Protein 5ZNR (pdb70)

Solvent-accessible surface area: 22354 Å² total

InterPro domains:
  IPR001025 Bromo adjacent homology (BAH) domain [PF01426] (22-135)
  IPR001025 Bromo adjacent homology (BAH) domain [PS51038] (21-137)
  IPR001025 Bromo adjacent homology (BAH) domain [SM00439] (21-137)
  IPR001965 Zinc finger, PHD-type [SM00249] (141-188)
  IPR011011 Zinc finger, FYVE/PHD-type [SSF57903] (130-193)
  IPR013083 Zinc finger, RING/FYVE/PHD-type [G3DSA:3.30.40.10] (136-203)
  IPR019786 Zinc finger, PHD-type, conserved site [PS01359] (142-187)
  IPR019787 Zinc finger, PHD-finger [PF00628] (142-187)
  IPR019787 Zinc finger, PHD-finger [PS50016] (139-190)
  IPR043151 Bromo adjacent homology (BAH) domain superfamily [G3DSA:2.30.30.490] (3-135)

Structure (mmCIF, N/CA/C/O backbone):
data_5ZNR
#
_entry.id   5ZNR
#
_cell.length_a   43.717
_cell.length_b   110.315
_cell.length_c   58.643
_cell.angle_alpha   90.00
_cell.angle_beta   96.64
_cell.angle_gamma   90.00
#
_symmetry.space_group_name_H-M   'P 1 21 1'
#
loop_
_entity.id
_entity.type
_entity.pdbx_description
1 polymer 'SHORT LIFE family protein'
2 polymer '17-mer peptide from Histone H3.2'
3 non-polymer 'ZINC ION'
4 non-polymer 'SULFATE ION'
#
loop_
_atom_site.group_PDB
_atom_site.id
_atom_site.type_symbol
_atom_site.label_atom_id
_atom_site.label_alt_id
_atom_site.label_comp_id
_atom_site.label_asym_id
_atom_site.label_entity_id
_atom_site.label_seq_id
_atom_site.pdbx_PDB_ins_code
_atom_site.Cartn_x
_atom_site.Cartn_y
_atom_site.Cartn_z
_atom_site.occupancy
_atom_site.B_iso_or_equiv
_atom_site.auth_seq_id
_atom_site.auth_comp_id
_atom_site.auth_asym_id
_atom_site.auth_atom_id
_atom_site.pdbx_PDB_model_num
ATOM 1 N N . PRO A 1 8 ? -26.186 23.724 -35.988 1.00 113.58 7 PRO A N 1
ATOM 2 C CA . PRO A 1 8 ? -26.962 23.988 -34.774 1.00 114.23 7 PRO A CA 1
ATOM 3 C C . PRO A 1 8 ? -26.327 23.338 -33.547 1.00 123.32 7 PRO A C 1
ATOM 4 O O . PRO A 1 8 ? -27.020 22.879 -32.652 1.00 128.20 7 PRO A O 1
ATOM 8 N N . ARG A 1 9 ? -25.003 23.346 -33.505 1.00 127.79 8 ARG A N 1
ATOM 9 C CA . ARG A 1 9 ? -24.227 22.616 -32.515 1.00 129.77 8 ARG A CA 1
ATOM 10 C C . ARG A 1 9 ? -24.539 23.084 -31.124 1.00 129.30 8 ARG A C 1
ATOM 11 O O . ARG A 1 9 ? -24.713 24.270 -30.909 1.00 132.90 8 ARG A O 1
ATOM 19 N N . ARG A 1 10 ? -24.592 22.162 -30.175 1.00 125.73 9 ARG A N 1
ATOM 20 C CA . ARG A 1 10 ? -24.828 22.543 -28.797 1.00 113.04 9 ARG A CA 1
ATOM 21 C C . ARG A 1 10 ? -23.856 21.876 -27.860 1.00 100.87 9 ARG A C 1
ATOM 22 O O . ARG A 1 10 ? -23.598 20.713 -28.004 1.00 95.26 9 ARG A O 1
ATOM 30 N N . THR A 1 11 ? -23.352 22.597 -26.874 1.00 102.56 10 THR A N 1
ATOM 31 C CA . THR A 1 11 ? -22.397 22.042 -25.945 1.00 94.22 10 THR A CA 1
ATOM 32 C C . THR A 1 11 ? -23.027 20.924 -25.183 1.00 76.84 10 THR A C 1
ATOM 33 O O . THR A 1 11 ? -24.171 21.023 -24.823 1.00 79.84 10 THR A O 1
ATOM 37 N N . LEU A 1 12 ? -22.266 19.868 -24.920 1.00 80.39 11 LEU A N 1
ATOM 38 C CA . LEU A 1 12 ? -22.753 18.711 -24.172 1.00 81.72 11 LEU A CA 1
ATOM 39 C C . LEU A 1 12 ? -22.300 18.670 -22.726 1.00 84.53 11 LEU A C 1
ATOM 40 O O . LEU A 1 12 ? -21.279 19.224 -22.367 1.00 83.80 11 LEU A O 1
ATOM 45 N N . ASP A 1 13 ? -23.091 18.002 -21.905 1.00 74.84 12 ASP A N 1
ATOM 46 C CA . ASP A 1 13 ? -22.749 17.725 -20.529 1.00 72.47 12 ASP A CA 1
ATOM 47 C C . ASP A 1 13 ? -21.689 16.666 -20.374 1.00 69.49 12 ASP A C 1
ATOM 48 O O . ASP A 1 13 ? -20.811 16.776 -19.552 1.00 67.85 12 ASP A O 1
ATOM 53 N N . SER A 1 14 ? -21.820 15.606 -21.146 1.00 74.00 13 SER A N 1
ATOM 54 C CA . SER A 1 14 ? -20.948 14.472 -21.051 1.00 70.29 13 SER A CA 1
ATOM 55 C C . SER A 1 14 ? -21.142 13.711 -22.322 1.00 75.66 13 SER A C 1
ATOM 56 O O . SER A 1 14 ? -22.150 13.884 -22.950 1.00 82.34 13 SER A O 1
ATOM 59 N N . TYR A 1 15 ? -20.186 12.869 -22.679 1.00 74.46 14 TYR A N 1
ATOM 60 C CA . TYR A 1 15 ? -20.314 12.015 -23.841 1.00 71.98 14 TYR A CA 1
ATOM 61 C C . TYR A 1 15 ? -19.838 10.641 -23.442 1.00 73.50 14 TYR A C 1
ATOM 62 O O . TYR A 1 15 ? -18.993 10.508 -22.570 1.00 73.09 14 TYR A O 1
ATOM 71 N N . THR A 1 16 ? -20.383 9.612 -24.067 1.00 72.54 15 THR A N 1
ATOM 72 C CA . THR A 1 16 ? -19.975 8.268 -23.724 1.00 73.02 15 THR A CA 1
ATOM 73 C C . THR A 1 16 ? -19.147 7.756 -24.847 1.00 75.71 15 THR A C 1
ATOM 74 O O . THR A 1 16 ? -19.606 7.724 -25.994 1.00 76.28 15 THR A O 1
ATOM 78 N N . VAL A 1 17 ? -17.929 7.317 -24.619 1.00 78.71 16 VAL A N 1
ATOM 79 C CA . VAL A 1 17 ? -17.188 6.824 -25.768 1.00 84.46 16 VAL A CA 1
ATOM 80 C C . VAL A 1 17 ? -17.200 5.305 -25.835 1.00 96.94 16 VAL A C 1
ATOM 81 O O . VAL A 1 17 ? -16.587 4.626 -25.017 1.00 101.60 16 VAL A O 1
ATOM 85 N N . LYS A 1 18 ? -17.921 4.824 -26.840 1.00 94.96 17 LYS A N 1
ATOM 86 C CA . LYS A 1 18 ? -18.243 3.422 -27.004 1.00 99.71 17 LYS A CA 1
ATOM 87 C C . LYS A 1 18 ? -17.039 2.512 -27.148 1.00 98.79 17 LYS A C 1
ATOM 88 O O . LYS A 1 18 ? -16.995 1.459 -26.512 1.00 103.57 17 LYS A O 1
ATOM 94 N N . PRO A 1 19 ? -16.067 2.868 -27.985 1.00 96.84 18 PRO A N 1
ATOM 95 C CA . PRO A 1 19 ? -15.045 1.848 -28.251 1.00 90.57 18 PRO A CA 1
ATOM 96 C C . PRO A 1 19 ? -14.257 1.591 -27.009 1.00 85.78 18 PRO A C 1
ATOM 97 O O . PRO A 1 19 ? -13.976 0.469 -26.659 1.00 88.17 18 PRO A O 1
ATOM 101 N N . ILE A 1 20 ? -13.966 2.660 -26.316 1.00 84.65 19 ILE A N 1
ATOM 102 C CA . ILE A 1 20 ? -13.590 2.644 -24.930 1.00 87.70 19 ILE A CA 1
ATOM 103 C C . ILE A 1 20 ? -14.745 2.199 -24.056 1.00 89.28 19 ILE A C 1
ATOM 104 O O . ILE A 1 20 ? -14.561 1.567 -23.038 1.00 86.87 19 ILE A O 1
ATOM 109 N N . ASN A 1 21 ? -15.943 2.581 -24.449 1.00 90.64 20 ASN A N 1
ATOM 110 C CA . ASN A 1 21 ? -17.105 2.373 -23.618 1.00 92.59 20 ASN A CA 1
ATOM 111 C C . ASN A 1 21 ? -17.002 3.054 -22.280 1.00 88.14 20 ASN A C 1
ATOM 112 O O . ASN A 1 21 ? -17.318 2.472 -21.257 1.00 82.46 20 ASN A O 1
ATOM 117 N N . LYS A 1 22 ? -16.530 4.294 -22.306 1.00 84.06 21 LYS A N 1
ATOM 118 C CA . LYS A 1 22 ? -16.609 5.189 -21.153 1.00 82.49 21 LYS A CA 1
ATOM 119 C C . LYS A 1 22 ? -17.114 6.610 -21.467 1.00 80.63 21 LYS A C 1
ATOM 120 O O . LYS A 1 22 ? -17.056 7.068 -22.594 1.00 81.24 21 LYS A O 1
ATOM 126 N N . THR A 1 23 ? -17.648 7.280 -20.463 1.00 75.06 22 THR A N 1
ATOM 127 C CA . THR A 1 23 ? -18.262 8.583 -20.643 1.00 71.62 22 THR A CA 1
ATOM 128 C C . THR A 1 23 ? -17.349 9.630 -20.057 1.00 77.33 22 THR A C 1
ATOM 129 O O . THR A 1 23 ? -16.695 9.374 -19.056 1.00 83.81 22 THR A O 1
ATOM 133 N N . VAL A 1 24 ? -17.275 10.800 -20.680 1.00 74.89 23 VAL A N 1
ATOM 134 C CA . VAL A 1 24 ? -16.323 11.786 -20.223 1.00 69.57 23 VAL A CA 1
ATOM 135 C C . VAL A 1 24 ? -17.002 13.110 -20.055 1.00 68.09 23 VAL A C 1
ATOM 136 O O . VAL A 1 24 ? -18.019 13.344 -20.625 1.00 72.92 23 VAL A O 1
ATOM 140 N N . LYS A 1 25 ? -16.416 13.976 -19.270 1.00 66.89 24 LYS A N 1
ATOM 141 C CA . LYS A 1 25 ? -17.014 15.251 -18.922 1.00 61.83 24 LYS A CA 1
ATOM 142 C C . LYS A 1 25 ? -15.985 16.353 -19.128 1.00 58.88 24 LYS A C 1
ATOM 143 O O . LYS A 1 25 ? -14.785 16.095 -19.058 1.00 53.66 24 LYS A O 1
ATOM 149 N N . PRO A 1 26 ? -16.445 17.581 -19.409 1.00 62.65 25 PRO A N 1
ATOM 150 C CA . PRO A 1 26 ? -15.506 18.702 -19.514 1.00 62.26 25 PRO A CA 1
ATOM 151 C C . PRO A 1 26 ? -14.697 18.878 -18.232 1.00 61.13 25 PRO A C 1
ATOM 152 O O . PRO A 1 26 ? -15.274 18.985 -17.150 1.00 62.33 25 PRO A O 1
ATOM 156 N N . GLY A 1 27 ? -13.375 18.894 -18.359 1.00 55.42 26 GLY A N 1
ATOM 157 C CA . GLY A 1 27 ? -12.504 18.974 -17.203 1.00 55.76 26 GLY A CA 1
ATOM 158 C C . GLY A 1 27 ? -11.764 17.671 -16.973 1.00 58.96 26 GLY A C 1
ATOM 159 O O . GLY A 1 27 ? -10.732 17.644 -16.304 1.00 65.58 26 GLY A O 1
ATOM 160 N N . ASP A 1 28 ? -12.297 16.586 -17.528 1.00 62.81 27 ASP A N 1
ATOM 161 C CA . ASP A 1 28 ? -11.649 15.282 -17.437 1.00 56.04 27 ASP A CA 1
ATOM 162 C C . ASP A 1 28 ? -10.366 15.261 -18.257 1.00 53.58 27 ASP A C 1
ATOM 163 O O . ASP A 1 28 ? -10.254 15.946 -19.274 1.00 50.97 27 ASP A O 1
ATOM 168 N N . CYS A 1 29 ? -9.397 14.473 -17.805 1.00 52.03 28 CYS A N 1
ATOM 169 C CA . CYS A 1 29 ? -8.148 14.308 -18.533 1.00 50.27 28 CYS A CA 1
ATOM 170 C C . CYS A 1 29 ? -8.198 13.022 -19.346 1.00 52.89 28 CYS A C 1
ATOM 171 O O . CYS A 1 29 ? -8.575 11.969 -18.831 1.00 53.27 28 CYS A O 1
ATOM 174 N N . VAL A 1 30 ? -7.830 13.109 -20.619 1.00 58.57 29 VAL A N 1
ATOM 175 C CA . VAL A 1 30 ? -7.908 11.955 -21.503 1.00 37.67 29 VAL A CA 1
ATOM 176 C C . VAL A 1 30 ? -6.621 11.728 -22.277 1.00 36.41 29 VAL A C 1
ATOM 177 O O . VAL A 1 30 ? -5.814 12.642 -22.462 1.00 35.44 29 VAL A O 1
ATOM 181 N N . LEU A 1 31 ? -6.440 10.491 -22.722 1.00 36.92 30 LEU A N 1
ATOM 182 C CA . LEU A 1 31 ? -5.360 10.149 -23.630 1.00 37.56 30 LEU A CA 1
ATOM 183 C C . LEU A 1 31 ? -5.945 10.021 -25.028 1.00 45.01 30 LEU A C 1
ATOM 184 O O . LEU A 1 31 ? -7.073 9.573 -25.183 1.00 50.78 30 LEU A O 1
ATOM 189 N N . MET A 1 32 ? -5.198 10.442 -26.042 1.00 48.08 31 MET A N 1
ATOM 190 C CA . MET A 1 32 ? -5.657 10.325 -27.420 1.00 47.15 31 MET A CA 1
ATOM 191 C C . MET A 1 32 ? -4.618 9.620 -28.278 1.00 41.69 31 MET A C 1
ATOM 192 O O . MET A 1 32 ? -3.414 9.786 -28.076 1.00 43.08 31 MET A O 1
ATOM 197 N N . ARG A 1 33 ? -5.096 8.830 -29.233 1.00 41.04 32 ARG A N 1
ATOM 198 C CA . ARG A 1 33 ? -4.215 8.105 -30.137 1.00 45.38 32 ARG A CA 1
ATOM 199 C C . ARG A 1 33 ? -3.434 9.058 -31.030 1.00 47.00 32 ARG A C 1
ATOM 200 O O . ARG A 1 33 ? -4.021 9.803 -31.809 1.00 41.03 32 ARG A O 1
ATOM 208 N N . PRO A 1 34 ? -2.100 9.030 -30.920 1.00 37.50 33 PRO A N 1
ATOM 209 C CA . PRO A 1 34 ? -1.217 9.908 -31.690 1.00 52.68 33 PRO A CA 1
ATOM 210 C C . PRO A 1 34 ? -1.167 9.556 -33.170 1.00 51.20 33 PRO A C 1
ATOM 211 O O . PRO A 1 34 ? -1.418 8.409 -33.541 1.00 56.53 33 PRO A O 1
ATOM 215 N N . SER A 1 35 ? -0.845 10.547 -33.996 1.00 58.29 34 SER A N 1
ATOM 216 C CA . SER A 1 35 ? -0.640 10.342 -35.424 1.00 59.64 34 SER A CA 1
ATOM 217 C C . SER A 1 35 ? 0.411 9.266 -35.669 1.00 56.07 34 SER A C 1
ATOM 218 O O . SER A 1 35 ? 0.275 8.435 -36.565 1.00 58.98 34 SER A O 1
ATOM 221 N N . ASP A 1 36 ? 1.458 9.292 -34.853 1.00 57.00 35 ASP A N 1
ATOM 222 C CA . ASP A 1 36 ? 2.539 8.315 -34.918 1.00 58.55 35 ASP A CA 1
ATOM 223 C C . ASP A 1 36 ? 2.283 7.210 -33.894 1.00 57.48 35 ASP A C 1
ATOM 224 O O . ASP A 1 36 ? 2.350 7.452 -32.689 1.00 57.79 35 ASP A O 1
ATOM 229 N N . PRO A 1 37 ? 1.989 5.989 -34.371 1.00 57.41 36 PRO A N 1
ATOM 230 C CA . PRO A 1 37 ? 1.559 4.891 -33.497 1.00 56.36 36 PRO A CA 1
ATOM 231 C C . PRO A 1 37 ? 2.671 4.320 -32.618 1.00 55.12 36 PRO A C 1
ATOM 232 O O . PRO A 1 37 ? 2.385 3.550 -31.701 1.00 48.80 36 PRO A O 1
ATOM 236 N N . SER A 1 38 ? 3.917 4.690 -32.892 1.00 53.32 37 SER A N 1
ATOM 237 C CA . SER A 1 38 ? 5.045 4.202 -32.108 1.00 50.76 37 SER A CA 1
ATOM 238 C C . SER A 1 38 ? 5.356 5.141 -30.950 1.00 52.35 37 SER A C 1
ATOM 239 O O . SER A 1 38 ? 6.374 4.995 -30.274 1.00 59.05 37 SER A O 1
ATOM 242 N N . LYS A 1 39 ? 4.472 6.107 -30.729 1.00 51.24 38 LYS A N 1
ATOM 243 C CA . LYS A 1 39 ? 4.697 7.138 -29.724 1.00 46.64 38 LYS A CA 1
ATOM 244 C C . LYS A 1 39 ? 3.638 7.080 -28.629 1.00 45.36 38 LYS A C 1
ATOM 245 O O . LYS A 1 39 ? 2.531 6.595 -28.862 1.00 51.11 38 LYS A O 1
ATOM 251 N N . PRO A 1 40 ? 3.978 7.563 -27.422 1.00 40.60 39 PRO A N 1
ATOM 252 C CA . PRO A 1 40 ? 3.038 7.534 -26.297 1.00 39.97 39 PRO A CA 1
ATOM 253 C C . PRO A 1 40 ? 1.776 8.345 -26.581 1.00 45.20 39 PRO A C 1
ATOM 254 O O . PRO A 1 40 ? 1.806 9.246 -27.418 1.00 43.81 39 PRO A O 1
ATOM 258 N N . SER A 1 41 ? 0.685 8.021 -25.894 1.00 41.08 40 SER A N 1
ATOM 259 C CA . SER A 1 41 ? -0.603 8.676 -26.120 1.00 41.15 40 SER A CA 1
ATOM 260 C C . SER A 1 41 ? -0.577 10.162 -25.774 1.00 39.79 40 SER A C 1
ATOM 261 O O . SER A 1 41 ? -0.005 10.556 -24.765 1.00 41.83 40 SER A O 1
ATOM 264 N N . TYR A 1 42 ? -1.203 10.987 -26.608 1.00 34.23 41 TYR A N 1
ATOM 265 C CA . TYR A 1 42 ? -1.329 12.406 -26.292 1.00 40.07 41 TYR A CA 1
ATOM 266 C C . TYR A 1 42 ? -2.104 12.569 -24.991 1.00 42.29 41 TYR A C 1
ATOM 267 O O . TYR A 1 42 ? -3.064 11.853 -24.753 1.00 45.90 41 TYR A O 1
ATOM 276 N N . VAL A 1 43 ? -1.685 13.493 -24.138 1.00 40.24 42 VAL A N 1
ATOM 277 C CA . VAL A 1 43 ? -2.448 13.766 -22.926 1.00 39.27 42 VAL A CA 1
ATOM 278 C C . VAL A 1 43 ? -3.132 15.117 -23.074 1.00 39.06 42 VAL A C 1
ATOM 279 O O . VAL A 1 43 ? -2.506 16.081 -23.501 1.00 36.60 42 VAL A O 1
ATOM 283 N N . ALA A 1 44 ? -4.417 15.183 -22.740 1.00 41.99 43 ALA A N 1
ATOM 284 C CA . ALA A 1 44 ? -5.175 16.416 -22.931 1.00 39.43 43 ALA A CA 1
ATOM 285 C C . ALA A 1 44 ? -6.236 16.620 -21.858 1.00 41.74 43 ALA A C 1
ATOM 286 O O . ALA A 1 44 ? -6.618 15.682 -21.160 1.00 45.03 43 ALA A O 1
ATOM 288 N N . LYS A 1 45 ? -6.708 17.856 -21.734 1.00 38.70 44 LYS A N 1
ATOM 289 C CA . LYS A 1 45 ? -7.789 18.168 -20.807 1.00 42.59 44 LYS A CA 1
ATOM 290 C C . LYS A 1 45 ? -9.015 18.625 -21.582 1.00 46.95 44 LYS A C 1
ATOM 291 O O . LYS A 1 45 ? -8.917 19.478 -22.458 1.00 48.52 44 LYS A O 1
ATOM 297 N N . ILE A 1 46 ? -10.171 18.055 -21.266 1.00 54.55 45 ILE A N 1
ATOM 298 C CA . ILE A 1 46 ? -11.384 18.381 -22.002 1.00 54.31 45 ILE A CA 1
ATOM 299 C C . ILE A 1 46 ? -11.987 19.700 -21.542 1.00 55.52 45 ILE A C 1
ATOM 300 O O . ILE A 1 46 ? -12.544 19.795 -20.450 1.00 56.23 45 ILE A O 1
ATOM 305 N N . GLU A 1 47 ? -11.866 20.716 -22.388 1.00 55.11 46 GLU A N 1
ATOM 306 C CA . GLU A 1 47 ? -12.469 22.010 -22.117 1.00 58.50 46 GLU A CA 1
ATOM 307 C C . GLU A 1 47 ? -13.972 21.972 -22.400 1.00 62.85 46 GLU A C 1
ATOM 308 O O . GLU A 1 47 ? -14.776 22.295 -21.526 1.00 63.05 46 GLU A O 1
ATOM 314 N N . ARG A 1 48 ? -14.345 21.590 -23.625 1.00 67.95 47 ARG A N 1
ATOM 315 C CA . ARG A 1 48 ? -15.745 21.602 -24.076 1.00 70.41 47 ARG A CA 1
ATOM 316 C C . ARG A 1 48 ? -16.094 20.448 -25.030 1.00 62.77 47 ARG A C 1
ATOM 317 O O . ARG A 1 48 ? -15.266 20.030 -25.841 1.00 56.43 47 ARG A O 1
ATOM 325 N N . ILE A 1 49 ? -17.331 19.957 -24.935 1.00 70.68 48 ILE A N 1
ATOM 326 C CA . ILE A 1 49 ? -17.851 18.922 -25.831 1.00 70.43 48 ILE A CA 1
ATOM 327 C C . ILE A 1 49 ? -19.069 19.472 -26.600 1.00 76.00 48 ILE A C 1
ATOM 328 O O . ILE A 1 49 ? -19.975 20.064 -25.999 1.00 79.85 48 ILE A O 1
ATOM 333 N N . GLU A 1 50 ? -19.023 19.333 -27.920 1.00 77.26 49 GLU A N 1
ATOM 334 C CA . GLU A 1 50 ? -19.977 19.962 -28.816 1.00 85.58 49 GLU A CA 1
ATOM 335 C C . GLU A 1 50 ? -20.506 18.955 -29.813 1.00 85.08 49 GLU A C 1
ATOM 336 O O . GLU A 1 50 ? -19.797 18.044 -30.206 1.00 77.05 49 GLU A O 1
ATOM 342 N N . SER A 1 51 ? -21.751 19.130 -30.229 1.00 92.95 50 SER A N 1
ATOM 343 C CA . SER A 1 51 ? -22.401 18.171 -31.107 1.00 102.31 50 SER A CA 1
ATOM 344 C C . SER A 1 51 ? -23.072 18.830 -32.297 1.00 112.83 50 SER A C 1
ATOM 345 O O . SER A 1 51 ? -23.411 20.009 -32.260 1.00 110.37 50 SER A O 1
ATOM 348 N N . ASP A 1 52 ? -23.283 18.021 -33.323 1.00 111.78 51 ASP A N 1
ATOM 349 C CA . ASP A 1 52 ? -23.969 18.432 -34.523 1.00 126.86 51 ASP A CA 1
ATOM 350 C C . ASP A 1 52 ? -25.451 18.302 -34.228 1.00 142.83 51 ASP A C 1
ATOM 351 O O . ASP A 1 52 ? -26.081 17.320 -34.601 1.00 157.71 51 ASP A O 1
ATOM 356 N N . GLY A 1 53 ? -26.010 19.264 -33.499 1.00 138.70 52 GLY A N 1
ATOM 357 C CA . GLY A 1 53 ? -27.428 19.228 -33.190 1.00 140.45 52 GLY A CA 1
ATOM 358 C C . GLY A 1 53 ? -27.699 17.909 -32.519 1.00 138.15 52 GLY A C 1
ATOM 359 O O . GLY A 1 53 ? -27.038 17.552 -31.565 1.00 135.30 52 GLY A O 1
ATOM 360 N N . ARG A 1 54 ? -28.665 17.175 -33.044 1.00 143.63 53 ARG A N 1
ATOM 361 C CA . ARG A 1 54 ? -28.749 15.752 -32.817 1.00 138.79 53 ARG A CA 1
ATOM 362 C C . ARG A 1 54 ? -28.209 15.146 -34.112 1.00 143.52 53 ARG A C 1
ATOM 363 O O . ARG A 1 54 ? -28.872 15.192 -35.147 1.00 145.15 53 ARG A O 1
ATOM 371 N N . GLY A 1 55 ? -26.995 14.603 -34.097 1.00 145.61 54 GLY A N 1
ATOM 372 C CA . GLY A 1 55 ? -26.411 14.048 -35.316 1.00 140.04 54 GLY A CA 1
ATOM 373 C C . GLY A 1 55 ? -25.392 12.970 -35.004 1.00 130.98 54 GLY A C 1
ATOM 374 O O . GLY A 1 55 ? -25.151 12.708 -33.826 1.00 127.64 54 GLY A O 1
ATOM 375 N N . PRO A 1 56 ? -24.783 12.332 -36.007 1.00 125.95 55 PRO A N 1
ATOM 376 C CA . PRO A 1 56 ? -23.809 11.297 -35.614 1.00 116.48 55 PRO A CA 1
ATOM 377 C C . PRO A 1 56 ? -22.505 11.830 -35.030 1.00 107.94 55 PRO A C 1
ATOM 378 O O . PRO A 1 56 ? -21.987 11.238 -34.095 1.00 106.46 55 PRO A O 1
ATOM 382 N N . ASN A 1 57 ? -21.958 12.896 -35.595 1.00 113.92 56 ASN A N 1
ATOM 383 C CA . ASN A 1 57 ? -20.628 13.354 -35.217 1.00 104.27 56 ASN A CA 1
ATOM 384 C C . ASN A 1 57 ? -20.490 14.126 -33.901 1.00 93.39 56 ASN A C 1
ATOM 385 O O . ASN A 1 57 ? -21.317 14.962 -33.591 1.00 95.67 56 ASN A O 1
ATOM 390 N N . VAL A 1 58 ? -19.417 13.862 -33.154 1.00 95.72 57 VAL A N 1
ATOM 391 C CA . VAL A 1 58 ? -19.099 14.601 -31.939 1.00 86.13 57 VAL A CA 1
ATOM 392 C C . VAL A 1 58 ? -17.639 15.021 -31.931 1.00 83.59 57 VAL A C 1
ATOM 393 O O . VAL A 1 58 ? -16.767 14.250 -32.304 1.00 84.52 57 VAL A O 1
ATOM 397 N N . ARG A 1 59 ? -17.382 16.247 -31.500 1.00 81.31 58 ARG A N 1
ATOM 398 C CA . ARG A 1 59 ? -16.037 16.789 -31.493 1.00 77.78 58 ARG A CA 1
ATOM 399 C C . ARG A 1 59 ? -15.721 17.335 -30.116 1.00 71.55 58 ARG A C 1
ATOM 400 O O . ARG A 1 59 ? -16.591 17.878 -29.452 1.00 72.66 58 ARG A O 1
ATOM 408 N N . VAL A 1 60 ? -14.476 17.179 -29.685 1.00 65.70 59 VAL A N 1
ATOM 409 C CA . VAL A 1 60 ? -14.091 17.542 -28.354 1.00 59.89 59 VAL A CA 1
ATOM 410 C C . VAL A 1 60 ? -13.032 18.571 -28.481 1.00 61.79 59 VAL A C 1
ATOM 411 O O . VAL A 1 60 ? -12.174 18.441 -29.310 1.00 70.83 59 VAL A O 1
ATOM 415 N N . ARG A 1 61 ? -13.099 19.608 -27.676 1.00 51.35 60 ARG A N 1
ATOM 416 C CA . ARG A 1 61 ? -12.116 20.643 -27.730 1.00 52.06 60 ARG A CA 1
ATOM 417 C C . ARG A 1 61 ? -11.320 20.505 -26.498 1.00 55.98 60 ARG A C 1
ATOM 418 O O . ARG A 1 61 ? -11.852 20.459 -25.442 1.00 65.91 60 ARG A O 1
ATOM 426 N N . VAL A 1 62 ? -10.022 20.468 -26.649 1.00 54.97 61 VAL A N 1
ATOM 427 C CA . VAL A 1 62 ? -9.079 20.141 -25.592 1.00 51.73 61 VAL A CA 1
ATOM 428 C C . V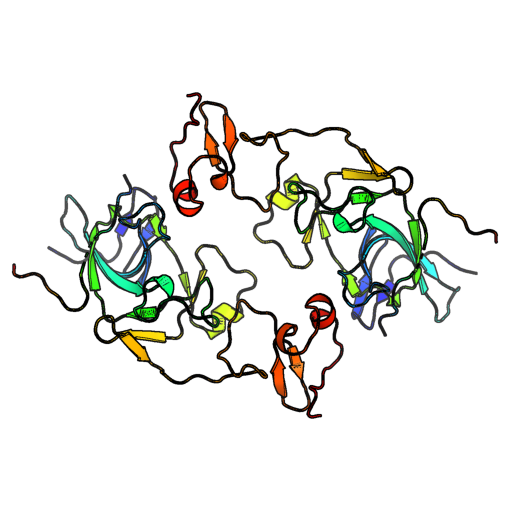AL A 1 62 ? -7.983 21.184 -25.418 1.00 52.12 61 VAL A C 1
ATOM 429 O O . VAL A 1 62 ? -7.672 21.954 -26.330 1.00 54.93 61 VAL A O 1
ATOM 433 N N . ARG A 1 63 ? -7.416 21.194 -24.218 1.00 45.19 62 ARG A N 1
ATOM 434 C CA . ARG A 1 63 ? -6.217 21.951 -23.909 1.00 38.46 62 ARG A CA 1
ATOM 435 C C . ARG A 1 63 ? -5.096 20.949 -23.666 1.00 37.70 62 ARG A C 1
ATOM 436 O O . ARG A 1 63 ? -5.179 20.125 -22.752 1.00 42.16 62 ARG A O 1
ATOM 444 N N . TRP A 1 64 ? -4.060 21.007 -24.496 1.00 32.82 63 TRP A N 1
ATOM 445 C CA . TRP A 1 64 ? -3.024 19.981 -24.493 1.00 30.18 63 TRP A CA 1
ATOM 446 C C . TRP A 1 64 ? -2.141 19.980 -23.254 1.00 31.86 63 TRP A C 1
ATOM 447 O O . TRP A 1 64 ? -1.730 21.028 -22.760 1.00 28.76 63 TRP A O 1
ATOM 458 N N . TYR A 1 65 ? -1.867 18.779 -22.760 1.00 38.30 64 TYR A N 1
ATOM 459 C CA . TYR A 1 65 ? -0.745 18.542 -21.867 1.00 35.86 64 TYR A CA 1
ATOM 460 C C . TYR A 1 65 ? 0.436 18.080 -22.713 1.00 38.07 64 TYR A C 1
ATOM 461 O O . TYR A 1 65 ? 0.330 17.104 -23.457 1.00 47.20 64 TYR A O 1
ATOM 470 N N . TYR A 1 66 ? 1.554 18.789 -22.612 1.00 27.67 65 TYR A N 1
ATOM 471 C CA . TYR A 1 66 ? 2.762 18.420 -23.342 1.00 29.79 65 TYR A CA 1
ATOM 472 C C . TYR A 1 66 ? 3.618 17.441 -22.545 1.00 36.69 65 TYR A C 1
ATOM 473 O O . TYR A 1 66 ? 3.923 17.681 -21.381 1.00 44.04 65 TYR A O 1
ATOM 482 N N . ARG A 1 67 ? 4.004 16.337 -23.174 1.00 34.62 66 ARG A N 1
ATOM 483 C CA . ARG A 1 67 ? 4.954 15.414 -22.566 1.00 37.29 66 ARG A CA 1
ATOM 484 C C . ARG A 1 67 ? 6.341 16.052 -22.648 1.00 36.96 66 ARG A C 1
ATOM 485 O O . ARG A 1 67 ? 6.600 16.841 -23.555 1.00 37.71 66 ARG A O 1
ATOM 493 N N . PRO A 1 68 ? 7.230 15.736 -21.691 1.00 38.39 67 PRO A N 1
ATOM 494 C CA . PRO A 1 68 ? 8.555 16.370 -21.639 1.00 40.07 67 PRO A CA 1
ATOM 495 C C . PRO A 1 68 ? 9.361 16.245 -22.933 1.00 39.58 67 PRO A C 1
ATOM 496 O O . PRO A 1 68 ? 10.063 17.185 -23.301 1.00 39.77 67 PRO A O 1
ATOM 500 N N . GLU A 1 69 ? 9.259 15.110 -23.617 1.00 39.62 68 GLU A N 1
ATOM 501 C CA . GLU A 1 69 ? 9.989 14.927 -24.867 1.00 43.82 68 GLU A CA 1
ATOM 502 C C . GLU A 1 69 ? 9.183 15.455 -26.050 1.00 43.67 68 GLU A C 1
ATOM 503 O O . GLU A 1 69 ? 9.647 15.429 -27.190 1.00 43.92 68 GLU A O 1
ATOM 509 N N . GLU A 1 70 ? 7.976 15.935 -25.768 1.00 40.83 69 GLU A N 1
ATOM 510 C CA . GLU A 1 70 ? 7.103 16.498 -26.792 1.00 41.61 69 GLU A CA 1
ATOM 511 C C . GLU A 1 70 ? 7.281 18.010 -26.892 1.00 42.03 69 GLU A C 1
ATOM 512 O O . GLU A 1 70 ? 6.712 18.656 -27.771 1.00 39.43 69 GLU A O 1
ATOM 518 N N . SER A 1 71 ? 8.073 18.571 -25.983 1.00 43.35 70 SER A N 1
ATOM 519 C CA . SER A 1 71 ? 8.253 20.015 -25.916 1.00 41.65 70 SER A CA 1
ATOM 520 C C . SER A 1 71 ? 9.564 20.452 -26.559 1.00 43.98 70 SER A C 1
ATOM 521 O O . SER A 1 71 ? 10.423 19.625 -26.863 1.00 40.57 70 SER A O 1
ATOM 524 N N . ILE A 1 72 ? 9.705 21.760 -26.759 1.00 45.74 71 ILE A N 1
ATOM 525 C CA . ILE A 1 72 ? 10.884 22.327 -27.407 1.00 54.16 71 ILE A CA 1
ATOM 526 C C . ILE A 1 72 ? 12.163 21.995 -26.649 1.00 61.89 71 ILE A C 1
ATOM 527 O O . ILE A 1 72 ? 13.163 21.592 -27.244 1.00 66.27 71 ILE A O 1
ATOM 532 N N . GLY A 1 73 ? 12.121 22.167 -25.333 1.00 60.84 72 GLY A N 1
ATOM 533 C CA . GLY A 1 73 ? 13.281 21.928 -24.497 1.00 65.52 72 GLY A CA 1
ATOM 534 C C . GLY A 1 73 ? 13.719 20.478 -24.496 1.00 64.73 72 GLY A C 1
ATOM 535 O O . GLY A 1 73 ? 14.897 20.177 -24.314 1.00 69.40 72 GLY A O 1
ATOM 536 N N . GLY A 1 74 ? 12.766 19.575 -24.705 1.00 63.28 73 GLY A N 1
ATOM 537 C CA . GLY A 1 74 ? 13.046 18.153 -24.660 1.00 57.02 73 GLY A CA 1
ATOM 538 C C . GLY A 1 74 ? 13.098 17.660 -23.228 1.00 43.52 73 GLY A C 1
ATOM 539 O O . GLY A 1 74 ? 13.188 18.458 -22.295 1.00 39.97 73 GLY A O 1
ATOM 540 N N . ARG A 1 75 ? 13.037 16.344 -23.050 1.00 40.94 74 ARG A N 1
ATOM 541 C CA . ARG A 1 75 ? 13.078 15.753 -21.717 1.00 35.25 74 ARG A CA 1
ATOM 542 C C . ARG A 1 75 ? 14.417 16.012 -21.037 1.00 38.71 74 ARG A C 1
ATOM 543 O O . ARG A 1 75 ? 15.469 15.943 -21.670 1.00 46.09 74 ARG A O 1
ATOM 551 N N . ARG A 1 76 ? 14.368 16.320 -19.745 1.00 42.48 75 ARG A N 1
ATOM 552 C CA . ARG A 1 76 ? 15.576 16.522 -18.956 1.00 48.73 75 ARG A CA 1
ATOM 553 C C . ARG A 1 76 ? 15.608 15.531 -17.793 1.00 54.57 75 ARG A C 1
ATOM 554 O O . ARG A 1 76 ? 14.586 14.932 -17.459 1.00 54.81 75 ARG A O 1
ATOM 562 N N . GLN A 1 77 ? 16.778 15.360 -17.181 1.00 54.51 76 GLN A N 1
ATOM 563 C CA . GLN A 1 77 ? 16.977 14.308 -16.182 1.00 60.72 76 GLN A CA 1
ATOM 564 C C . GLN A 1 77 ? 16.078 14.454 -14.956 1.00 53.91 76 GLN A C 1
ATOM 565 O O . GLN A 1 77 ? 15.833 13.479 -14.245 1.00 53.70 76 GLN A O 1
ATOM 571 N N . PHE A 1 78 ? 15.589 15.664 -14.707 1.00 51.59 77 PHE A N 1
ATOM 572 C CA . PHE A 1 78 ? 14.766 15.912 -13.529 1.00 48.53 77 PHE A CA 1
ATOM 573 C C . PHE A 1 78 ? 13.277 15.852 -13.857 1.00 45.18 77 PHE A C 1
ATOM 574 O O . PHE A 1 78 ? 12.434 16.141 -13.008 1.00 45.12 77 PHE A O 1
ATOM 582 N N . HIS A 1 79 ? 12.955 15.477 -15.090 1.00 42.01 78 HIS A N 1
ATOM 583 C CA . HIS A 1 79 ? 11.563 15.330 -15.497 1.00 37.36 78 HIS A CA 1
ATOM 584 C C . HIS A 1 79 ? 11.063 13.921 -15.203 1.00 38.64 78 HIS A C 1
ATOM 585 O O . HIS A 1 79 ? 11.665 12.937 -15.633 1.00 37.72 78 HIS A O 1
ATOM 592 N N . GLY A 1 80 ? 9.961 13.833 -14.465 1.00 38.40 79 GLY A N 1
ATOM 593 C CA . GLY A 1 80 ? 9.380 12.551 -14.114 1.00 28.88 79 GLY A CA 1
ATOM 594 C C . GLY A 1 80 ? 8.906 11.778 -15.328 1.00 66.95 79 GLY A C 1
ATOM 595 O O . GLY A 1 80 ? 8.594 12.364 -16.365 1.00 28.07 79 GLY A O 1
ATOM 596 N N . SER A 1 81 ? 8.859 10.455 -15.200 1.00 52.93 80 SER A N 1
ATOM 597 C CA . SER A 1 81 ? 8.396 9.592 -16.281 1.00 41.00 80 SER A CA 1
ATOM 598 C C . SER A 1 81 ? 6.944 9.893 -16.619 1.00 37.93 80 SER A C 1
ATOM 599 O O . SER A 1 81 ? 6.541 9.849 -17.781 1.00 38.59 80 SER A O 1
ATOM 602 N N . LYS A 1 82 ? 6.165 10.205 -15.590 1.00 40.93 81 LYS A N 1
ATOM 603 C CA . LYS A 1 82 ? 4.745 10.478 -15.751 1.00 35.12 81 LYS A CA 1
ATOM 604 C C . LYS A 1 82 ? 4.438 11.966 -15.624 1.00 26.90 81 LYS A C 1
ATOM 605 O O . LYS A 1 82 ? 3.325 12.346 -15.264 1.00 26.83 81 LYS A O 1
ATOM 611 N N . GLU A 1 83 ? 5.425 12.804 -15.916 1.00 26.33 82 GLU A N 1
ATOM 612 C CA . GLU A 1 83 ? 5.245 14.248 -15.812 1.00 30.57 82 GLU A CA 1
ATOM 613 C C . GLU A 1 83 ? 4.638 14.820 -17.087 1.00 36.89 82 GLU A C 1
ATOM 614 O O . GLU A 1 83 ? 4.924 14.347 -18.185 1.00 42.75 82 GLU A O 1
ATOM 620 N N . VAL A 1 84 ? 3.789 15.833 -16.932 1.00 37.46 83 VAL A N 1
ATOM 621 C CA . VAL A 1 84 ? 3.198 16.534 -18.067 1.00 36.11 83 VAL A CA 1
ATOM 622 C C . VAL A 1 84 ? 3.105 18.033 -17.792 1.00 34.42 83 VAL A C 1
ATOM 623 O O . VAL A 1 84 ? 3.008 18.458 -16.641 1.00 32.62 83 VAL A O 1
ATOM 627 N N . PHE A 1 85 ? 3.138 18.829 -18.856 1.00 25.55 84 PHE A N 1
ATOM 628 C CA . PHE A 1 85 ? 3.068 20.279 -18.738 1.00 26.13 84 PHE A CA 1
ATOM 629 C C . PHE A 1 85 ? 1.698 20.783 -19.179 1.00 46.97 84 PHE A C 1
ATOM 630 O O . PHE A 1 85 ? 1.178 20.350 -20.203 1.00 52.93 84 PHE A O 1
ATOM 638 N N . LEU A 1 86 ? 1.115 21.696 -18.411 1.00 42.28 85 LEU A N 1
ATOM 639 C CA . LEU A 1 86 ? -0.138 22.329 -18.811 1.00 27.62 85 LEU A CA 1
ATOM 640 C C . LEU A 1 86 ? 0.167 23.522 -19.702 1.00 35.57 85 LEU A C 1
ATOM 641 O O . LEU A 1 86 ? 0.882 24.435 -19.296 1.00 43.66 85 LEU A O 1
ATOM 646 N N . SER A 1 87 ? -0.371 23.521 -20.916 1.00 34.80 86 SER A N 1
ATOM 647 C CA . SER A 1 87 ? 0.033 24.517 -21.900 1.00 35.49 86 SER A CA 1
ATOM 648 C C . SER A 1 87 ? -1.078 25.463 -22.336 1.00 36.04 86 SER A C 1
ATOM 649 O O . SER A 1 87 ? -2.211 25.393 -21.859 1.00 35.53 86 SER A O 1
ATOM 652 N N . ASP A 1 88 ? -0.732 26.325 -23.269 1.00 39.10 87 ASP A N 1
ATOM 653 C CA . ASP A 1 88 ? -1.651 27.292 -23.805 1.00 40.17 87 ASP A CA 1
ATOM 654 C C . ASP A 1 88 ? -2.225 26.815 -25.100 1.00 42.91 87 ASP A C 1
ATOM 655 O O . ASP A 1 88 ? -2.936 27.533 -25.757 1.00 45.67 87 ASP A O 1
ATOM 660 N N . HIS A 1 89 ? -1.911 25.587 -25.463 1.00 40.21 88 HIS A N 1
ATOM 661 C CA . HIS A 1 89 ? -2.205 25.061 -26.759 1.00 42.33 88 HIS A CA 1
ATOM 662 C C . HIS A 1 89 ? -3.490 24.330 -26.697 1.00 42.83 88 HIS A C 1
ATOM 663 O O . HIS A 1 89 ? -3.622 23.386 -25.971 1.00 41.41 88 HIS A O 1
ATOM 670 N N . TYR A 1 90 ? -4.441 24.779 -27.489 1.00 47.72 89 TYR A N 1
ATOM 671 C CA . TYR A 1 90 ? -5.727 24.192 -27.563 1.00 48.36 89 TYR A CA 1
ATOM 672 C C . TYR A 1 90 ? -5.905 23.921 -28.998 1.00 49.97 89 TYR A C 1
ATOM 673 O O . TYR A 1 90 ? -5.509 24.709 -29.799 1.00 49.16 89 TYR A O 1
ATOM 682 N N . ASP A 1 91 ? -6.503 22.797 -29.323 1.00 50.11 90 ASP A N 1
ATOM 683 C CA . ASP A 1 91 ? -7.147 22.598 -30.603 1.00 53.96 90 ASP A CA 1
ATOM 684 C C . ASP A 1 91 ? -8.209 21.544 -30.539 1.00 50.61 90 ASP A C 1
ATOM 685 O O . ASP A 1 91 ? -8.424 20.979 -29.506 1.00 46.02 90 ASP A O 1
ATOM 690 N N . THR A 1 92 ? -8.879 21.300 -31.647 1.00 48.75 91 THR A N 1
ATOM 691 C CA . THR A 1 92 ? -10.070 20.482 -31.657 1.00 50.09 91 THR A CA 1
ATOM 692 C C . THR A 1 92 ? -9.919 19.160 -32.333 1.00 46.55 91 THR A C 1
ATOM 693 O O . THR A 1 92 ? -9.514 19.083 -33.457 1.00 47.79 91 THR A O 1
ATOM 697 N N . GLN A 1 93 ? -10.320 18.124 -31.624 1.00 52.75 92 GLN A N 1
ATOM 698 C CA . GLN A 1 93 ? -10.192 16.764 -32.046 1.00 53.88 92 GLN A CA 1
ATOM 699 C C . GLN A 1 93 ? -11.533 16.110 -31.872 1.00 56.92 92 GLN A C 1
ATOM 700 O O . GLN A 1 93 ? -12.292 16.483 -31.009 1.00 58.33 92 GLN A O 1
ATOM 706 N N . SER A 1 94 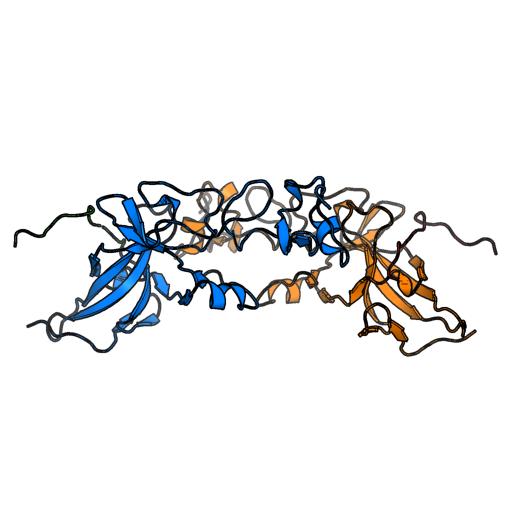? -11.789 15.102 -32.678 1.00 56.79 93 SER A N 1
ATOM 707 C CA . SER A 1 94 ? -12.985 14.309 -32.607 1.00 61.91 93 SER A CA 1
ATOM 708 C C . SER A 1 94 ? -12.952 13.424 -31.426 1.00 59.23 93 SER A C 1
ATOM 709 O O . SER A 1 94 ? -11.910 13.123 -30.939 1.00 56.83 93 SER A O 1
ATOM 712 N N . ALA A 1 95 ? -14.107 13.017 -30.953 1.00 57.42 94 ALA A N 1
ATOM 713 C CA . ALA A 1 95 ? -14.182 12.161 -29.794 1.00 58.15 94 ALA A CA 1
ATOM 714 C C . ALA A 1 95 ? -13.589 10.784 -29.939 1.00 60.34 94 ALA A C 1
ATOM 715 O O . ALA A 1 95 ? -13.073 10.251 -28.997 1.00 58.85 94 ALA A O 1
ATOM 717 N N . ASP A 1 96 ? -13.713 10.154 -31.083 1.00 61.24 95 ASP A N 1
ATOM 718 C CA . ASP A 1 96 ? -13.265 8.762 -31.134 1.00 69.68 95 ASP A CA 1
ATOM 719 C C . ASP A 1 96 ? -11.742 8.603 -30.947 1.00 67.74 95 ASP A C 1
ATOM 720 O O . ASP A 1 96 ? -11.230 7.488 -31.039 1.00 73.14 95 ASP A O 1
ATOM 725 N N . THR A 1 97 ? -11.019 9.705 -30.718 1.00 59.08 96 THR A N 1
ATOM 726 C CA . THR A 1 97 ? -9.566 9.648 -30.479 1.00 52.82 96 THR A CA 1
ATOM 727 C C . THR A 1 97 ? -9.293 9.078 -29.114 1.00 55.75 96 THR A C 1
ATOM 728 O O . THR A 1 97 ? -8.305 8.376 -28.895 1.00 61.37 96 THR A O 1
ATOM 732 N N . ILE A 1 98 ? -10.187 9.426 -28.199 1.00 50.08 97 ILE A N 1
ATOM 733 C CA . ILE A 1 98 ? -10.023 9.146 -26.791 1.00 54.63 97 ILE A CA 1
ATOM 734 C C . ILE A 1 98 ? -9.774 7.662 -26.593 1.00 61.68 97 ILE A C 1
ATOM 735 O O . ILE A 1 98 ? -10.639 6.832 -26.834 1.00 68.10 97 ILE A O 1
ATOM 740 N N . GLU A 1 99 ? -8.534 7.367 -26.225 1.00 56.94 98 GLU A N 1
ATOM 741 C CA . GLU A 1 99 ? -8.024 6.032 -25.961 1.00 53.52 98 GLU A CA 1
ATOM 742 C C . GLU A 1 99 ? -8.456 5.543 -24.597 1.00 53.21 98 GLU A C 1
ATOM 743 O O . GLU A 1 99 ? -8.460 4.346 -24.322 1.00 58.70 98 GLU A O 1
ATOM 749 N N . GLY A 1 100 ? -8.785 6.499 -23.737 1.00 52.61 99 GLY A N 1
ATOM 750 C CA . GLY A 1 100 ? -9.102 6.224 -22.353 1.00 54.93 99 GLY A CA 1
ATOM 751 C C . GLY A 1 100 ? -8.889 7.461 -21.506 1.00 56.66 99 GLY A C 1
ATOM 752 O O . GLY A 1 100 ? -8.543 8.527 -22.017 1.00 56.32 99 GLY A O 1
ATOM 753 N N . LYS A 1 101 ? -9.091 7.316 -20.203 1.00 58.13 100 LYS A N 1
ATOM 754 C CA . LYS A 1 101 ? -8.984 8.443 -19.291 1.00 52.57 100 LYS A CA 1
ATOM 755 C C . LYS A 1 101 ? -7.749 8.341 -18.410 1.00 52.54 100 LYS A C 1
ATOM 756 O O . LYS A 1 101 ? -7.158 7.272 -18.263 1.00 58.05 100 LYS A O 1
ATOM 762 N N . CYS A 1 102 ? -7.366 9.469 -17.825 1.00 52.28 101 CYS A N 1
ATOM 763 C CA . CYS A 1 102 ? -6.232 9.513 -16.919 1.00 49.58 101 CYS A CA 1
ATOM 764 C C . CYS A 1 102 ? -6.476 10.549 -15.838 1.00 51.63 101 CYS A C 1
ATOM 765 O O . CYS A 1 102 ? -7.358 11.398 -15.965 1.00 54.48 101 CYS A O 1
ATOM 768 N N . MET A 1 103 ? -5.697 10.471 -14.769 1.00 52.95 102 MET A N 1
ATOM 769 C CA . MET A 1 103 ? -5.683 11.528 -13.774 1.00 49.53 102 MET A CA 1
ATOM 770 C C . MET A 1 103 ? -4.354 12.255 -13.851 1.00 43.70 102 MET A C 1
ATOM 771 O O . MET A 1 103 ? -3.294 11.630 -13.853 1.00 41.75 102 MET A O 1
ATOM 776 N N . VAL A 1 104 ? -4.414 13.576 -13.946 1.00 44.88 103 VAL A N 1
ATOM 777 C CA . VAL A 1 104 ? -3.214 14.389 -13.847 1.00 43.36 103 VAL A CA 1
ATOM 778 C C . VAL A 1 104 ? -3.190 15.021 -12.467 1.00 48.64 103 VAL A C 1
ATOM 779 O O . VAL A 1 104 ? -4.013 15.880 -12.150 1.00 51.20 103 VAL A O 1
ATOM 783 N N . HIS A 1 105 ? -2.252 14.575 -11.641 1.00 47.87 104 HIS A N 1
ATOM 784 C CA . HIS A 1 105 ? -2.218 14.978 -10.245 1.00 47.95 104 HIS A CA 1
ATOM 785 C C . HIS A 1 105 ? -1.375 16.224 -10.024 1.00 44.56 104 HIS A C 1
ATOM 786 O O . HIS A 1 105 ? -0.514 16.558 -10.836 1.00 47.54 104 HIS A O 1
ATOM 793 N N . SER A 1 106 ? -1.633 16.915 -8.919 1.00 42.99 105 SER A N 1
ATOM 794 C CA . SER A 1 106 ? -0.707 17.929 -8.447 1.00 42.51 105 SER A CA 1
ATOM 795 C C . SER A 1 106 ? 0.532 17.198 -7.955 1.00 46.27 105 SER A C 1
ATOM 796 O O . SER A 1 106 ? 0.480 15.996 -7.692 1.00 58.82 105 SER A O 1
ATOM 799 N N . PHE A 1 107 ? 1.642 17.917 -7.840 1.00 38.45 106 PHE A N 1
ATOM 800 C CA . PHE A 1 107 ? 2.913 17.327 -7.428 1.00 40.35 106 PHE A CA 1
ATOM 801 C C . PHE A 1 107 ? 2.785 16.572 -6.101 1.00 46.71 106 PHE A C 1
ATOM 802 O O . PHE A 1 107 ? 3.102 15.375 -6.007 1.00 49.87 106 PHE A O 1
ATOM 810 N N . LYS A 1 108 ? 2.299 17.287 -5.091 1.00 45.28 107 LYS A N 1
ATOM 811 C CA . LYS A 1 108 ? 2.103 16.747 -3.750 1.00 52.90 107 LYS A CA 1
ATOM 812 C C . LYS A 1 108 ? 1.294 15.452 -3.751 1.00 58.50 107 LYS A C 1
ATOM 813 O O . LYS A 1 108 ? 1.742 14.419 -3.241 1.00 61.56 107 LYS A O 1
ATOM 819 N N . ASN A 1 109 ? 0.103 15.514 -4.338 1.00 57.63 108 ASN A N 1
ATOM 820 C CA . ASN A 1 109 ? -0.807 14.376 -4.355 1.00 57.37 108 ASN A CA 1
ATOM 821 C C . ASN A 1 109 ? -0.257 13.195 -5.149 1.00 55.21 108 ASN A C 1
ATOM 822 O O . ASN A 1 109 ? -0.595 12.044 -4.872 1.00 60.85 108 ASN A O 1
ATOM 827 N N . TYR A 1 110 ? 0.617 13.445 -6.105 1.00 48.17 109 TYR A N 1
ATOM 828 C CA . TYR A 1 110 ? 1.298 12.358 -6.774 1.00 48.46 109 TYR A CA 1
ATOM 829 C C . TYR A 1 110 ? 2.173 11.648 -5.806 1.00 55.34 109 TYR A C 1
ATOM 830 O O . TYR A 1 110 ? 2.272 10.457 -5.811 1.00 58.44 109 TYR A O 1
ATOM 839 N N . THR A 1 111 ? 2.843 12.406 -4.974 1.00 57.46 110 THR A N 1
ATOM 840 C CA . THR A 1 111 ? 3.781 11.853 -4.031 1.00 58.48 110 THR A CA 1
ATOM 841 C C . THR A 1 111 ? 3.054 10.999 -3.067 1.00 63.12 110 THR A C 1
ATOM 842 O O . THR A 1 111 ? 3.578 10.040 -2.576 1.00 64.68 110 THR A O 1
ATOM 846 N N . LYS A 1 112 ? 1.854 11.415 -2.735 1.00 61.74 111 LYS A N 1
ATOM 847 C CA . LYS A 1 112 ? 0.984 10.696 -1.821 1.00 66.95 111 LYS A CA 1
ATOM 848 C C . LYS A 1 112 ? 0.523 9.339 -2.290 1.00 69.59 111 LYS A C 1
ATOM 849 O O . LYS A 1 112 ? 0.192 8.485 -1.490 1.00 76.17 111 LYS A O 1
ATOM 855 N N . LEU A 1 113 ? 0.444 9.146 -3.590 1.00 75.32 112 LEU A N 1
ATOM 856 C CA . LEU A 1 113 ? -0.177 7.959 -4.113 1.00 68.78 112 LEU A CA 1
ATOM 857 C C . LEU A 1 113 ? 0.549 6.784 -3.560 1.00 70.23 112 LEU A C 1
ATOM 858 O O . LEU A 1 113 ? 1.745 6.798 -3.475 1.00 67.49 112 LEU A O 1
ATOM 863 N N . ASP A 1 114 ? -0.182 5.772 -3.140 1.00 72.28 113 ASP A N 1
ATOM 864 C CA . ASP A 1 114 ? 0.442 4.546 -2.731 1.00 75.75 113 ASP A CA 1
ATOM 865 C C . ASP A 1 114 ? 1.118 3.909 -3.902 1.00 71.30 113 ASP A C 1
ATOM 866 O O . ASP A 1 114 ? 2.238 3.456 -3.816 1.00 73.00 113 ASP A O 1
ATOM 871 N N . ALA A 1 115 ? 0.423 3.886 -5.018 1.00 67.02 114 ALA A N 1
ATOM 872 C CA . ALA A 1 115 ? 0.935 3.209 -6.176 1.00 64.56 114 ALA A CA 1
ATOM 873 C C . ALA A 1 115 ? 0.515 3.971 -7.370 1.00 62.23 114 ALA A C 1
ATOM 874 O O . ALA A 1 115 ? -0.484 4.634 -7.342 1.00 63.93 114 ALA A O 1
ATOM 876 N N . VAL A 1 116 ? 1.321 3.895 -8.400 1.00 59.59 115 VAL A N 1
ATOM 877 C CA . VAL A 1 116 ? 1.137 4.742 -9.523 1.00 59.37 115 VAL A CA 1
ATOM 878 C C . VAL A 1 116 ? 0.699 3.950 -10.715 1.00 58.48 115 VAL A C 1
ATOM 879 O O . VAL A 1 116 ? 1.395 3.088 -11.195 1.00 58.58 115 VAL A O 1
ATOM 883 N N . GLY A 1 117 ? -0.483 4.263 -11.187 1.00 59.11 116 GLY A N 1
ATOM 884 C CA . GLY A 1 117 ? -1.083 3.509 -12.235 1.00 59.93 116 GLY A CA 1
ATOM 885 C C . GLY A 1 117 ? -0.525 3.904 -13.546 1.00 59.52 116 GLY A C 1
ATOM 886 O O . GLY A 1 117 ? -0.065 4.990 -13.718 1.00 59.93 116 GLY A O 1
ATOM 887 N N . ASN A 1 118 ? -0.693 3.048 -14.522 1.00 60.11 117 ASN A N 1
ATOM 888 C CA . ASN A 1 118 ? -0.224 3.333 -15.845 1.00 60.01 117 ASN A CA 1
ATOM 889 C C . ASN A 1 118 ? -0.864 4.631 -16.282 1.00 66.65 117 ASN A C 1
ATOM 890 O O . ASN A 1 118 ? -0.361 5.314 -17.139 1.00 66.43 117 ASN A O 1
ATOM 895 N N . ASP A 1 119 ? -2.013 4.935 -15.718 1.00 62.39 118 ASP A N 1
ATOM 896 C CA . ASP A 1 119 ? -2.791 6.074 -16.111 1.00 63.46 118 ASP A CA 1
ATOM 897 C C . ASP A 1 119 ? -2.678 7.233 -15.159 1.00 58.64 118 ASP A C 1
ATOM 898 O O . ASP A 1 119 ? -3.499 8.108 -15.190 1.00 61.45 118 ASP A O 1
ATOM 903 N N . ASP A 1 120 ? -1.691 7.229 -14.281 1.00 61.54 119 ASP A N 1
ATOM 904 C CA . ASP A 1 120 ? -1.554 8.313 -13.323 1.00 50.86 119 ASP A CA 1
ATOM 905 C C . ASP A 1 120 ? -0.394 9.218 -13.685 1.00 47.35 119 ASP A C 1
ATOM 906 O O . ASP A 1 120 ? 0.709 8.773 -13.750 1.00 46.52 119 ASP A O 1
ATOM 911 N N . PHE A 1 121 ? -0.661 10.497 -13.896 1.00 53.77 120 PHE A N 1
ATOM 912 C CA . PHE A 1 121 ? 0.332 11.504 -14.257 1.00 32.11 120 PHE A CA 1
ATOM 913 C C . PHE A 1 121 ? 0.430 12.581 -13.184 1.00 37.49 120 PHE A C 1
ATOM 914 O O . PHE A 1 121 ? -0.293 12.544 -12.190 1.00 40.59 120 PHE A O 1
ATOM 922 N N . PHE A 1 122 ? 1.323 13.544 -13.388 1.00 33.81 121 PHE A N 1
ATOM 923 C CA . PHE A 1 122 ? 1.389 14.705 -12.507 1.00 35.73 121 PHE A CA 1
ATOM 924 C C . PHE A 1 122 ? 1.893 15.937 -13.248 1.00 29.48 121 PHE A C 1
ATOM 925 O O . PHE A 1 122 ? 2.532 15.827 -14.294 1.00 28.76 121 PHE A O 1
ATOM 933 N N . CYS A 1 123 ? 1.604 17.109 -12.693 1.00 29.46 122 CYS A N 1
ATOM 934 C CA . CYS A 1 123 ? 1.966 18.371 -13.329 1.00 39.42 122 CYS A CA 1
ATOM 935 C C . CYS A 1 123 ? 2.509 19.381 -12.320 1.00 37.43 122 CYS A C 1
ATOM 936 O O . CYS A 1 123 ? 1.932 19.580 -11.251 1.00 37.08 122 CYS A O 1
ATOM 939 N N . ARG A 1 124 ? 3.623 20.019 -12.667 1.00 35.12 123 ARG A N 1
ATOM 940 C CA . ARG A 1 124 ? 4.215 21.039 -11.810 1.00 37.65 123 ARG A CA 1
ATOM 941 C C . ARG A 1 124 ? 4.581 22.289 -12.603 1.00 44.53 123 ARG A C 1
ATOM 942 O O . ARG A 1 124 ? 4.922 23.322 -12.027 1.00 52.95 123 ARG A O 1
ATOM 950 N N . PHE A 1 125 ? 4.511 22.192 -13.926 1.00 39.76 124 PHE A N 1
ATOM 951 C CA . PHE A 1 125 ? 4.833 23.323 -14.786 1.00 35.80 124 PHE A CA 1
ATOM 952 C C . PHE A 1 125 ? 3.662 23.749 -15.652 1.00 34.42 124 PHE A C 1
ATOM 953 O O . PHE A 1 125 ? 2.832 22.931 -16.045 1.00 33.77 124 PHE A O 1
ATOM 961 N N . GLU A 1 126 ? 3.603 25.042 -15.944 1.00 37.77 125 GLU A N 1
ATOM 962 C CA . GLU A 1 126 ? 2.802 25.523 -17.054 1.00 34.28 125 GLU A CA 1
ATOM 963 C C . GLU A 1 126 ? 3.751 25.724 -18.224 1.00 36.62 125 GLU A C 1
ATOM 964 O O . GLU A 1 126 ? 4.921 26.054 -18.029 1.00 41.69 125 GLU A O 1
ATOM 970 N N . TYR A 1 127 ? 3.256 25.514 -19.437 1.00 36.77 126 TYR A N 1
ATOM 971 C CA . TYR A 1 127 ? 4.121 25.517 -20.608 1.00 36.13 126 TYR A CA 1
ATOM 972 C C . TYR A 1 127 ? 3.620 26.470 -21.683 1.00 41.83 126 TYR A C 1
ATOM 973 O O . TYR A 1 127 ? 2.417 26.591 -21.909 1.00 46.36 126 TYR A O 1
ATOM 982 N N . ASN A 1 128 ? 4.550 27.152 -22.340 1.00 38.62 127 ASN A N 1
ATOM 983 C CA . ASN A 1 128 ? 4.203 28.007 -23.464 1.00 42.63 127 ASN A CA 1
ATOM 984 C C . ASN A 1 128 ? 4.650 27.355 -24.766 1.00 41.33 127 ASN A C 1
ATOM 985 O O . ASN A 1 128 ? 5.831 27.382 -25.110 1.00 40.40 127 ASN A O 1
ATOM 990 N N . SER A 1 129 ? 3.692 26.769 -25.479 1.00 41.09 128 SER A N 1
ATOM 991 C CA . SER A 1 129 ? 3.961 25.999 -26.691 1.00 36.90 128 SER A CA 1
ATOM 992 C C . SER A 1 129 ? 4.718 26.787 -27.755 1.00 38.91 128 SER A C 1
ATOM 993 O O . SER A 1 129 ? 5.483 26.219 -28.533 1.00 36.17 128 SER A O 1
ATOM 996 N N . SER A 1 130 ? 4.497 28.097 -27.782 1.00 33.15 129 SER A N 1
ATOM 997 C CA . SER A 1 130 ? 5.112 28.962 -28.780 1.00 38.70 129 SER A CA 1
ATOM 998 C C . SER A 1 130 ? 6.568 29.275 -28.451 1.00 38.34 129 SER A C 1
ATOM 999 O O . SER A 1 130 ? 7.451 29.124 -29.295 1.00 40.93 129 SER A O 1
ATOM 1002 N N . THR A 1 131 ? 6.808 29.710 -27.218 1.00 42.83 130 THR A N 1
ATOM 1003 C CA . THR A 1 131 ? 8.126 30.180 -26.808 1.00 45.17 130 THR A CA 1
ATOM 1004 C C . THR A 1 131 ? 8.952 29.092 -26.129 1.00 49.92 130 THR A C 1
ATOM 1005 O O . THR A 1 131 ? 10.172 29.040 -26.283 1.00 54.82 130 THR A O 1
ATOM 1009 N N . GLY A 1 132 ? 8.281 28.230 -25.372 1.00 40.71 131 GLY A N 1
ATOM 1010 C CA . GLY A 1 132 ? 8.957 27.184 -24.627 1.00 44.05 131 GLY A CA 1
ATOM 1011 C C . GLY A 1 132 ? 9.299 27.635 -23.221 1.00 51.05 131 GLY A C 1
ATOM 1012 O O . GLY A 1 132 ? 10.067 26.980 -22.517 1.00 51.98 131 GLY A O 1
ATOM 1013 N N . ALA A 1 133 ? 8.724 28.762 -22.814 1.00 52.23 132 ALA A N 1
ATOM 1014 C CA . ALA A 1 133 ? 8.983 29.324 -21.494 1.00 59.61 132 ALA A CA 1
ATOM 1015 C C . ALA A 1 133 ? 8.101 28.671 -20.436 1.00 52.63 132 ALA A C 1
ATOM 1016 O O . ALA A 1 133 ? 6.934 28.368 -20.687 1.00 48.65 132 ALA A O 1
ATOM 1018 N N . PHE A 1 134 ? 8.665 28.465 -19.250 1.00 59.54 133 PHE A N 1
ATOM 1019 C CA . PHE A 1 134 ? 7.970 27.763 -18.177 1.00 46.49 133 PHE A CA 1
ATOM 1020 C C . PHE A 1 134 ? 7.482 28.684 -17.067 1.00 40.69 133 PHE A C 1
ATOM 1021 O O . PHE A 1 134 ? 8.103 29.703 -16.767 1.00 42.50 133 PHE A O 1
ATOM 1029 N N . ASN A 1 135 ? 6.364 28.307 -16.460 1.00 36.91 134 ASN A N 1
ATOM 1030 C CA . ASN A 1 135 ? 5.918 28.910 -15.213 1.00 37.43 134 ASN A CA 1
ATOM 1031 C C . ASN A 1 135 ? 5.631 27.803 -14.206 1.00 40.90 134 ASN A C 1
ATOM 1032 O O . ASN A 1 135 ? 4.757 26.966 -14.437 1.00 39.90 134 ASN A O 1
ATOM 1037 N N . PRO A 1 136 ? 6.363 27.792 -13.080 1.00 36.98 135 PRO A N 1
ATOM 1038 C CA . PRO A 1 136 ? 7.328 28.817 -12.667 1.00 38.56 135 PRO A CA 1
ATOM 1039 C C . PRO A 1 136 ? 8.669 28.748 -13.395 1.00 51.36 135 PRO A C 1
ATOM 1040 O O . PRO A 1 136 ? 9.043 27.707 -13.933 1.00 49.99 135 PRO A O 1
ATOM 1044 N N . ASP A 1 137 ? 9.387 29.848 -13.352 1.00 54.30 136 ASP A N 1
ATOM 1045 C CA . ASP A 1 137 ? 10.684 29.983 -13.953 1.00 57.67 136 ASP A CA 1
ATOM 1046 C C . ASP A 1 137 ? 11.727 29.111 -13.335 1.00 56.24 136 ASP A C 1
ATOM 1047 O O . ASP A 1 137 ? 12.568 28.599 -14.032 1.00 53.21 136 ASP A O 1
ATOM 1052 N N . ARG A 1 138 ? 11.694 28.991 -12.014 1.00 60.31 137 ARG A N 1
ATOM 1053 C CA . ARG A 1 138 ? 12.712 28.290 -11.257 1.00 66.02 137 ARG A CA 1
ATOM 1054 C C . ARG A 1 138 ? 12.108 27.487 -10.145 1.00 59.32 137 ARG A C 1
ATOM 1055 O O . ARG A 1 138 ? 11.057 27.801 -9.655 1.00 45.93 137 ARG A O 1
ATOM 1063 N N . VAL A 1 139 ? 12.800 26.452 -9.716 1.00 54.09 138 VAL A N 1
ATOM 1064 C CA . VAL A 1 139 ? 12.285 25.596 -8.668 1.00 49.65 138 VAL A CA 1
ATOM 1065 C C . VAL A 1 139 ? 13.354 25.148 -7.712 1.00 54.25 138 VAL A C 1
ATOM 1066 O O . VAL A 1 139 ? 14.518 25.283 -7.983 1.00 59.64 138 VAL A O 1
ATOM 1070 N N . ALA A 1 140 ? 12.934 24.637 -6.575 1.00 48.56 139 ALA A N 1
ATOM 1071 C CA . ALA A 1 140 ? 13.856 24.187 -5.538 1.00 50.80 139 ALA A CA 1
ATOM 1072 C C . ALA A 1 140 ? 14.749 23.055 -6.039 1.00 51.34 139 ALA A C 1
ATOM 1073 O O . ALA A 1 140 ? 14.293 22.170 -6.762 1.00 49.21 139 ALA A O 1
ATOM 1075 N N . VAL A 1 141 ? 16.020 23.086 -5.649 1.00 53.40 140 VAL A N 1
ATOM 1076 C CA . VAL A 1 141 ? 16.984 22.080 -6.090 1.00 53.64 140 VAL A CA 1
ATOM 1077 C C . VAL A 1 141 ? 17.603 21.329 -4.908 1.00 59.29 140 VAL A C 1
ATOM 1078 O O . VAL A 1 141 ? 17.545 21.794 -3.770 1.00 57.15 140 VAL A O 1
ATOM 1082 N N . TYR A 1 142 ? 18.189 20.165 -5.185 1.00 59.90 141 TYR A N 1
ATOM 1083 C CA . TYR A 1 142 ? 18.700 19.291 -4.128 1.00 56.44 141 TYR A CA 1
ATOM 1084 C C . TYR A 1 142 ? 19.982 18.553 -4.514 1.00 57.72 141 TYR A C 1
ATOM 1085 O O . TYR A 1 142 ? 20.383 18.549 -5.677 1.00 57.10 141 TYR A O 1
ATOM 1094 N N . CYS A 1 143 ? 20.609 17.931 -3.516 1.00 59.63 142 CYS A N 1
ATOM 1095 C CA . CYS A 1 143 ? 21.787 17.081 -3.700 1.00 68.27 142 CYS A CA 1
ATOM 1096 C C . CYS A 1 143 ? 22.985 17.834 -4.270 1.00 73.02 142 CYS A C 1
ATOM 1097 O O . CYS A 1 143 ? 22.962 19.056 -4.407 1.00 74.13 142 CYS A O 1
ATOM 1100 N N . LYS A 1 144 ? 24.037 17.090 -4.594 1.00 78.32 143 LYS A N 1
ATOM 1101 C CA . LYS A 1 144 ? 25.256 17.682 -5.128 1.00 78.47 143 LYS A CA 1
ATOM 1102 C C . LYS A 1 144 ? 25.083 18.112 -6.575 1.00 78.54 143 LYS A C 1
ATOM 1103 O O . LYS A 1 144 ? 25.821 18.962 -7.074 1.00 82.01 143 LYS A O 1
ATOM 1109 N N . CYS A 1 145 ? 24.107 17.515 -7.248 1.00 74.64 144 CYS A N 1
ATOM 1110 C CA . CYS A 1 145 ? 23.799 17.888 -8.618 1.00 74.32 144 CYS A CA 1
ATOM 1111 C C . CYS A 1 145 ? 23.136 19.253 -8.645 1.00 75.80 144 CYS A C 1
ATOM 1112 O O . CYS A 1 145 ? 23.189 19.956 -9.653 1.00 77.54 144 CYS A O 1
ATOM 1115 N N . GLU A 1 146 ? 22.518 19.613 -7.522 1.00 68.40 145 GLU A N 1
ATOM 1116 C CA . GLU A 1 146 ? 21.681 20.805 -7.430 1.00 68.76 145 GLU A CA 1
ATOM 1117 C C . GLU A 1 146 ? 20.605 20.756 -8.510 1.00 69.02 145 GLU A C 1
ATOM 1118 O O . GLU A 1 146 ? 20.353 21.737 -9.209 1.00 75.30 145 GLU A O 1
ATOM 1124 N N . MET A 1 147 ? 19.986 19.585 -8.632 1.00 66.58 146 MET A N 1
ATOM 1125 C CA . MET A 1 147 ? 18.870 19.363 -9.543 1.00 57.23 146 MET A CA 1
ATOM 1126 C C . MET A 1 147 ? 17.558 19.391 -8.771 1.00 53.62 146 MET A C 1
ATOM 1127 O O . MET A 1 147 ? 17.539 19.122 -7.570 1.00 54.10 146 MET A O 1
ATOM 1132 N N . PRO A 1 148 ? 16.452 19.716 -9.455 1.00 54.95 147 PRO A N 1
ATOM 1133 C CA . PRO A 1 148 ? 15.141 19.653 -8.804 1.00 55.71 147 PRO A CA 1
ATOM 1134 C C . PRO A 1 148 ? 14.750 18.221 -8.449 1.00 49.51 147 PRO A C 1
ATOM 1135 O O . PRO A 1 148 ? 15.444 17.275 -8.826 1.00 46.28 147 PRO A O 1
ATOM 1139 N N . TYR A 1 149 ? 13.644 18.070 -7.731 1.00 45.45 148 TYR A N 1
ATOM 1140 C CA . TYR A 1 149 ? 13.173 16.749 -7.343 1.00 44.07 148 TYR A CA 1
ATOM 1141 C C . TYR A 1 149 ? 12.624 15.985 -8.539 1.00 48.81 148 TYR A C 1
ATOM 1142 O O . TYR A 1 149 ? 11.780 16.487 -9.279 1.00 49.93 148 TYR A O 1
ATOM 1151 N N . ASN A 1 150 ? 13.132 14.773 -8.728 1.00 51.95 149 ASN A N 1
ATOM 1152 C CA . ASN A 1 150 ? 12.540 13.828 -9.659 1.00 47.21 149 ASN A CA 1
ATOM 1153 C C . ASN A 1 150 ? 11.928 12.701 -8.843 1.00 53.73 149 ASN A C 1
ATOM 1154 O O . ASN A 1 150 ? 12.651 11.901 -8.250 1.00 63.02 149 ASN A O 1
ATOM 1159 N N . PRO A 1 151 ? 10.590 12.638 -8.804 1.00 48.15 150 PRO A N 1
ATOM 1160 C CA . PRO A 1 151 ? 9.881 11.683 -7.945 1.00 50.17 150 PRO A CA 1
ATOM 1161 C C . PRO A 1 151 ? 10.167 10.225 -8.296 1.00 47.41 150 PRO A C 1
ATOM 1162 O O . PRO A 1 151 ? 9.886 9.341 -7.488 1.00 52.03 150 PRO A O 1
ATOM 1166 N N . ASP A 1 152 ? 10.723 9.980 -9.477 1.00 45.48 151 ASP A N 1
ATOM 1167 C CA . ASP A 1 152 ? 11.090 8.627 -9.873 1.00 42.21 151 ASP A CA 1
ATOM 1168 C C . ASP A 1 152 ? 12.397 8.204 -9.209 1.00 45.19 151 ASP A C 1
ATOM 1169 O O . ASP A 1 152 ? 12.721 7.018 -9.151 1.00 46.53 151 ASP A O 1
ATOM 1174 N N . ASP A 1 153 ? 13.142 9.183 -8.706 1.00 46.42 152 ASP A N 1
ATOM 1175 C CA . ASP A 1 153 ? 14.441 8.923 -8.095 1.00 50.90 152 ASP A CA 1
ATOM 1176 C C . ASP A 1 153 ? 14.343 8.739 -6.584 1.00 51.10 152 ASP A C 1
ATOM 1177 O O . ASP A 1 153 ? 13.681 9.514 -5.894 1.00 45.17 152 ASP A O 1
ATOM 1182 N N . LEU A 1 154 ? 15.007 7.703 -6.081 1.00 55.18 153 LEU A N 1
ATOM 1183 C CA . LEU A 1 154 ? 15.111 7.482 -4.645 1.00 56.86 153 LEU A CA 1
ATOM 1184 C C . LEU A 1 154 ? 16.138 8.432 -4.046 1.00 64.69 153 LEU A C 1
ATOM 1185 O O . LEU A 1 154 ? 17.234 8.583 -4.584 1.00 69.78 153 LEU A O 1
ATOM 1190 N N . MET A 1 155 ? 15.785 9.077 -2.938 1.00 62.32 154 MET A N 1
ATOM 1191 C CA . MET A 1 155 ? 16.703 9.999 -2.277 1.00 65.34 154 MET A CA 1
ATOM 1192 C C . MET A 1 155 ? 16.683 9.825 -0.765 1.00 75.11 154 MET A C 1
ATOM 1193 O O . MET A 1 155 ? 15.690 9.377 -0.195 1.00 72.84 154 MET A O 1
ATOM 1198 N N . VAL A 1 156 ? 17.785 10.183 -0.115 1.00 78.14 155 VAL A N 1
ATOM 1199 C CA . VAL A 1 156 ? 17.862 10.062 1.336 1.00 78.26 155 VAL A CA 1
ATOM 1200 C C . VAL A 1 156 ? 18.247 11.409 1.941 1.00 86.58 155 VAL A C 1
ATOM 1201 O O . VAL A 1 156 ? 18.841 12.250 1.271 1.00 91.88 155 VAL A O 1
ATOM 1205 N N . GLN A 1 157 ? 17.896 11.623 3.203 1.00 88.12 156 GLN A N 1
ATOM 1206 C CA . GLN A 1 157 ? 18.103 12.923 3.820 1.00 91.06 156 GLN A CA 1
ATOM 1207 C C . GLN A 1 157 ? 19.276 12.934 4.799 1.00 98.00 156 GLN A C 1
ATOM 1208 O O . GLN A 1 157 ? 19.336 12.123 5.723 1.00 97.89 156 GLN A O 1
ATOM 1214 N N . CYS A 1 158 ? 20.212 13.851 4.574 1.00 101.82 157 CYS A N 1
ATOM 1215 C CA . CYS A 1 158 ? 21.217 14.208 5.574 1.00 108.03 157 CYS A CA 1
ATOM 1216 C C . CYS A 1 158 ? 20.695 15.350 6.457 1.00 112.28 157 CYS A C 1
ATOM 1217 O O . CYS A 1 158 ? 20.672 16.502 6.027 1.00 112.06 157 CYS A O 1
ATOM 1220 N N . GLU A 1 159 ? 20.294 15.033 7.691 1.00 109.26 158 GLU A N 1
ATOM 1221 C CA . GLU A 1 159 ? 19.636 16.009 8.573 1.00 116.49 158 GLU A CA 1
ATOM 1222 C C . GLU A 1 159 ? 20.660 17.052 8.978 1.00 121.05 158 GLU A C 1
ATOM 1223 O O . GLU A 1 159 ? 20.304 18.194 9.352 1.00 130.27 158 GLU A O 1
ATOM 1229 N N . GLY A 1 160 ? 21.931 16.665 8.860 1.00 123.88 159 GLY A N 1
ATOM 1230 C CA . GLY A 1 160 ? 23.008 17.624 8.960 1.00 115.16 159 GLY A CA 1
ATOM 1231 C C . GLY A 1 160 ? 22.681 18.823 8.099 1.00 97.36 159 GLY A C 1
ATOM 1232 O O . GLY A 1 160 ? 22.425 19.907 8.622 1.00 102.42 159 GLY A O 1
ATOM 1233 N N . CYS A 1 161 ? 22.620 18.604 6.787 1.00 88.14 160 CYS A N 1
ATOM 1234 C CA . CYS A 1 161 ? 22.287 19.662 5.838 1.00 92.21 160 CYS A CA 1
ATOM 1235 C C . CYS A 1 161 ? 20.790 19.817 5.569 1.00 87.89 160 CYS A C 1
ATOM 1236 O O . CYS A 1 161 ? 20.366 20.836 5.021 1.00 90.87 160 CYS A O 1
ATOM 1239 N N . SER A 1 162 ? 20.007 18.800 5.927 1.00 93.93 161 SER A N 1
ATOM 1240 C CA . SER A 1 162 ? 18.574 18.717 5.601 1.00 85.58 161 SER A CA 1
ATOM 1241 C C . SER A 1 162 ? 18.317 18.638 4.093 1.00 79.38 161 SER A C 1
ATOM 1242 O O . SER A 1 162 ? 17.169 18.565 3.655 1.00 74.08 161 SER A O 1
ATOM 1245 N N . ASP A 1 163 ? 19.387 18.640 3.305 1.00 73.37 162 ASP A N 1
ATOM 1246 C CA . ASP A 1 163 ? 19.279 18.475 1.863 1.00 69.84 162 ASP A CA 1
ATOM 1247 C C . ASP A 1 163 ? 19.071 17.001 1.534 1.00 82.15 162 ASP A C 1
ATOM 1248 O O . ASP A 1 163 ? 19.454 16.126 2.310 1.00 82.95 162 ASP A O 1
ATOM 1253 N N . TRP A 1 164 ? 18.457 16.728 0.390 1.00 79.02 163 TRP A N 1
ATOM 1254 C CA . TRP A 1 164 ? 18.232 15.353 -0.035 1.00 72.72 163 TRP A CA 1
ATOM 1255 C C . TRP A 1 164 ? 19.233 14.963 -1.109 1.00 70.42 163 TRP A C 1
ATOM 1256 O O . TRP A 1 164 ? 19.552 15.758 -1.989 1.00 69.07 163 TRP A O 1
ATOM 1267 N N . PHE A 1 165 ? 19.720 13.733 -1.032 1.00 66.61 164 PHE A N 1
ATOM 1268 C CA . PHE A 1 165 ? 20.764 13.274 -1.932 1.00 69.29 164 PHE A CA 1
ATOM 1269 C C . PHE A 1 165 ? 20.356 12.011 -2.676 1.00 68.32 164 PHE A C 1
ATOM 1270 O O . PHE A 1 165 ? 19.767 11.093 -2.094 1.00 58.29 164 PHE A O 1
ATOM 1278 N N . HIS A 1 166 ? 20.656 11.985 -3.971 1.00 72.28 165 HIS A N 1
ATOM 1279 C CA . HIS A 1 166 ? 20.630 10.749 -4.734 1.00 66.17 165 HIS A CA 1
ATOM 1280 C C . HIS A 1 166 ? 21.823 9.924 -4.277 1.00 68.01 165 HIS A C 1
ATOM 1281 O O . HIS A 1 166 ? 22.944 10.429 -4.257 1.00 69.03 165 HIS A O 1
ATOM 1288 N N . PRO A 1 167 ? 21.588 8.658 -3.899 1.00 65.59 166 PRO A N 1
ATOM 1289 C CA . PRO A 1 167 ? 22.657 7.770 -3.429 1.00 71.94 166 PRO A CA 1
ATOM 1290 C C . PRO A 1 167 ? 23.804 7.658 -4.430 1.00 77.68 166 PRO A C 1
ATOM 1291 O O . PRO A 1 167 ? 24.972 7.642 -4.035 1.00 74.95 166 PRO A O 1
ATOM 1295 N N . ALA A 1 168 ? 23.463 7.600 -5.713 1.00 83.03 167 ALA A N 1
ATOM 1296 C CA . ALA A 1 168 ? 24.454 7.465 -6.774 1.00 86.36 167 ALA A CA 1
ATOM 1297 C C . ALA A 1 168 ? 25.426 8.638 -6.787 1.00 82.79 167 ALA A C 1
ATOM 1298 O O . ALA A 1 168 ? 26.587 8.492 -7.168 1.00 80.86 167 ALA A O 1
ATOM 1300 N N . CYS A 1 169 ? 24.947 9.801 -6.362 1.00 85.18 168 CYS A N 1
ATOM 1301 C CA . CYS A 1 169 ? 25.762 11.006 -6.369 1.00 76.94 168 CYS A CA 1
ATOM 1302 C C . CYS A 1 169 ? 26.561 11.143 -5.079 1.00 67.73 168 CYS A C 1
ATOM 1303 O O . CYS A 1 169 ? 27.343 12.080 -4.923 1.00 67.84 168 CYS A O 1
ATOM 1306 N N . ILE A 1 170 ? 26.366 10.205 -4.157 1.00 67.63 169 ILE A N 1
ATOM 1307 C CA . ILE A 1 170 ? 27.040 10.264 -2.863 1.00 76.41 169 ILE A CA 1
ATOM 1308 C C . ILE A 1 170 ? 27.646 8.923 -2.429 1.00 87.84 169 ILE A C 1
ATOM 1309 O O . ILE A 1 170 ? 27.321 8.403 -1.358 1.00 95.92 169 ILE A O 1
ATOM 1314 N N . GLU A 1 171 ? 28.521 8.371 -3.269 1.00 86.34 170 GLU A N 1
ATOM 1315 C CA . GLU A 1 171 ? 29.326 7.196 -2.921 1.00 88.79 170 GLU A CA 1
ATOM 1316 C C . GLU A 1 171 ? 28.530 5.899 -2.750 1.00 85.74 170 GLU A C 1
ATOM 1317 O O . GLU A 1 171 ? 29.100 4.878 -2.371 1.00 86.73 170 GLU A O 1
ATOM 1323 N N . MET A 1 172 ? 27.228 5.916 -3.012 1.00 84.04 171 MET A N 1
ATOM 1324 C CA . MET A 1 172 ? 26.381 4.884 -2.419 1.00 78.87 171 MET A CA 1
ATOM 1325 C C . MET A 1 172 ? 25.476 4.097 -3.368 1.00 79.06 171 MET A C 1
ATOM 1326 O O . MET A 1 172 ? 25.011 4.607 -4.387 1.00 78.74 171 MET A O 1
ATOM 1331 N N . SER A 1 173 ? 25.239 2.839 -3.006 1.00 77.10 172 SER A N 1
ATOM 1332 C CA . SER A 1 173 ? 24.221 2.015 -3.644 1.00 75.70 172 SER A CA 1
ATOM 1333 C C . SER A 1 173 ? 22.843 2.390 -3.110 1.00 73.34 172 SER A C 1
ATOM 1334 O O . SER A 1 173 ? 22.727 2.972 -2.032 1.00 79.45 172 SER A O 1
ATOM 1337 N N . ALA A 1 174 ? 21.800 2.054 -3.860 1.00 70.50 173 ALA A N 1
ATOM 1338 C CA . ALA A 1 174 ? 20.435 2.355 -3.441 1.00 61.58 173 ALA A CA 1
ATOM 1339 C C . ALA A 1 174 ? 20.050 1.545 -2.208 1.00 58.77 173 ALA A C 1
ATOM 1340 O O . ALA A 1 174 ? 19.526 2.085 -1.222 1.00 62.26 173 ALA A O 1
ATOM 1342 N N . GLU A 1 175 ? 20.318 0.245 -2.274 1.00 58.95 174 GLU A N 1
ATOM 1343 C CA . GLU A 1 175 ? 19.999 -0.661 -1.182 1.00 61.28 174 GLU A CA 1
ATOM 1344 C C . GLU A 1 175 ? 20.660 -0.217 0.115 1.00 64.38 174 GLU A C 1
ATOM 1345 O O . GLU A 1 175 ? 20.093 -0.391 1.192 1.00 66.41 174 GLU A O 1
ATOM 1351 N N . GLU A 1 176 ? 21.853 0.361 0.018 1.00 65.12 175 GLU A N 1
ATOM 1352 C CA . GLU A 1 176 ? 22.528 0.801 1.227 1.00 68.47 175 GLU A CA 1
ATOM 1353 C C . GLU A 1 176 ? 21.822 2.013 1.799 1.00 75.82 175 GLU A C 1
ATOM 1354 O O . GLU A 1 176 ? 21.629 2.113 3.013 1.00 71.30 175 GLU A O 1
ATOM 1360 N N . ALA A 1 177 ? 21.424 2.921 0.914 1.00 75.05 176 ALA A N 1
ATOM 1361 C CA . ALA A 1 177 ? 20.734 4.134 1.319 1.00 65.71 176 ALA A CA 1
ATOM 1362 C C . ALA A 1 177 ? 19.436 3.808 2.040 1.00 66.14 176 ALA A C 1
ATOM 1363 O O . ALA A 1 177 ? 19.118 4.422 3.059 1.00 68.18 176 ALA A O 1
ATOM 1365 N N . LYS A 1 178 ? 18.696 2.832 1.521 1.00 64.59 177 LYS A N 1
ATOM 1366 C CA . LYS A 1 178 ? 17.429 2.453 2.144 1.00 65.34 177 LYS A CA 1
ATOM 1367 C C . LYS A 1 178 ? 17.608 1.948 3.575 1.00 69.25 177 LYS A C 1
ATOM 1368 O O . LYS A 1 178 ? 16.686 2.035 4.383 1.00 76.53 177 LYS A O 1
ATOM 1374 N N . ARG A 1 179 ? 18.790 1.437 3.862 1.00 71.06 178 ARG A N 1
ATOM 1375 C CA . ARG A 1 179 ? 19.136 0.942 5.181 1.00 75.16 178 ARG A CA 1
ATOM 1376 C C . ARG A 1 179 ? 19.141 2.004 6.254 1.00 78.93 178 ARG A C 1
ATOM 1377 O O . ARG A 1 179 ? 18.650 1.815 7.346 1.00 80.66 178 ARG A O 1
ATOM 1385 N N . LEU A 1 180 ? 19.717 3.138 5.917 1.00 83.56 179 LEU A N 1
ATOM 1386 C CA . LEU A 1 180 ? 20.075 4.179 6.881 1.00 82.40 179 LEU A CA 1
ATOM 1387 C C . LEU A 1 180 ? 18.898 4.805 7.624 1.00 82.29 179 LEU A C 1
ATOM 1388 O O . LEU A 1 180 ? 17.810 4.972 7.072 1.00 77.89 179 LEU A O 1
ATOM 1393 N N . ASP A 1 181 ? 19.145 5.143 8.886 1.00 98.61 180 ASP A N 1
ATOM 1394 C CA . ASP A 1 181 ? 18.281 6.018 9.671 1.00 103.29 180 ASP A CA 1
ATOM 1395 C C . ASP A 1 181 ? 19.124 7.200 10.134 1.00 103.47 180 ASP A C 1
ATOM 1396 O O . ASP A 1 181 ? 18.635 8.128 10.779 1.00 104.45 180 ASP A O 1
ATOM 1401 N N . HIS A 1 182 ? 20.402 7.146 9.777 1.00 104.86 181 HIS A N 1
ATOM 1402 C CA . HIS A 1 182 ? 21.428 7.991 10.370 1.00 106.49 181 HIS A CA 1
ATOM 1403 C C . HIS A 1 182 ? 22.391 8.515 9.315 1.00 102.26 181 HIS A C 1
ATOM 1404 O O . HIS A 1 182 ? 23.502 8.004 9.175 1.00 105.20 181 HIS A O 1
ATOM 1411 N N . PHE A 1 183 ? 21.978 9.535 8.572 1.00 103.06 182 PHE A N 1
ATOM 1412 C CA . PHE A 1 183 ? 22.793 9.989 7.455 1.00 97.81 182 PHE A CA 1
ATOM 1413 C C . PHE A 1 183 ? 23.379 11.386 7.627 1.00 96.76 182 PHE A C 1
ATOM 1414 O O . PHE A 1 183 ? 22.717 12.308 8.105 1.00 95.83 182 PHE A O 1
ATOM 1422 N N . PHE A 1 184 ? 24.637 11.520 7.224 1.00 97.64 183 PHE A N 1
ATOM 1423 C CA . PHE A 1 184 ? 25.314 12.806 7.177 1.00 101.76 183 PHE A CA 1
ATOM 1424 C C . PHE A 1 184 ? 26.141 12.903 5.901 1.00 103.20 183 PHE A C 1
ATOM 1425 O O . PHE A 1 184 ? 26.960 12.028 5.625 1.00 101.31 183 PHE A O 1
ATOM 1433 N N . CYS A 1 185 ? 25.929 13.960 5.120 1.00 103.40 184 CYS A N 1
ATOM 1434 C CA . CYS A 1 185 ? 26.720 14.167 3.908 1.00 110.65 184 CYS A CA 1
ATOM 1435 C C . CYS A 1 185 ? 28.180 14.443 4.276 1.00 124.06 184 CYS A C 1
ATOM 1436 O O . CYS A 1 185 ? 28.528 14.487 5.455 1.00 128.92 184 CYS A O 1
ATOM 1439 N N . GLU A 1 186 ? 29.029 14.636 3.270 1.00 124.83 185 GLU A N 1
ATOM 1440 C CA . GLU A 1 186 ? 30.460 14.821 3.510 1.00 132.81 185 GLU A CA 1
ATOM 1441 C C . GLU A 1 186 ? 30.831 16.204 4.055 1.00 137.10 185 GLU A C 1
ATOM 1442 O O . GLU A 1 186 ? 31.988 16.438 4.430 1.00 144.78 185 GLU A O 1
ATOM 1448 N N . ASN A 1 187 ? 29.847 17.099 4.116 1.00 134.36 186 ASN A N 1
ATOM 1449 C CA . ASN A 1 187 ? 30.049 18.446 4.635 1.00 134.24 186 ASN A CA 1
ATOM 1450 C C . ASN A 1 187 ? 29.515 18.507 6.079 1.00 137.48 186 ASN A C 1
ATOM 1451 O O . ASN A 1 187 ? 29.218 19.566 6.632 1.00 143.49 186 ASN A O 1
ATOM 1456 N N . CYS A 1 188 ? 29.420 17.343 6.707 1.00 130.45 187 CYS A N 1
ATOM 1457 C CA . CYS A 1 188 ? 28.998 17.286 8.101 1.00 129.81 187 CYS A CA 1
ATOM 1458 C C . CYS A 1 188 ? 29.874 16.331 8.900 1.00 129.29 187 CYS A C 1
ATOM 1459 O O . CYS A 1 188 ? 29.470 15.208 9.199 1.00 124.54 187 CYS A O 1
ATOM 1462 N N . ALA B 2 2 ? -14.066 3.425 -34.101 1.00 122.24 21 ALA P N 1
ATOM 1463 C CA . ALA B 2 2 ? -12.712 2.889 -34.105 1.00 113.95 21 ALA P CA 1
ATOM 1464 C C . ALA B 2 2 ? -11.804 4.032 -33.776 1.00 100.77 21 ALA P C 1
ATOM 1465 O O . ALA B 2 2 ? -12.036 5.127 -34.246 1.00 100.38 21 ALA P O 1
ATOM 1467 N N . THR B 2 3 ? -10.765 3.797 -32.985 1.00 108.17 22 THR P N 1
ATOM 1468 C CA . THR B 2 3 ? -10.022 4.917 -32.454 1.00 92.68 22 THR P CA 1
ATOM 1469 C C . THR B 2 3 ? -9.455 5.643 -33.637 1.00 84.28 22 THR P C 1
ATOM 1470 O O . THR B 2 3 ? -8.746 5.078 -34.443 1.00 78.01 22 THR P O 1
ATOM 1474 N N . LYS B 2 4 ? -9.794 6.912 -33.728 1.00 85.62 23 LYS P N 1
ATOM 1475 C CA . LYS B 2 4 ? -9.356 7.724 -34.817 1.00 79.72 23 LYS P CA 1
ATOM 1476 C C . LYS B 2 4 ? -8.015 8.079 -34.319 1.00 72.91 23 LYS P C 1
ATOM 1477 O O . LYS B 2 4 ? -7.728 7.802 -33.189 1.00 71.74 23 LYS P O 1
ATOM 1483 N N . ALA B 2 5 ? -7.168 8.632 -35.156 1.00 71.77 24 ALA P N 1
ATOM 1484 C CA . ALA B 2 5 ? -5.886 9.074 -34.706 1.00 61.03 24 ALA P CA 1
ATOM 1485 C C . ALA B 2 5 ? -5.957 10.549 -34.532 1.00 53.08 24 ALA P C 1
ATOM 1486 O O . ALA B 2 5 ? -6.601 11.228 -35.283 1.00 46.11 24 ALA P O 1
ATOM 1488 N N . ALA B 2 6 ? -5.270 11.052 -33.538 1.00 50.51 25 ALA P N 1
ATOM 1489 C CA . ALA B 2 6 ? -5.291 12.465 -33.274 1.00 48.24 25 ALA P CA 1
ATOM 1490 C C . ALA B 2 6 ? -4.316 13.220 -34.154 1.00 52.72 25 ALA P C 1
ATOM 1491 O O . ALA B 2 6 ? -3.183 12.829 -34.315 1.00 55.31 25 ALA P O 1
ATOM 1493 N N . ARG B 2 7 ? -4.759 14.321 -34.715 1.00 51.65 26 ARG P N 1
ATOM 1494 C CA . ARG B 2 7 ? -3.885 15.160 -35.480 1.00 59.34 26 ARG P CA 1
ATOM 1495 C C . ARG B 2 7 ? -3.861 16.424 -34.695 1.00 57.08 26 ARG P C 1
ATOM 1496 O O . ARG B 2 7 ? -4.890 16.938 -34.299 1.00 59.35 26 ARG P O 1
ATOM 1516 N N . SER B 2 9 ? -2.313 20.309 -34.138 1.00 36.21 28 SER P N 1
ATOM 1517 C CA . SER B 2 9 ? -1.944 21.477 -34.927 1.00 41.07 28 SER P CA 1
ATOM 1518 C C . SER B 2 9 ? -0.523 21.893 -34.622 1.00 53.01 28 SER P C 1
ATOM 1519 O O . SER B 2 9 ? 0.232 21.165 -33.977 1.00 64.01 28 SER P O 1
ATOM 1522 N N . ALA B 2 10 ? -0.171 23.080 -35.093 1.00 43.72 29 ALA P N 1
ATOM 1523 C CA . ALA B 2 10 ? 1.113 23.677 -34.785 1.00 47.52 29 ALA P CA 1
ATOM 1524 C C . ALA B 2 10 ? 0.911 24.779 -33.757 1.00 53.03 29 ALA P C 1
ATOM 1525 O O . ALA B 2 10 ? -0.088 25.497 -33.805 1.00 55.94 29 ALA P O 1
ATOM 1527 N N . PRO B 2 11 ? 1.852 24.901 -32.812 1.00 55.22 30 PRO P N 1
ATOM 1528 C CA . PRO B 2 11 ? 1.801 25.933 -31.773 1.00 52.80 30 PRO P CA 1
ATOM 1529 C C . PRO B 2 11 ? 1.657 27.332 -32.363 1.00 48.82 30 PRO P C 1
ATOM 1530 O O . PRO B 2 11 ? 2.356 27.667 -33.320 1.00 44.33 30 PRO P O 1
ATOM 1534 N N . ALA B 2 12 ? 0.746 28.120 -31.797 1.00 49.68 31 ALA P N 1
ATOM 1535 C CA . ALA B 2 12 ? 0.508 29.495 -32.227 1.00 51.05 31 ALA P CA 1
ATOM 1536 C C . ALA B 2 12 ? 0.118 29.578 -33.699 1.00 49.78 31 ALA P C 1
ATOM 1537 O O . ALA B 2 12 ? 0.789 30.236 -34.494 1.00 56.40 31 ALA P O 1
ATOM 1539 N N . THR B 2 13 ? -0.965 28.897 -34.054 1.00 46.66 32 THR P N 1
ATOM 1540 C CA . THR B 2 13 ? -1.544 29.006 -35.387 1.00 49.41 32 THR P CA 1
ATOM 1541 C C . THR B 2 13 ? -3.054 29.161 -35.257 1.00 35.88 32 THR P C 1
ATOM 1542 O O . THR B 2 13 ? -3.622 28.848 -34.211 1.00 37.02 32 THR P O 1
ATOM 1546 N N . GLY B 2 14 ? -3.706 29.629 -36.317 1.00 37.18 33 GLY P N 1
ATOM 1547 C CA . GLY B 2 14 ? -5.136 29.879 -36.265 1.00 42.68 33 GLY P CA 1
ATOM 1548 C C . GLY B 2 14 ? -5.931 29.340 -37.439 1.00 42.17 33 GLY P C 1
ATOM 1549 O O . GLY B 2 14 ? -5.376 29.025 -38.493 1.00 39.99 33 GLY P O 1
ATOM 1550 N N . GLY B 2 15 ? -7.242 29.231 -37.246 1.00 42.19 34 GLY P N 1
ATOM 1551 C CA . GLY B 2 15 ? -8.148 28.817 -38.300 1.00 44.67 34 GLY P CA 1
ATOM 1552 C C . GLY B 2 15 ? -8.744 30.022 -39.002 1.00 53.59 34 GLY P C 1
ATOM 1553 O O . GLY B 2 15 ? -9.424 30.840 -38.382 1.00 63.07 34 GLY P O 1
ATOM 1554 N N . VAL B 2 16 ? -8.486 30.126 -40.301 1.00 49.84 35 VAL P N 1
ATOM 1555 C CA . VAL B 2 16 ? -8.888 31.287 -41.091 1.00 51.42 35 VAL P CA 1
ATOM 1556 C C . VAL B 2 16 ? -10.410 31.437 -41.178 1.00 51.62 35 VAL P C 1
ATOM 1557 O O . VAL B 2 16 ? -10.931 32.555 -41.197 1.00 53.32 35 VAL P O 1
ATOM 1561 N N . LYS B 2 17 ? -11.118 30.310 -41.200 1.00 56.74 36 LYS P N 1
ATOM 1562 C CA . LYS B 2 17 ? -12.573 30.302 -41.363 1.00 57.54 36 LYS P CA 1
ATOM 1563 C C . LYS B 2 17 ? -13.307 31.140 -40.313 1.00 49.17 36 LYS P C 1
ATOM 1564 O O . LYS B 2 17 ? -12.735 31.531 -39.295 1.00 47.12 36 LYS P O 1
ATOM 1570 N N . ARG C 1 9 ? 14.617 -23.707 27.144 1.00 129.02 8 ARG B N 1
ATOM 1571 C CA . ARG C 1 9 ? 14.882 -23.959 25.731 1.00 128.28 8 ARG B CA 1
ATOM 1572 C C . ARG C 1 9 ? 13.592 -24.385 25.045 1.00 126.06 8 ARG B C 1
ATOM 1573 O O . ARG C 1 9 ? 13.344 -25.577 24.882 1.00 127.91 8 ARG B O 1
ATOM 1581 N N . ARG C 1 10 ? 12.766 -23.424 24.651 1.00 121.68 9 ARG B N 1
ATOM 1582 C CA . ARG C 1 10 ? 11.430 -23.755 24.165 1.00 113.78 9 ARG B CA 1
ATOM 1583 C C . ARG C 1 10 ? 11.121 -23.070 22.835 1.00 112.07 9 ARG B C 1
ATOM 1584 O O . ARG C 1 10 ? 11.954 -22.348 22.286 1.00 110.35 9 ARG B O 1
ATOM 1592 N N . THR C 1 11 ? 9.926 -23.326 22.314 1.00 109.83 10 THR B N 1
ATOM 1593 C CA . THR C 1 11 ? 9.453 -22.699 21.091 1.00 103.83 10 THR B CA 1
ATOM 1594 C C . THR C 1 11 ? 8.576 -21.500 21.432 1.00 106.43 10 THR B C 1
ATOM 1595 O O . THR C 1 11 ? 7.788 -21.550 22.376 1.00 107.08 10 THR B O 1
ATOM 1599 N N . LEU C 1 12 ? 8.726 -20.418 20.676 1.00 102.88 11 LEU B N 1
ATOM 1600 C CA . LEU C 1 12 ? 7.846 -19.267 20.819 1.00 104.96 11 LEU B CA 1
ATOM 1601 C C . LEU C 1 12 ? 6.826 -19.256 19.686 1.00 102.72 11 LEU B C 1
ATOM 1602 O O . LEU C 1 12 ? 7.197 -19.235 18.512 1.00 104.85 11 LEU B O 1
ATOM 1607 N N . ASP C 1 13 ? 5.544 -19.276 20.041 1.00 103.18 12 ASP B N 1
ATOM 1608 C CA . ASP C 1 13 ? 4.474 -19.261 19.047 1.00 102.34 12 ASP B CA 1
ATOM 1609 C C . ASP C 1 13 ? 4.452 -17.933 18.305 1.00 103.27 12 ASP B C 1
ATOM 1610 O O . ASP C 1 13 ? 3.886 -17.812 17.219 1.00 101.29 12 ASP B O 1
ATOM 1615 N N . SER C 1 14 ? 5.073 -16.935 18.914 1.00 104.89 13 SER B N 1
ATOM 1616 C CA . SER C 1 14 ? 5.177 -15.622 18.314 1.00 104.07 13 SER B CA 1
ATOM 1617 C C . SER C 1 14 ? 6.377 -14.910 18.891 1.00 105.42 13 SER B C 1
ATOM 1618 O O . SER C 1 14 ? 6.746 -15.125 20.045 1.00 109.71 13 SER B O 1
ATOM 1621 N N . TYR C 1 15 ? 6.916 -13.971 18.140 1.00 104.93 14 TYR B N 1
ATOM 1622 C CA . TYR C 1 15 ? 7.874 -13.049 18.686 1.00 103.08 14 TYR B CA 1
ATOM 1623 C C . TYR C 1 15 ? 7.666 -11.755 18.001 1.00 104.05 14 TYR B C 1
ATOM 1624 O O . TYR C 1 15 ? 7.084 -11.711 16.943 1.00 103.86 14 TYR B O 1
ATOM 1633 N N . THR C 1 16 ? 8.114 -10.686 18.626 1.00 104.98 15 THR B N 1
ATOM 1634 C CA . THR C 1 16 ? 7.999 -9.384 18.035 1.00 107.68 15 THR B CA 1
ATOM 1635 C C . THR C 1 16 ? 9.371 -8.808 18.052 1.00 107.94 15 THR B C 1
ATOM 1636 O O . THR C 1 16 ? 9.964 -8.701 19.110 1.00 109.47 15 THR B O 1
ATOM 1640 N N . VAL C 1 17 ? 9.860 -8.383 16.903 1.00 110.26 16 VAL B N 1
ATOM 1641 C CA . VAL C 1 17 ? 11.160 -7.778 16.880 1.00 105.08 16 VAL B CA 1
ATOM 1642 C C . VAL C 1 17 ? 10.892 -6.342 17.231 1.00 105.65 16 VAL B C 1
ATOM 1643 O O . VAL C 1 17 ? 10.204 -5.619 16.526 1.00 106.39 16 VAL B O 1
ATOM 1647 N N . LYS C 1 18 ? 11.480 -5.961 18.360 1.00 107.03 17 LYS B N 1
ATOM 1648 C CA . LYS C 1 18 ? 11.385 -4.621 18.897 1.00 107.39 17 LYS B CA 1
ATOM 1649 C C . LYS C 1 18 ? 12.177 -3.638 18.053 1.00 109.04 17 LYS B C 1
ATOM 1650 O O . LYS C 1 18 ? 11.738 -2.503 17.868 1.00 106.87 17 LYS B O 1
ATOM 1656 N N . PRO C 1 19 ? 13.317 -4.064 17.521 1.00 104.65 18 PRO B N 1
ATOM 1657 C CA . PRO C 1 19 ? 14.131 -3.191 16.664 1.00 115.92 18 PRO B CA 1
ATOM 1658 C C . PRO C 1 19 ? 13.338 -2.647 15.474 1.00 114.86 18 PRO B C 1
ATOM 1659 O O . PRO C 1 19 ? 13.712 -1.629 14.890 1.00 113.30 18 PRO B O 1
ATOM 1663 N N . ILE C 1 20 ? 12.253 -3.331 15.129 1.00 114.21 19 ILE B N 1
ATOM 1664 C CA . ILE C 1 20 ? 11.392 -2.952 14.014 1.00 111.99 19 ILE B CA 1
ATOM 1665 C C . ILE C 1 20 ? 9.923 -2.938 14.427 1.00 115.03 19 ILE B C 1
ATOM 1666 O O . ILE C 1 20 ? 9.032 -2.876 13.580 1.00 116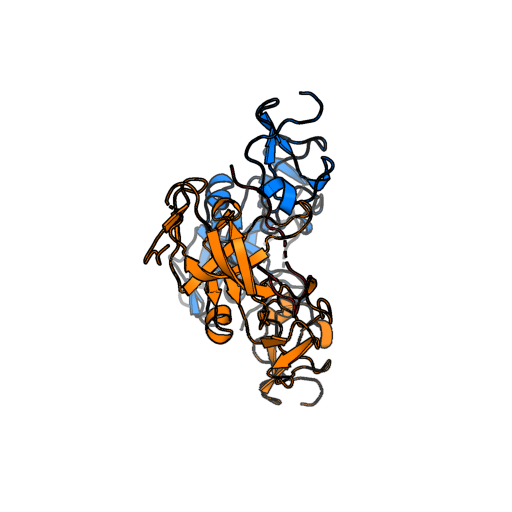.36 19 ILE B O 1
ATOM 1671 N N . ASN C 1 21 ? 9.679 -2.996 15.732 1.00 104.08 20 ASN B N 1
ATOM 1672 C CA . ASN C 1 21 ? 8.327 -2.988 16.254 1.00 102.28 20 ASN B CA 1
ATOM 1673 C C . ASN C 1 21 ? 7.267 -3.587 15.337 1.00 101.93 20 ASN B C 1
ATOM 1674 O O . ASN C 1 21 ? 6.221 -3.005 15.110 1.00 101.20 20 ASN B O 1
ATOM 1679 N N . LYS C 1 22 ? 7.564 -4.752 14.792 1.00 101.24 21 LYS B N 1
ATOM 1680 C CA . LYS C 1 22 ? 6.522 -5.635 14.314 1.00 100.27 21 LYS B CA 1
ATOM 1681 C C . LYS C 1 22 ? 6.808 -7.098 14.600 1.00 102.03 21 LYS B C 1
ATOM 1682 O O . LYS C 1 22 ? 7.930 -7.467 14.903 1.00 101.86 21 LYS B O 1
ATOM 1688 N N . THR C 1 23 ? 5.765 -7.914 14.530 1.00 100.36 22 THR B N 1
ATOM 1689 C CA . THR C 1 23 ? 5.767 -9.259 15.067 1.00 96.68 22 THR B CA 1
ATOM 1690 C C . THR C 1 23 ? 5.806 -10.326 14.015 1.00 89.97 22 THR B C 1
ATOM 1691 O O . THR C 1 23 ? 5.015 -10.297 13.097 1.00 90.89 22 THR B O 1
ATOM 1695 N N . VAL C 1 24 ? 6.683 -11.299 14.181 1.00 91.24 23 VAL B N 1
ATOM 1696 C CA . VAL C 1 24 ? 6.814 -12.334 13.207 1.00 80.50 23 VAL B CA 1
ATOM 1697 C C . VAL C 1 24 ? 6.531 -13.639 13.914 1.00 80.57 23 VAL B C 1
ATOM 1698 O O . VAL C 1 24 ? 6.665 -13.713 15.097 1.00 85.41 23 VAL B O 1
ATOM 1702 N N . LYS C 1 25 ? 6.102 -14.648 13.187 1.00 73.34 24 LYS B N 1
ATOM 1703 C CA . LYS C 1 25 ? 5.727 -15.954 13.712 1.00 73.74 24 LYS B CA 1
ATOM 1704 C C . LYS C 1 25 ? 6.025 -16.996 12.638 1.00 71.46 24 LYS B C 1
ATOM 1705 O O . LYS C 1 25 ? 6.179 -16.638 11.473 1.00 68.93 24 LYS B O 1
ATOM 1711 N N . PRO C 1 26 ? 6.143 -18.279 13.026 1.00 71.29 25 PRO B N 1
ATOM 1712 C CA . PRO C 1 26 ? 6.433 -19.345 12.058 1.00 70.01 25 PRO B CA 1
ATOM 1713 C C . PRO C 1 26 ? 5.506 -19.328 10.845 1.00 70.85 25 PRO B C 1
ATOM 1714 O O . PRO C 1 26 ? 4.287 -19.275 10.997 1.00 71.19 25 PRO B O 1
ATOM 1718 N N . GLY C 1 27 ? 6.092 -19.366 9.653 1.00 67.68 26 GLY B N 1
ATOM 1719 C CA . GLY C 1 27 ? 5.327 -19.291 8.423 1.00 65.99 26 GLY B CA 1
ATOM 1720 C C . GLY C 1 27 ? 5.516 -17.953 7.739 1.00 64.76 26 GLY B C 1
ATOM 1721 O O . GLY C 1 27 ? 5.321 -17.829 6.530 1.00 67.99 26 GLY B O 1
ATOM 1722 N N . ASP C 1 28 ? 5.898 -16.947 8.519 1.00 58.90 27 ASP B N 1
ATOM 1723 C CA . ASP C 1 28 ? 6.138 -15.614 7.981 1.00 56.30 27 ASP B CA 1
ATOM 1724 C C . ASP C 1 28 ? 7.367 -15.585 7.085 1.00 52.36 27 ASP B C 1
ATOM 1725 O O . ASP C 1 28 ? 8.327 -16.325 7.300 1.00 47.78 27 ASP B O 1
ATOM 1730 N N . CYS C 1 29 ? 7.324 -14.727 6.074 1.00 56.40 28 CYS B N 1
ATOM 1731 C CA . CYS C 1 29 ? 8.492 -14.448 5.256 1.00 54.86 28 CYS B CA 1
ATOM 1732 C C . CYS C 1 29 ? 9.100 -13.131 5.723 1.00 50.95 28 CYS B C 1
ATOM 1733 O O . CYS C 1 29 ? 8.381 -12.164 5.971 1.00 53.64 28 CYS B O 1
ATOM 1736 N N . VAL C 1 30 ? 10.420 -13.098 5.864 1.00 46.39 29 VAL B N 1
ATOM 1737 C CA . VAL C 1 30 ? 11.095 -11.907 6.363 1.00 44.53 29 VAL B CA 1
ATOM 1738 C C . VAL C 1 30 ? 12.306 -11.533 5.521 1.00 44.87 29 VAL B C 1
ATOM 1739 O O . VAL C 1 30 ? 12.866 -12.367 4.800 1.00 42.88 29 VAL B O 1
ATOM 1743 N N . LEU C 1 31 ? 12.698 -10.267 5.618 1.00 48.69 30 LEU B N 1
ATOM 1744 C CA . LEU C 1 31 ? 13.948 -9.802 5.040 1.00 46.21 30 LEU B CA 1
ATOM 1745 C C . LEU C 1 31 ? 14.988 -9.668 6.141 1.00 47.64 30 LEU B C 1
ATOM 1746 O O . LEU C 1 31 ? 14.658 -9.361 7.285 1.00 50.86 30 LEU B O 1
ATOM 1751 N N . MET C 1 32 ? 16.245 -9.911 5.793 1.00 42.36 31 MET B N 1
ATOM 1752 C CA . MET C 1 32 ? 17.336 -9.801 6.745 1.00 45.71 31 MET B CA 1
ATOM 1753 C C . MET C 1 32 ? 18.475 -8.993 6.151 1.00 46.84 31 MET B C 1
ATOM 1754 O O . MET C 1 32 ? 18.782 -9.115 4.961 1.00 47.73 31 MET B O 1
ATOM 1759 N N . ARG C 1 33 ? 19.091 -8.162 6.985 1.00 53.16 32 ARG B N 1
ATOM 1760 C CA . ARG C 1 33 ? 20.247 -7.387 6.569 1.00 56.59 32 ARG B CA 1
ATOM 1761 C C . ARG C 1 33 ? 21.368 -8.323 6.150 1.00 50.60 32 ARG B C 1
ATOM 1762 O O . ARG C 1 33 ? 21.794 -9.172 6.930 1.00 48.74 32 ARG B O 1
ATOM 1770 N N . PRO C 1 34 ? 21.842 -8.180 4.906 1.00 49.31 33 PRO B N 1
ATOM 1771 C CA . PRO C 1 34 ? 22.935 -9.024 4.418 1.00 56.45 33 PRO B CA 1
ATOM 1772 C C . PRO C 1 34 ? 24.258 -8.662 5.080 1.00 69.77 33 PRO B C 1
ATOM 1773 O O . PRO C 1 34 ? 24.361 -7.595 5.683 1.00 75.13 33 PRO B O 1
ATOM 1777 N N . SER C 1 35 ? 25.250 -9.542 4.977 1.00 69.85 34 SER B N 1
ATOM 1778 C CA . SER C 1 35 ? 26.576 -9.256 5.510 1.00 79.21 34 SER B CA 1
ATOM 1779 C C . SER C 1 35 ? 27.219 -8.127 4.718 1.00 77.08 34 SER B C 1
ATOM 1780 O O . SER C 1 35 ? 27.992 -7.333 5.255 1.00 78.76 34 SER B O 1
ATOM 1783 N N . ASP C 1 36 ? 26.890 -8.070 3.433 1.00 73.60 35 ASP B N 1
ATOM 1784 C CA . ASP C 1 36 ? 27.407 -7.036 2.548 1.00 76.97 35 ASP B CA 1
ATOM 1785 C C . ASP C 1 36 ? 26.376 -5.935 2.404 1.00 74.08 35 ASP B C 1
ATOM 1786 O O . ASP C 1 36 ? 25.267 -6.178 1.929 1.00 73.12 35 ASP B O 1
ATOM 1791 N N . PRO C 1 37 ? 26.742 -4.711 2.801 1.00 77.67 36 PRO B N 1
ATOM 1792 C CA . PRO C 1 37 ? 25.751 -3.641 2.714 1.00 72.22 36 PRO B CA 1
ATOM 1793 C C . PRO C 1 37 ? 25.282 -3.311 1.291 1.00 66.44 36 PRO B C 1
ATOM 1794 O O . PRO C 1 37 ? 24.125 -2.934 1.138 1.00 64.17 36 PRO B O 1
ATOM 1798 N N . SER C 1 38 ? 26.123 -3.464 0.274 1.00 69.76 37 SER B N 1
ATOM 1799 C CA . SER C 1 38 ? 25.699 -3.120 -1.086 1.00 64.88 37 SER B CA 1
ATOM 1800 C C . SER C 1 38 ? 24.651 -4.101 -1.626 1.00 59.24 37 SER B C 1
ATOM 1801 O O . SER C 1 38 ? 23.968 -3.811 -2.609 1.00 55.81 37 SER B O 1
ATOM 1804 N N . LYS C 1 39 ? 24.504 -5.243 -0.959 1.00 63.52 38 LYS B N 1
ATOM 1805 C CA . LYS C 1 39 ? 23.610 -6.305 -1.421 1.00 56.68 38 LYS B CA 1
ATOM 1806 C C . LYS C 1 39 ? 22.143 -6.099 -1.039 1.00 46.23 38 LYS B C 1
ATOM 1807 O O . LYS C 1 39 ? 21.841 -5.488 -0.014 1.00 41.81 38 LYS B O 1
ATOM 1813 N N . PRO C 1 40 ? 21.223 -6.613 -1.873 1.00 42.56 39 PRO B N 1
ATOM 1814 C CA . PRO C 1 40 ? 19.804 -6.663 -1.509 1.00 46.78 39 PRO B CA 1
ATOM 1815 C C . PRO C 1 40 ? 19.579 -7.591 -0.318 1.00 54.78 39 PRO B C 1
ATOM 1816 O O . PRO C 1 40 ? 20.361 -8.520 -0.118 1.00 62.24 39 PRO B O 1
ATOM 1820 N N . SER C 1 41 ? 18.527 -7.340 0.453 1.00 48.81 40 SER B N 1
ATOM 1821 C CA . SER C 1 41 ? 18.255 -8.102 1.669 1.00 49.61 40 SER B CA 1
ATOM 1822 C C . SER C 1 41 ? 18.036 -9.588 1.400 1.00 49.28 40 SER B C 1
ATOM 1823 O O . SER C 1 41 ? 17.564 -9.972 0.330 1.00 52.38 40 SER B O 1
ATOM 1826 N N . TYR C 1 42 ? 18.385 -10.422 2.376 1.00 49.27 41 TYR B N 1
ATOM 1827 C CA . TYR C 1 42 ? 18.121 -11.852 2.279 1.00 44.15 41 TYR B CA 1
ATOM 1828 C C . TYR C 1 42 ? 16.646 -12.133 2.536 1.00 44.98 41 TYR B C 1
ATOM 1829 O O . TYR C 1 42 ? 16.078 -11.629 3.497 1.00 47.47 41 TYR B O 1
ATOM 1838 N N . VAL C 1 43 ? 16.021 -12.936 1.684 1.00 43.91 42 VAL B N 1
ATOM 1839 C CA . VAL C 1 43 ? 14.638 -13.332 1.923 1.00 42.25 42 VAL B CA 1
ATOM 1840 C C . VAL C 1 43 ? 14.617 -14.715 2.560 1.00 42.83 42 VAL B C 1
ATOM 1841 O O . VAL C 1 43 ? 15.286 -15.627 2.081 1.00 42.60 42 VAL B O 1
ATOM 1845 N N . ALA C 1 44 ? 13.863 -14.871 3.645 1.00 42.35 43 ALA B N 1
ATOM 1846 C CA . ALA C 1 44 ? 13.825 -16.152 4.346 1.00 43.27 43 ALA B CA 1
ATOM 1847 C C . ALA C 1 44 ? 12.436 -16.485 4.876 1.00 49.73 43 ALA B C 1
ATOM 1848 O O . ALA C 1 44 ? 11.602 -15.601 5.054 1.00 44.91 43 ALA B O 1
ATOM 1850 N N . LYS C 1 45 ? 12.192 -17.768 5.123 1.00 53.65 44 LYS B N 1
ATOM 1851 C CA . LYS C 1 45 ? 10.941 -18.196 5.737 1.00 54.64 44 LYS B CA 1
ATOM 1852 C C . LYS C 1 45 ? 11.187 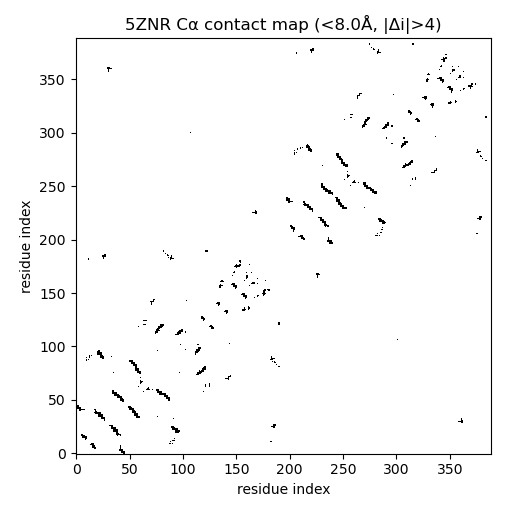-18.695 7.151 1.00 58.22 44 LYS B C 1
ATOM 1853 O O . LYS C 1 45 ? 12.034 -19.554 7.375 1.00 59.10 44 LYS B O 1
ATOM 1859 N N . ILE C 1 46 ? 10.442 -18.158 8.106 1.00 59.11 45 ILE B N 1
ATOM 1860 C CA . ILE C 1 46 ? 10.603 -18.565 9.491 1.00 60.00 45 ILE B CA 1
ATOM 1861 C C . ILE C 1 46 ? 10.043 -19.957 9.726 1.00 63.29 45 ILE B C 1
ATOM 1862 O O . ILE C 1 46 ? 8.855 -20.202 9.521 1.00 65.07 45 ILE B O 1
ATOM 1867 N N . GLU C 1 47 ? 10.909 -20.871 10.149 1.00 67.30 46 GLU B N 1
ATOM 1868 C CA . GLU C 1 47 ? 10.464 -22.201 10.533 1.00 68.41 46 GLU B CA 1
ATOM 1869 C C . GLU C 1 47 ? 9.975 -22.173 11.979 1.00 73.55 46 GLU B C 1
ATOM 1870 O O . GLU C 1 47 ? 8.821 -22.500 12.250 1.00 76.48 46 GLU B O 1
ATOM 1876 N N . ARG C 1 48 ? 10.849 -21.764 12.898 1.00 74.48 47 ARG B N 1
ATOM 1877 C CA . ARG C 1 48 ? 10.492 -21.610 14.312 1.00 81.13 47 ARG B CA 1
ATOM 1878 C C . ARG C 1 48 ? 11.297 -20.504 15.002 1.00 76.01 47 ARG B C 1
ATOM 1879 O O . ARG C 1 48 ? 12.304 -20.030 14.476 1.00 68.16 47 ARG B O 1
ATOM 1887 N N . ILE C 1 49 ? 10.839 -20.107 16.187 1.00 85.62 48 ILE B N 1
ATOM 1888 C CA . ILE C 1 49 ? 11.529 -19.114 17.011 1.00 89.39 48 ILE B CA 1
ATOM 1889 C C . ILE C 1 49 ? 11.927 -19.748 18.346 1.00 101.20 48 ILE B C 1
ATOM 1890 O O . ILE C 1 49 ? 11.135 -20.469 18.950 1.00 107.03 48 ILE B O 1
ATOM 1895 N N . GLU C 1 50 ? 13.147 -19.481 18.807 1.00 95.08 49 GLU B N 1
ATOM 1896 C CA . GLU C 1 50 ? 13.688 -20.185 19.972 1.00 102.10 49 GLU B CA 1
ATOM 1897 C C . GLU C 1 50 ? 13.775 -19.314 21.232 1.00 109.37 49 GLU B C 1
ATOM 1898 O O . GLU C 1 50 ? 13.984 -18.104 21.152 1.00 107.79 49 GLU B O 1
ATOM 1904 N N . SER C 1 51 ? 13.636 -19.955 22.393 1.00 113.39 50 SER B N 1
ATOM 1905 C CA . SER C 1 51 ? 13.334 -19.268 23.653 1.00 121.10 50 SER B CA 1
ATOM 1906 C C . SER C 1 51 ? 14.489 -19.073 24.634 1.00 127.65 50 SER B C 1
ATOM 1907 O O . SER C 1 51 ? 14.371 -19.470 25.796 1.00 136.13 50 SER B O 1
ATOM 1910 N N . ASP C 1 52 ? 15.580 -18.449 24.198 1.00 128.26 51 ASP B N 1
ATOM 1911 C CA . ASP C 1 52 ? 16.709 -18.187 25.096 1.00 132.22 51 ASP B CA 1
ATOM 1912 C C . ASP C 1 52 ? 17.777 -17.308 24.472 1.00 128.22 51 ASP B C 1
ATOM 1913 O O . ASP C 1 52 ? 18.446 -17.701 23.516 1.00 123.79 51 ASP B O 1
ATOM 1918 N N . GLY C 1 55 ? 15.194 -16.382 28.917 1.00 124.21 54 GLY B N 1
ATOM 1919 C CA . GLY C 1 55 ? 15.170 -15.877 27.556 1.00 126.22 54 GLY B CA 1
ATOM 1920 C C . GLY C 1 55 ? 15.733 -14.474 27.434 1.00 130.86 54 GLY B C 1
ATOM 1921 O O . GLY C 1 55 ? 14.979 -13.505 27.341 1.00 130.21 54 GLY B O 1
ATOM 1922 N N . PRO C 1 56 ? 17.069 -14.355 27.432 1.00 131.13 55 PRO B N 1
ATOM 1923 C CA . PRO C 1 56 ? 17.724 -13.047 27.317 1.00 130.24 55 PRO B CA 1
ATOM 1924 C C . PRO C 1 56 ? 17.768 -12.513 25.881 1.00 126.90 55 PRO B C 1
ATOM 1925 O O . PRO C 1 56 ? 17.452 -11.345 25.656 1.00 123.36 55 PRO B O 1
ATOM 1929 N N . ASN C 1 57 ? 18.166 -13.358 24.932 1.00 121.67 56 ASN B N 1
ATOM 1930 C CA . ASN C 1 57 ? 18.385 -12.951 23.542 1.00 120.16 56 ASN B CA 1
ATOM 1931 C C . ASN C 1 57 ? 17.687 -13.937 22.605 1.00 116.55 56 ASN B C 1
ATOM 1932 O O . ASN C 1 57 ? 17.651 -15.113 22.900 1.00 121.02 56 ASN B O 1
ATOM 1937 N N . VAL C 1 58 ? 17.148 -13.500 21.473 1.00 110.43 57 VAL B N 1
ATOM 1938 C CA . VAL C 1 58 ? 16.392 -14.450 20.650 1.00 93.42 57 VAL B CA 1
ATOM 1939 C C . VAL C 1 58 ? 17.044 -14.815 19.313 1.00 92.22 57 VAL B C 1
ATOM 1940 O O . VAL C 1 58 ? 17.490 -13.947 18.565 1.00 88.65 57 VAL B O 1
ATOM 1944 N N . ARG C 1 59 ? 17.096 -16.117 19.035 1.00 89.64 58 ARG B N 1
ATOM 1945 C CA . ARG C 1 59 ? 17.501 -16.634 17.731 1.00 84.64 58 ARG B CA 1
ATOM 1946 C C . ARG C 1 59 ? 16.282 -17.182 16.983 1.00 79.09 58 ARG B C 1
ATOM 1947 O O . ARG C 1 59 ? 15.288 -17.579 17.595 1.00 84.38 58 ARG B O 1
ATOM 1955 N N . VAL C 1 60 ? 16.369 -17.188 15.655 1.00 78.44 59 VAL B N 1
ATOM 1956 C CA . VAL C 1 60 ? 15.301 -17.657 14.776 1.00 69.65 59 VAL B CA 1
ATOM 1957 C C . VAL C 1 60 ? 15.849 -18.651 13.757 1.00 67.91 59 VAL B C 1
ATOM 1958 O O . VAL C 1 60 ? 16.916 -18.435 13.188 1.00 66.46 59 VAL B O 1
ATOM 1962 N N . ARG C 1 61 ? 15.117 -19.734 13.519 1.00 71.62 60 ARG B N 1
ATOM 1963 C CA . ARG C 1 61 ? 15.518 -20.717 12.517 1.00 66.88 60 ARG B CA 1
ATOM 1964 C C . ARG C 1 61 ? 14.832 -20.444 11.186 1.00 66.27 60 ARG B C 1
ATOM 1965 O O . ARG C 1 61 ? 13.604 -20.379 11.119 1.00 69.11 60 ARG B O 1
ATOM 1973 N N . VAL C 1 62 ? 15.618 -20.291 10.124 1.00 58.70 61 VAL B N 1
ATOM 1974 C CA . VAL C 1 62 ? 15.038 -19.914 8.839 1.00 58.22 61 VAL B CA 1
ATOM 1975 C C . VAL C 1 62 ? 15.358 -20.873 7.698 1.00 61.26 61 VAL B C 1
ATOM 1976 O O . VAL C 1 62 ? 16.325 -21.633 7.749 1.00 59.17 61 VAL B O 1
ATOM 1980 N N . ARG C 1 63 ? 14.512 -20.821 6.675 1.00 62.91 62 ARG B N 1
ATOM 1981 C CA . ARG C 1 63 ? 14.724 -21.524 5.419 1.00 47.19 62 ARG B CA 1
ATOM 1982 C C . ARG C 1 63 ? 14.916 -20.504 4.310 1.00 45.20 62 ARG B C 1
ATOM 1983 O O . ARG C 1 63 ? 14.006 -19.735 4.002 1.00 57.53 62 ARG B O 1
ATOM 1991 N N . TRP C 1 64 ? 16.098 -20.499 3.708 1.00 44.42 63 TRP B N 1
ATOM 1992 C CA . TRP C 1 64 ? 16.461 -19.439 2.781 1.00 42.86 63 TRP B CA 1
ATOM 1993 C C . TRP C 1 64 ? 15.710 -19.480 1.462 1.00 42.00 63 TRP B C 1
ATOM 1994 O O . TRP C 1 64 ? 15.626 -20.516 0.805 1.00 45.59 63 TRP B O 1
ATOM 2005 N N . TYR C 1 65 ? 15.147 -18.333 1.100 1.00 41.20 64 TYR B N 1
ATOM 2006 C CA . TYR C 1 65 ? 14.764 -18.055 -0.273 1.00 40.35 64 TYR B CA 1
ATOM 2007 C C . TYR C 1 65 ? 15.983 -17.452 -0.964 1.00 43.47 64 TYR B C 1
ATOM 2008 O O . TYR C 1 65 ? 16.688 -16.627 -0.379 1.00 53.48 64 TYR B O 1
ATOM 2017 N N . TYR C 1 66 ? 16.237 -17.865 -2.200 1.00 39.13 65 TYR B N 1
ATOM 2018 C CA . TYR C 1 66 ? 17.387 -17.374 -2.951 1.00 38.63 65 TYR B CA 1
ATOM 2019 C C . TYR C 1 66 ? 16.987 -16.405 -4.054 1.00 38.02 65 TYR B C 1
ATOM 2020 O O . TYR C 1 66 ? 16.168 -16.733 -4.906 1.00 59.71 65 TYR B O 1
ATOM 2029 N N . ARG C 1 67 ? 17.575 -15.216 -4.053 1.00 39.25 66 ARG B N 1
ATOM 2030 C CA . ARG C 1 67 ? 17.464 -14.346 -5.211 1.00 38.99 66 ARG B CA 1
ATOM 2031 C C . ARG C 1 67 ? 18.173 -15.034 -6.371 1.00 39.07 66 ARG B C 1
ATOM 2032 O O . ARG C 1 67 ? 19.096 -15.815 -6.147 1.00 39.36 66 ARG B O 1
ATOM 2040 N N . PRO C 1 68 ? 17.733 -14.770 -7.612 1.00 40.43 67 PRO B N 1
ATOM 2041 C CA . PRO C 1 68 ? 18.389 -15.369 -8.779 1.00 38.36 67 PRO B CA 1
ATOM 2042 C C . PRO C 1 68 ? 19.879 -15.057 -8.795 1.00 40.97 67 PRO B C 1
ATOM 2043 O O . PRO C 1 68 ? 20.692 -15.909 -9.148 1.00 38.76 67 PRO B O 1
ATOM 2047 N N . GLU C 1 69 ? 20.215 -13.838 -8.391 1.00 43.81 68 GLU B N 1
ATOM 2048 C CA . GLU C 1 69 ? 21.596 -13.393 -8.266 1.00 48.17 68 GLU B CA 1
ATOM 2049 C C . GLU C 1 69 ? 22.385 -14.301 -7.322 1.00 52.84 68 GLU B C 1
ATOM 2050 O O . GLU C 1 69 ? 23.589 -14.496 -7.486 1.00 55.89 68 GLU B O 1
ATOM 2056 N N . GLU C 1 70 ? 21.688 -14.854 -6.335 1.00 52.11 69 GLU B N 1
ATOM 2057 C CA . GLU C 1 70 ? 22.310 -15.669 -5.297 1.00 48.74 69 GLU B CA 1
ATOM 2058 C C . GLU C 1 70 ? 22.334 -17.148 -5.676 1.00 51.24 69 GLU B C 1
ATOM 2059 O O . GLU C 1 70 ? 22.943 -17.966 -4.986 1.00 47.82 69 GLU B O 1
ATOM 2065 N N . SER C 1 71 ? 21.664 -17.487 -6.773 1.00 50.75 70 SER B N 1
ATOM 2066 C CA . SER C 1 71 ? 21.653 -18.859 -7.265 1.00 51.01 70 SER B CA 1
ATOM 2067 C C . SER C 1 71 ? 22.983 -19.210 -7.920 1.00 46.66 70 SER B C 1
ATOM 2068 O O . SER C 1 71 ? 23.780 -18.327 -8.236 1.00 44.25 70 SER B O 1
ATOM 2071 N N . ILE C 1 72 ? 23.222 -20.503 -8.116 1.00 45.10 71 ILE B N 1
ATOM 2072 C CA . ILE C 1 72 ? 24.431 -20.962 -8.790 1.00 48.92 71 ILE B CA 1
ATOM 2073 C C . ILE C 1 72 ? 24.388 -20.564 -10.259 1.00 56.05 71 ILE B C 1
ATOM 2074 O O . ILE C 1 72 ? 25.397 -20.158 -10.837 1.00 62.85 71 ILE B O 1
ATOM 2079 N N . GLY C 1 73 ? 23.206 -20.669 -10.856 1.00 55.78 72 GLY B N 1
ATOM 2080 C CA . GLY C 1 73 ? 23.023 -20.267 -12.235 1.00 61.37 72 GLY B CA 1
ATOM 2081 C C . GLY C 1 73 ? 23.164 -18.767 -12.408 1.00 66.64 72 GLY B C 1
ATOM 2082 O O . GLY C 1 73 ? 23.549 -18.290 -13.475 1.00 73.20 72 GLY B O 1
ATOM 2083 N N . GLY C 1 74 ? 22.865 -18.021 -11.350 1.00 61.87 73 GLY B N 1
ATOM 2084 C CA . GLY C 1 74 ? 22.823 -16.574 -11.436 1.00 58.49 73 GLY B CA 1
ATOM 2085 C C . GLY C 1 74 ? 21.518 -16.161 -12.087 1.00 54.98 73 GLY B C 1
ATOM 2086 O O . GLY C 1 74 ? 20.729 -17.015 -12.489 1.00 56.74 73 GLY B O 1
ATOM 2087 N N . ARG C 1 75 ? 21.279 -14.860 -12.191 1.00 56.52 74 ARG B N 1
ATOM 2088 C CA . ARG C 1 75 ? 20.048 -14.381 -12.807 1.00 49.99 74 ARG B CA 1
ATOM 2089 C C . ARG C 1 75 ? 20.029 -14.683 -14.302 1.00 53.23 74 ARG B C 1
ATOM 2090 O O . ARG C 1 75 ? 21.040 -14.538 -14.988 1.00 60.68 74 ARG B O 1
ATOM 2098 N N . ARG C 1 76 ? 18.876 -15.122 -14.794 1.00 47.28 75 ARG B N 1
ATOM 2099 C CA . ARG C 1 76 ? 18.668 -15.297 -16.225 1.00 48.48 75 ARG B CA 1
ATOM 2100 C C . ARG C 1 76 ? 17.622 -14.296 -16.711 1.00 45.79 75 ARG B C 1
ATOM 2101 O O . ARG C 1 76 ? 16.908 -13.700 -15.903 1.00 45.93 75 ARG B O 1
ATOM 2109 N N . GLN C 1 77 ? 17.532 -14.119 -18.026 1.00 47.47 76 GLN B N 1
ATOM 2110 C CA . GLN C 1 77 ? 16.709 -13.059 -18.609 1.00 48.19 76 GLN B CA 1
ATOM 2111 C C . GLN C 1 77 ? 15.213 -13.224 -18.342 1.00 42.47 76 GLN B C 1
ATOM 2112 O O . GLN C 1 77 ? 14.452 -12.262 -18.452 1.00 42.19 76 GLN B O 1
ATOM 2118 N N . PHE C 1 78 ? 14.792 -14.437 -17.998 1.00 41.36 77 PHE B N 1
ATOM 2119 C CA . PHE C 1 78 ? 13.377 -14.701 -17.758 1.00 39.61 77 PHE B CA 1
ATOM 2120 C C . PHE C 1 78 ? 13.039 -14.648 -16.272 1.00 37.41 77 PHE B C 1
ATOM 2121 O O . PHE C 1 78 ? 11.898 -14.890 -15.879 1.00 36.16 77 PHE B O 1
ATOM 2129 N N . HIS C 1 79 ? 14.032 -14.332 -15.448 1.00 41.88 78 HIS B N 1
ATOM 2130 C CA . HIS C 1 79 ? 13.819 -14.242 -14.008 1.00 41.66 78 HIS B CA 1
ATOM 2131 C C . HIS C 1 79 ? 13.231 -12.895 -13.615 1.00 48.38 78 HIS B C 1
ATOM 2132 O O . HIS C 1 79 ? 13.792 -11.845 -13.930 1.00 47.92 78 HIS B O 1
ATOM 2139 N N . GLY C 1 80 ? 12.098 -12.936 -12.923 1.00 48.07 79 GLY B N 1
ATOM 2140 C CA . GLY C 1 80 ? 11.471 -11.730 -12.421 1.00 45.38 79 GLY B CA 1
ATOM 2141 C C . GLY C 1 80 ? 12.369 -11.023 -11.426 1.00 41.97 79 GLY B C 1
ATOM 2142 O O . GLY C 1 80 ? 13.207 -11.650 -10.779 1.00 43.20 79 GLY B O 1
ATOM 2143 N N . SER C 1 81 ? 12.200 -9.712 -11.310 1.00 42.12 80 SER B N 1
ATOM 2144 C CA . SER C 1 81 ? 12.992 -8.926 -10.375 1.00 39.26 80 SER B CA 1
ATOM 2145 C C . SER C 1 81 ? 12.590 -9.234 -8.940 1.00 35.48 80 SER B C 1
ATOM 2146 O O . SER C 1 81 ? 13.386 -9.084 -8.016 1.00 40.20 80 SER B O 1
ATOM 2149 N N . LYS C 1 82 ? 11.348 -9.669 -8.761 1.00 38.66 81 LYS B N 1
ATOM 2150 C CA . LYS C 1 82 ? 10.836 -9.995 -7.437 1.00 38.58 81 LYS B CA 1
ATOM 2151 C C . LYS C 1 82 ? 10.768 -11.503 -7.233 1.00 37.34 81 LYS B C 1
ATOM 2152 O O . LYS C 1 82 ? 10.012 -11.990 -6.394 1.00 36.43 81 LYS B O 1
ATOM 2158 N N . GLU C 1 83 ? 11.560 -12.244 -8.001 1.00 32.98 82 GLU B N 1
ATOM 2159 C CA . GLU C 1 83 ? 11.527 -13.698 -7.920 1.00 39.32 82 GLU B CA 1
ATOM 2160 C C . GLU C 1 83 ? 12.529 -14.246 -6.913 1.00 40.49 82 GLU B C 1
ATOM 2161 O O . GLU C 1 83 ? 13.657 -13.767 -6.817 1.00 42.00 82 GLU B O 1
ATOM 2167 N N . VAL C 1 84 ? 12.098 -15.253 -6.161 1.00 38.66 83 VAL B N 1
ATOM 2168 C CA . VAL C 1 84 ? 12.980 -15.974 -5.255 1.00 39.32 83 VAL B CA 1
ATOM 2169 C C . VAL C 1 84 ? 12.755 -17.478 -5.393 1.00 42.81 83 VAL B C 1
ATOM 2170 O O . VAL C 1 84 ? 11.713 -17.919 -5.878 1.00 45.76 83 VAL B O 1
ATOM 2174 N N . PHE C 1 85 ? 13.745 -18.257 -4.972 1.00 40.80 84 PHE B N 1
ATOM 2175 C CA . PHE C 1 85 ? 13.687 -19.708 -5.063 1.00 33.43 84 PHE B CA 1
ATOM 2176 C C . PHE C 1 85 ? 13.614 -20.314 -3.673 1.00 33.67 84 PHE B C 1
ATOM 2177 O O . PHE C 1 85 ? 14.489 -20.067 -2.847 1.00 44.07 84 PHE B O 1
ATOM 2185 N N . LEU C 1 86 ? 12.586 -21.109 -3.406 1.00 35.96 85 LEU B N 1
ATOM 2186 C CA . LEU C 1 86 ? 12.551 -21.855 -2.155 1.00 37.99 85 LEU B CA 1
ATOM 2187 C C . LEU C 1 86 ? 13.669 -22.889 -2.184 1.00 38.74 85 LEU B C 1
ATOM 2188 O O . LEU C 1 86 ? 13.845 -23.586 -3.181 1.00 43.48 85 LEU B O 1
ATOM 2193 N N . SER C 1 87 ? 14.430 -22.985 -1.099 1.00 33.97 86 SER B N 1
ATOM 2194 C CA . SER C 1 87 ? 15.608 -23.846 -1.097 1.00 39.67 86 SER B CA 1
ATOM 2195 C C . SER C 1 87 ? 15.601 -24.889 0.015 1.00 41.06 86 SER B C 1
ATOM 2196 O O . SER C 1 87 ? 14.729 -24.895 0.884 1.00 39.02 86 SER B O 1
ATOM 2199 N N . ASP C 1 88 ? 16.595 -25.770 -0.037 1.00 42.90 87 ASP B N 1
ATOM 2200 C CA . ASP C 1 88 ? 16.801 -26.801 0.973 1.00 44.20 87 ASP B CA 1
ATOM 2201 C C . ASP C 1 88 ? 17.776 -26.315 2.037 1.00 43.87 87 ASP B C 1
ATOM 2202 O O . ASP C 1 88 ? 18.221 -27.082 2.888 1.00 49.16 87 ASP B O 1
ATOM 2207 N N . HIS C 1 89 ? 18.102 -25.029 1.970 1.00 43.62 88 HIS B N 1
ATOM 2208 C CA . HIS C 1 89 ? 19.156 -24.444 2.786 1.00 39.66 88 HIS B CA 1
ATOM 2209 C C . HIS C 1 89 ? 18.589 -23.759 4.025 1.00 40.48 88 HIS B C 1
ATOM 2210 O O . HIS C 1 89 ? 17.852 -22.780 3.920 1.00 44.97 88 HIS B O 1
ATOM 2217 N N . TYR C 1 90 ? 18.938 -24.279 5.197 1.00 41.85 89 TYR B N 1
ATOM 2218 C CA . TYR C 1 90 ? 18.503 -23.689 6.458 1.00 43.30 89 TYR B CA 1
ATOM 2219 C C . TYR C 1 90 ? 19.688 -23.320 7.335 1.00 45.65 89 TYR B C 1
ATOM 2220 O O . TYR C 1 90 ? 20.731 -23.971 7.287 1.00 77.79 89 TYR B O 1
ATOM 2229 N N . ASP C 1 91 ? 19.515 -22.281 8.144 1.00 47.07 90 ASP B N 1
ATOM 2230 C CA . ASP C 1 91 ? 20.359 -22.087 9.317 1.00 61.91 90 ASP B CA 1
ATOM 2231 C C . ASP C 1 91 ? 19.675 -21.209 10.353 1.00 65.76 90 ASP B C 1
ATOM 2232 O O . ASP C 1 91 ? 18.496 -20.860 10.222 1.00 50.72 90 ASP B O 1
ATOM 2237 N N . THR C 1 92 ? 20.434 -20.863 11.388 1.00 64.66 91 THR B N 1
ATOM 2238 C CA . THR C 1 92 ? 19.910 -20.123 12.524 1.00 62.44 91 THR B CA 1
ATOM 2239 C C . THR C 1 92 ? 20.518 -18.721 12.568 1.00 59.73 91 THR B C 1
ATOM 2240 O O . THR C 1 92 ? 21.737 -18.557 12.524 1.00 60.53 91 THR B O 1
ATOM 2244 N N . GLN C 1 93 ? 19.653 -17.715 12.650 1.00 63.30 92 GLN B N 1
ATOM 2245 C CA . GLN C 1 93 ? 20.059 -16.315 12.566 1.00 64.07 92 GLN B CA 1
ATOM 2246 C C . GLN C 1 93 ? 19.391 -15.483 13.657 1.00 68.69 92 GLN B C 1
ATOM 2247 O O . GLN C 1 93 ? 18.291 -15.798 14.083 1.00 69.89 92 GLN B O 1
ATOM 2253 N N . SER C 1 94 ? 20.038 -14.409 14.094 1.00 67.66 93 SER B N 1
ATOM 2254 C CA . SER C 1 94 ? 19.525 -13.628 15.216 1.00 70.52 93 SER B CA 1
ATOM 2255 C C . SER C 1 94 ? 18.261 -12.855 14.829 1.00 69.26 93 SER B C 1
ATOM 2256 O O . SER C 1 94 ? 18.070 -12.509 13.663 1.00 92.42 93 SER B O 1
ATOM 2259 N N . ALA C 1 95 ? 17.392 -12.602 15.805 1.00 71.82 94 ALA B N 1
ATOM 2260 C CA . ALA C 1 95 ? 16.142 -11.885 15.550 1.00 82.38 94 ALA B CA 1
ATOM 2261 C C . ALA C 1 95 ? 16.446 -10.455 15.110 1.00 91.89 94 ALA B C 1
ATOM 2262 O O . ALA C 1 95 ? 15.736 -9.887 14.277 1.00 96.67 94 ALA B O 1
ATOM 2264 N N . ASP C 1 96 ? 17.503 -9.902 15.706 1.00 84.78 95 ASP B N 1
ATOM 2265 C CA . ASP C 1 96 ? 18.195 -8.680 15.281 1.00 81.87 95 ASP B CA 1
ATOM 2266 C C . ASP C 1 96 ? 18.186 -8.521 13.766 1.00 73.22 95 ASP B C 1
ATOM 2267 O O . ASP C 1 96 ? 17.698 -7.520 13.245 1.00 72.89 95 ASP B O 1
ATOM 2272 N N . THR C 1 97 ? 18.728 -9.518 13.074 1.00 84.63 96 THR B N 1
ATOM 2273 C CA . THR C 1 97 ? 19.000 -9.442 11.640 1.00 75.85 96 THR B CA 1
ATOM 2274 C C . THR C 1 97 ? 17.793 -9.072 10.778 1.00 74.47 96 THR B C 1
ATOM 2275 O O . THR C 1 97 ? 17.948 -8.551 9.673 1.00 74.53 96 THR B O 1
ATOM 2279 N N . ILE C 1 98 ? 16.596 -9.346 11.286 1.00 70.35 97 ILE B N 1
ATOM 2280 C CA . ILE C 1 98 ? 15.368 -9.033 10.565 1.00 66.62 97 ILE B CA 1
ATOM 2281 C C . ILE C 1 98 ? 15.201 -7.531 10.336 1.00 66.05 97 ILE B C 1
ATOM 2282 O O . ILE C 1 98 ? 15.141 -6.751 11.288 1.00 69.70 97 ILE B O 1
ATOM 2287 N N . GLU C 1 99 ? 15.131 -7.137 9.067 1.00 60.46 98 GLU B N 1
ATOM 2288 C CA . GLU C 1 99 ? 14.883 -5.748 8.690 1.00 61.86 98 GLU B CA 1
ATOM 2289 C C . GLU C 1 99 ? 13.396 -5.430 8.668 1.00 70.68 98 GLU B C 1
ATOM 2290 O O . GLU C 1 99 ? 12.979 -4.330 9.028 1.00 76.30 98 GLU B O 1
ATOM 2296 N N . GLY C 1 100 ? 12.600 -6.394 8.218 1.00 72.00 99 GLY B N 1
ATOM 2297 C CA . GLY C 1 100 ? 11.167 -6.206 8.125 1.00 74.91 99 GLY B CA 1
ATOM 2298 C C . GLY C 1 100 ? 10.431 -7.424 7.607 1.00 71.73 99 GLY B C 1
ATOM 2299 O O . GLY C 1 100 ? 11.029 -8.329 7.025 1.00 65.79 99 GLY B O 1
ATOM 2300 N N . LYS C 1 101 ? 9.122 -7.443 7.831 1.00 75.24 100 LYS B N 1
ATOM 2301 C CA . LYS C 1 101 ? 8.270 -8.511 7.333 1.00 69.00 100 LYS B CA 1
ATOM 2302 C C . LYS C 1 101 ? 8.139 -8.392 5.819 1.00 63.59 100 LYS B C 1
ATOM 2303 O O . LYS C 1 101 ? 8.409 -7.333 5.253 1.00 69.75 100 LYS B O 1
ATOM 2309 N N . CYS C 1 102 ? 7.734 -9.473 5.162 1.00 61.19 101 CYS B N 1
ATOM 2310 C CA . CYS C 1 102 ? 7.527 -9.437 3.719 1.00 54.37 101 CYS B CA 1
ATOM 2311 C C . CYS C 1 102 ? 6.558 -10.514 3.249 1.00 53.46 101 CYS B C 1
ATOM 2312 O O . CYS C 1 102 ? 5.992 -11.257 4.051 1.00 57.60 101 CYS B O 1
ATOM 2315 N N . MET C 1 103 ? 6.380 -10.590 1.936 1.00 51.06 102 MET B N 1
ATOM 2316 C CA . MET C 1 103 ? 5.391 -11.475 1.343 1.00 54.32 102 MET B CA 1
ATOM 2317 C C . MET C 1 103 ? 5.951 -12.189 0.124 1.00 56.18 102 MET B C 1
ATOM 2318 O O . MET C 1 103 ? 6.328 -11.548 -0.852 1.00 53.86 102 MET B O 1
ATOM 2323 N N . VAL C 1 104 ? 6.014 -13.513 0.180 1.00 56.16 103 VAL B N 1
ATOM 2324 C CA . VAL C 1 104 ? 6.336 -14.289 -1.009 1.00 54.89 103 VAL B CA 1
ATOM 2325 C C . VAL C 1 104 ? 5.062 -14.918 -1.545 1.00 60.11 103 VAL B C 1
ATOM 2326 O O . VAL C 1 104 ? 4.418 -15.720 -0.868 1.00 64.55 103 VAL B O 1
ATOM 2330 N N . HIS C 1 105 ? 4.697 -14.539 -2.764 1.00 56.59 104 HIS B N 1
ATOM 2331 C CA . HIS C 1 105 ? 3.447 -14.986 -3.355 1.00 53.98 104 HIS B CA 1
ATOM 2332 C C . HIS C 1 105 ? 3.632 -16.230 -4.212 1.00 60.85 104 HIS B C 1
ATOM 2333 O O . HIS C 1 105 ? 4.720 -16.484 -4.725 1.00 60.34 104 HIS B O 1
ATOM 2340 N N . SER C 1 106 ? 2.565 -17.009 -4.358 1.00 64.72 105 SER B N 1
ATOM 2341 C CA . SER C 1 106 ? 2.537 -18.056 -5.369 1.00 63.58 105 SER B CA 1
ATOM 2342 C C . SER C 1 106 ? 2.600 -17.357 -6.715 1.00 60.82 105 SER B C 1
ATOM 2343 O O . SER C 1 106 ? 2.268 -16.176 -6.810 1.00 63.03 105 SER B O 1
ATOM 2346 N N . PHE C 1 107 ? 3.025 -18.064 -7.755 1.00 62.12 106 PHE B N 1
ATOM 2347 C CA . PHE C 1 107 ? 3.168 -17.425 -9.058 1.00 53.76 106 PHE B CA 1
ATOM 2348 C C . PHE C 1 107 ? 1.844 -16.821 -9.546 1.00 50.32 106 PHE B C 1
ATOM 2349 O O . PHE C 1 107 ? 1.827 -15.701 -10.050 1.00 45.10 106 PHE B O 1
ATOM 2357 N N . LYS C 1 108 ? 0.737 -17.539 -9.372 1.00 55.46 107 LYS B N 1
ATOM 2358 C CA . LYS C 1 108 ? -0.522 -17.119 -9.990 1.00 62.23 107 LYS B CA 1
ATOM 2359 C C . LYS C 1 108 ? -1.073 -15.811 -9.415 1.00 62.78 107 LYS B C 1
ATOM 2360 O O . LYS C 1 108 ? -1.468 -14.925 -10.177 1.00 67.37 107 LYS B O 1
ATOM 2366 N N . ASN C 1 109 ? -1.089 -15.692 -8.087 1.00 59.79 108 ASN B N 1
ATOM 2367 C CA . ASN C 1 109 ? -1.574 -14.483 -7.424 1.00 61.22 108 ASN B CA 1
ATOM 2368 C C . ASN C 1 109 ? -0.594 -13.308 -7.460 1.00 55.68 108 ASN B C 1
ATOM 2369 O O . ASN C 1 109 ? -0.988 -12.167 -7.198 1.00 54.11 108 ASN B O 1
ATOM 2374 N N . TYR C 1 110 ? 0.673 -13.574 -7.776 1.00 56.10 109 TYR B N 1
ATOM 2375 C CA . TYR C 1 110 ? 1.610 -12.481 -8.008 1.00 48.79 109 TYR B CA 1
ATOM 2376 C C . TYR C 1 110 ? 1.167 -11.722 -9.240 1.00 51.71 109 TYR B C 1
ATOM 2377 O O . TYR C 1 110 ? 1.205 -10.494 -9.274 1.00 55.45 109 TYR B O 1
ATOM 2386 N N . THR C 1 111 ? 0.748 -12.472 -10.253 1.00 52.67 110 THR B N 1
ATOM 2387 C CA . THR C 1 111 ? 0.258 -11.890 -11.493 1.00 54.19 110 THR B CA 1
ATOM 2388 C C . THR C 1 111 ? -1.013 -11.079 -11.266 1.00 58.58 110 THR B C 1
ATOM 2389 O O . THR C 1 111 ? -1.270 -10.108 -11.976 1.00 61.87 110 THR B O 1
ATOM 2393 N N . LYS C 1 112 ? -1.800 -11.475 -10.270 1.00 54.50 111 LYS B N 1
ATOM 2394 C CA . LYS C 1 112 ? -3.101 -10.854 -10.036 1.00 56.10 111 LYS B CA 1
ATOM 2395 C C . LYS C 1 112 ? -3.035 -9.657 -9.090 1.00 57.20 111 LYS B C 1
ATOM 2396 O O . LYS C 1 112 ? -4.062 -9.053 -8.779 1.00 60.82 111 LYS B O 1
ATOM 2402 N N . LEU C 1 113 ? -1.835 -9.319 -8.629 1.00 57.73 112 LEU B N 1
ATOM 2403 C CA . LEU C 1 113 ? -1.660 -8.153 -7.770 1.00 57.70 112 LEU B CA 1
ATOM 2404 C C . LEU C 1 113 ? -1.977 -6.877 -8.543 1.00 59.72 112 LEU B C 1
ATOM 2405 O O . LEU C 1 113 ? -1.532 -6.708 -9.678 1.00 56.01 112 LEU B O 1
ATOM 2410 N N . ASP C 1 114 ? -2.757 -5.991 -7.929 1.00 60.97 113 ASP B N 1
ATOM 2411 C CA . ASP C 1 114 ? -3.102 -4.716 -8.549 1.00 64.99 113 ASP B CA 1
ATOM 2412 C C . ASP C 1 114 ? -1.836 -3.906 -8.798 1.00 62.51 113 ASP B C 1
ATOM 2413 O O . ASP C 1 114 ? -1.638 -3.351 -9.878 1.00 61.56 113 ASP B O 1
ATOM 2418 N N . ALA C 1 115 ? -0.983 -3.853 -7.781 1.00 61.75 114 ALA B N 1
ATOM 2419 C CA . ALA C 1 115 ? 0.325 -3.220 -7.889 1.00 57.40 114 ALA B CA 1
ATOM 2420 C C . ALA C 1 115 ? 1.343 -4.019 -7.083 1.00 52.43 114 ALA B C 1
ATOM 2421 O O . ALA C 1 115 ? 0.989 -4.681 -6.108 1.00 54.30 114 ALA B O 1
ATOM 2423 N N . VAL C 1 116 ? 2.605 -3.955 -7.491 1.00 50.39 115 VAL B N 1
ATOM 2424 C CA . VAL C 1 116 ? 3.648 -4.763 -6.868 1.00 48.53 115 VAL B CA 1
ATOM 2425 C C . VAL C 1 116 ? 4.449 -3.973 -5.838 1.00 47.58 115 VAL B C 1
ATOM 2426 O O . VAL C 1 116 ? 5.119 -2.999 -6.172 1.00 49.83 115 VAL B O 1
ATOM 2430 N N . GLY C 1 117 ? 4.383 -4.404 -4.584 1.00 48.81 116 GLY B N 1
ATOM 2431 C CA . GLY C 1 117 ? 5.084 -3.721 -3.513 1.00 53.88 116 GLY B CA 1
ATOM 2432 C C . GLY C 1 117 ? 6.563 -4.049 -3.468 1.00 58.72 116 GLY B C 1
ATOM 2433 O O . GLY C 1 117 ? 7.019 -5.005 -4.097 1.00 58.67 116 GLY B O 1
ATOM 2434 N N . ASN C 1 118 ? 7.315 -3.243 -2.722 1.00 61.97 117 ASN B N 1
ATOM 2435 C CA . ASN C 1 118 ? 8.732 -3.498 -2.496 1.00 58.22 117 ASN B CA 1
ATOM 2436 C C . ASN C 1 118 ? 8.911 -4.817 -1.761 1.00 51.33 117 ASN B C 1
ATOM 2437 O O . ASN C 1 118 ? 9.903 -5.523 -1.945 1.00 49.08 117 ASN B O 1
ATOM 2442 N N . ASP C 1 119 ? 7.930 -5.134 -0.922 1.00 47.88 118 ASP B N 1
ATOM 2443 C CA . ASP C 1 119 ? 7.949 -6.346 -0.118 1.00 55.05 118 ASP B CA 1
ATOM 2444 C C . ASP C 1 119 ? 7.080 -7.440 -0.735 1.00 53.32 118 ASP B C 1
ATOM 2445 O O . ASP C 1 119 ? 6.658 -8.372 -0.050 1.00 52.00 118 ASP B O 1
ATOM 2450 N N . ASP C 1 120 ? 6.814 -7.318 -2.032 1.00 54.60 119 ASP B N 1
ATOM 2451 C CA . ASP C 1 120 ? 6.058 -8.333 -2.756 1.00 53.69 119 ASP B CA 1
ATOM 2452 C C . ASP C 1 120 ? 6.974 -9.156 -3.651 1.00 53.65 119 ASP B C 1
ATOM 2453 O O . ASP C 1 120 ? 7.655 -8.619 -4.521 1.00 54.93 119 ASP B O 1
ATOM 2458 N N . PHE C 1 121 ? 6.979 -10.465 -3.430 1.00 53.75 120 PHE B N 1
ATOM 2459 C CA . PHE C 1 121 ? 7.834 -11.378 -4.174 1.00 44.91 120 PHE B CA 1
ATOM 2460 C C . PHE C 1 121 ? 7.014 -12.516 -4.763 1.00 43.49 120 PHE B C 1
ATOM 2461 O O . PHE C 1 121 ? 5.799 -12.572 -4.580 1.00 42.69 120 PHE B O 1
ATOM 2469 N N . PHE C 1 122 ? 7.677 -13.422 -5.472 1.00 33.32 121 PHE B N 1
ATOM 2470 C CA . PHE C 1 122 ? 7.014 -14.632 -5.936 1.00 37.63 121 PHE B CA 1
ATOM 2471 C C . PHE C 1 122 ? 8.010 -15.762 -6.138 1.00 32.27 121 PHE B C 1
ATOM 2472 O O . PHE C 1 122 ? 9.194 -15.530 -6.383 1.00 37.43 121 PHE B O 1
ATOM 2480 N N . CYS C 1 123 ? 7.514 -16.987 -6.029 1.00 32.22 122 CYS B N 1
ATOM 2481 C CA . CYS C 1 123 ? 8.346 -18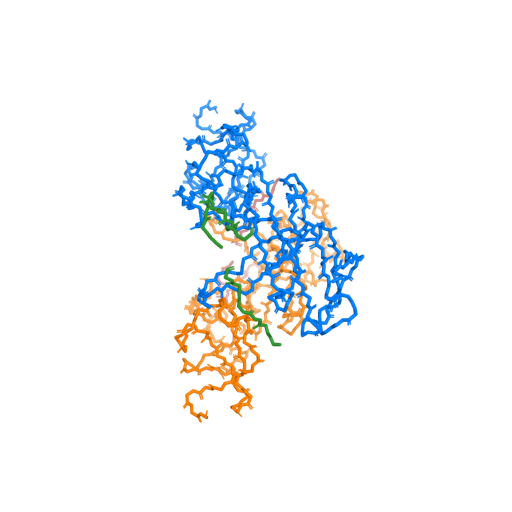.173 -6.151 1.00 30.62 122 CYS B CA 1
ATOM 2482 C C . CYS C 1 123 ? 7.659 -19.220 -7.016 1.00 30.89 122 CYS B C 1
ATOM 2483 O O . CYS C 1 123 ? 6.506 -19.576 -6.773 1.00 34.56 122 CYS B O 1
ATOM 2486 N N . ARG C 1 124 ? 8.365 -19.703 -8.031 1.00 32.53 123 ARG B N 1
ATOM 2487 C CA . ARG C 1 124 ? 7.836 -20.762 -8.883 1.00 37.46 123 ARG B CA 1
ATOM 2488 C C . ARG C 1 124 ? 8.821 -21.921 -8.981 1.00 42.88 123 ARG B C 1
ATOM 2489 O O . ARG C 1 124 ? 8.549 -22.926 -9.636 1.00 43.54 123 ARG B O 1
ATOM 2497 N N . PHE C 1 125 ? 9.964 -21.775 -8.318 1.00 38.87 124 PHE B N 1
ATOM 2498 C CA . PHE C 1 125 ? 10.990 -22.810 -8.323 1.00 38.97 124 PHE B CA 1
ATOM 2499 C C . PHE C 1 125 ? 11.342 -23.286 -6.924 1.00 37.42 124 PHE B C 1
ATOM 2500 O O . PHE C 1 125 ? 11.330 -22.511 -5.971 1.00 41.88 124 PHE B O 1
ATOM 2508 N N . GLU C 1 126 ? 11.662 -24.568 -6.806 1.00 35.59 125 GLU B N 1
ATOM 2509 C CA . GLU C 1 126 ? 12.371 -25.046 -5.633 1.00 39.73 125 GLU B CA 1
ATOM 2510 C C . GLU C 1 126 ? 13.844 -25.115 -5.995 1.00 41.62 125 GLU B C 1
ATOM 2511 O O . GLU C 1 126 ? 14.197 -25.439 -7.130 1.00 45.68 125 GLU B O 1
ATOM 2517 N N . TYR C 1 127 ? 14.704 -24.797 -5.037 1.00 43.04 126 TYR B N 1
ATOM 2518 C CA . TYR C 1 127 ? 16.129 -24.708 -5.310 1.00 39.97 126 TYR B CA 1
ATOM 2519 C C . TYR C 1 127 ? 16.919 -25.726 -4.502 1.00 50.20 126 TYR B C 1
ATOM 2520 O O . TYR C 1 127 ? 16.587 -26.017 -3.354 1.00 57.98 126 TYR B O 1
ATOM 2529 N N . ASN C 1 128 ? 17.962 -26.271 -5.115 1.00 49.50 127 ASN B N 1
ATOM 2530 C CA . ASN C 1 128 ? 18.861 -27.175 -4.417 1.00 45.05 127 ASN B CA 1
ATOM 2531 C C . ASN C 1 128 ? 20.233 -26.527 -4.286 1.00 44.48 127 ASN B C 1
ATOM 2532 O O . ASN C 1 128 ? 21.036 -26.554 -5.218 1.00 38.80 127 ASN B O 1
ATOM 2537 N N . SER C 1 129 ? 20.483 -25.945 -3.117 1.00 40.20 128 SER B N 1
ATOM 2538 C CA . SER C 1 129 ? 21.655 -25.107 -2.874 1.00 39.72 128 SER B CA 1
ATOM 2539 C C . SER C 1 129 ? 22.994 -25.781 -3.161 1.00 45.42 128 SER B C 1
ATOM 2540 O O . SER C 1 129 ? 23.978 -25.107 -3.466 1.00 42.61 128 SER B O 1
ATOM 2543 N N . SER C 1 130 ? 23.035 -27.105 -3.060 1.00 41.63 129 SER B N 1
ATOM 2544 C CA . SER C 1 130 ? 24.279 -27.837 -3.265 1.00 43.90 129 SER B CA 1
ATOM 2545 C C . SER C 1 130 ? 24.510 -28.159 -4.738 1.00 44.66 129 SER B C 1
ATOM 2546 O O . SER C 1 130 ? 25.580 -27.883 -5.281 1.00 46.65 129 SER B O 1
ATOM 2549 N N . THR C 1 131 ? 23.504 -28.742 -5.381 1.00 43.50 130 THR B N 1
ATOM 2550 C CA . THR C 1 131 ? 23.616 -29.124 -6.784 1.00 44.53 130 THR B CA 1
ATOM 2551 C C . THR C 1 131 ? 23.348 -27.950 -7.718 1.00 50.30 130 THR B C 1
ATOM 2552 O O . THR C 1 131 ? 24.011 -27.798 -8.743 1.00 51.98 130 THR B O 1
ATOM 2556 N N . GLY C 1 132 ? 22.374 -27.122 -7.356 1.00 47.88 131 GLY B N 1
ATOM 2557 C CA . GLY C 1 132 ? 21.955 -26.022 -8.205 1.00 46.91 131 GLY B CA 1
ATOM 2558 C C . GLY C 1 132 ? 20.763 -26.429 -9.046 1.00 47.11 131 GLY B C 1
ATOM 2559 O O . GLY C 1 132 ? 20.293 -25.669 -9.893 1.00 46.76 131 GLY B O 1
ATOM 2560 N N . ALA C 1 133 ? 20.272 -27.640 -8.802 1.00 48.70 132 ALA B N 1
ATOM 2561 C CA . ALA C 1 133 ? 19.156 -28.189 -9.560 1.00 50.56 132 ALA B CA 1
ATOM 2562 C C . ALA C 1 133 ? 17.853 -27.471 -9.234 1.00 49.48 132 ALA B C 1
ATOM 2563 O O . ALA C 1 133 ? 17.671 -26.958 -8.130 1.00 50.46 132 ALA B O 1
ATOM 2565 N N . PHE C 1 134 ? 16.948 -27.440 -10.206 1.00 51.39 133 PHE B N 1
ATOM 2566 C CA . PHE C 1 134 ? 15.656 -26.790 -10.030 1.00 44.84 133 PHE B CA 1
ATOM 2567 C C . PHE C 1 134 ? 14.513 -27.790 -10.021 1.00 40.90 133 PHE B C 1
ATOM 2568 O O . PHE C 1 134 ? 14.643 -28.911 -10.513 1.00 39.57 133 PHE B O 1
ATOM 2576 N N . ASN C 1 135 ? 13.388 -27.370 -9.458 1.00 36.20 134 ASN B N 1
ATOM 2577 C CA . ASN C 1 135 ? 12.158 -28.139 -9.541 1.00 36.47 134 ASN B CA 1
ATOM 2578 C C . ASN C 1 135 ? 10.949 -27.213 -9.537 1.00 36.32 134 ASN B C 1
ATOM 2579 O O . ASN C 1 135 ? 10.684 -26.539 -8.542 1.00 38.66 134 ASN B O 1
ATOM 2584 N N . PRO C 1 136 ? 10.208 -27.178 -10.656 1.00 36.06 135 PRO B N 1
ATOM 2585 C CA . PRO C 1 136 ? 10.471 -27.982 -11.855 1.00 37.80 135 PRO B CA 1
ATOM 2586 C C . PRO C 1 136 ? 11.616 -27.442 -12.709 1.00 39.66 135 PRO B C 1
ATOM 2587 O O . PRO C 1 136 ? 11.963 -26.267 -12.607 1.00 46.79 135 PRO B O 1
ATOM 2591 N N . ASP C 1 137 ? 12.197 -28.309 -13.532 1.00 39.78 136 ASP B N 1
ATOM 2592 C CA . ASP C 1 137 ? 13.282 -27.933 -14.430 1.00 42.82 136 ASP B CA 1
ATOM 2593 C C . ASP C 1 137 ? 12.740 -27.707 -15.834 1.00 47.25 136 ASP B C 1
ATOM 2594 O O . ASP C 1 137 ? 13.489 -27.443 -16.776 1.00 55.00 136 ASP B O 1
ATOM 2599 N N . ARG C 1 138 ? 11.423 -27.831 -15.958 1.00 42.33 137 ARG B N 1
ATOM 2600 C CA . ARG C 1 138 ? 10.724 -27.599 -17.213 1.00 43.96 137 ARG B CA 1
ATOM 2601 C C . ARG C 1 138 ? 9.540 -26.666 -16.985 1.00 42.62 137 ARG B C 1
ATOM 2602 O O . ARG C 1 138 ? 8.725 -26.899 -16.093 1.00 41.80 137 ARG B O 1
ATOM 2610 N N . VAL C 1 139 ? 9.451 -25.609 -17.784 1.00 43.81 138 VAL B N 1
ATOM 2611 C CA . VAL C 1 139 ? 8.292 -24.723 -17.746 1.00 41.96 138 VAL B CA 1
ATOM 2612 C C . VAL C 1 139 ? 7.883 -24.321 -19.153 1.00 43.95 138 VAL B C 1
ATOM 2613 O O . VAL C 1 139 ? 8.692 -24.368 -20.080 1.00 47.50 138 VAL B O 1
ATOM 2617 N N . ALA C 1 140 ? 6.624 -23.930 -19.308 1.00 44.29 139 ALA B N 1
ATOM 2618 C CA . ALA C 1 140 ? 6.111 -23.506 -20.602 1.00 46.38 139 ALA B CA 1
ATOM 2619 C C . ALA C 1 140 ? 6.873 -22.287 -21.105 1.00 45.84 139 ALA B C 1
ATOM 2620 O O . ALA C 1 140 ? 7.204 -21.391 -20.329 1.00 47.72 139 ALA B O 1
ATOM 2622 N N . VAL C 1 141 ? 7.162 -22.264 -22.402 1.00 48.31 140 VAL B N 1
ATOM 2623 C CA . VAL C 1 141 ? 7.842 -21.124 -23.008 1.00 48.50 140 VAL B CA 1
ATOM 2624 C C . VAL C 1 141 ? 6.964 -20.470 -24.068 1.00 50.45 140 VAL B C 1
ATOM 2625 O O . VAL C 1 141 ? 6.017 -21.081 -24.565 1.00 54.80 140 VAL B O 1
ATOM 2629 N N . TYR C 1 142 ? 7.280 -19.224 -24.407 1.00 50.29 141 TYR B N 1
ATOM 2630 C CA . TYR C 1 142 ? 6.462 -18.457 -25.340 1.00 52.06 141 TYR B CA 1
ATOM 2631 C C . TYR C 1 142 ? 7.311 -17.622 -26.295 1.00 53.85 141 TYR B C 1
ATOM 2632 O O . TYR C 1 142 ? 8.518 -17.487 -26.102 1.00 56.69 141 TYR B O 1
ATOM 2641 N N . CYS C 1 143 ? 6.661 -17.076 -27.322 1.00 56.18 142 CYS B N 1
ATOM 2642 C CA . CYS C 1 143 ? 7.269 -16.126 -28.258 1.00 58.24 142 CYS B CA 1
ATOM 2643 C C . CYS C 1 143 ? 8.331 -16.758 -29.158 1.00 61.46 142 CYS B C 1
ATOM 2644 O O . CYS C 1 143 ? 8.605 -17.954 -29.070 1.00 61.70 142 CYS B O 1
ATOM 2647 N N . LYS C 1 144 ? 8.912 -15.941 -30.033 1.00 63.66 143 LYS B N 1
ATOM 2648 C CA . LYS C 1 144 ? 9.939 -16.398 -30.965 1.00 67.20 143 LYS B CA 1
ATOM 2649 C C . LYS C 1 144 ? 11.206 -16.810 -30.230 1.00 72.16 143 LYS B C 1
ATOM 2650 O O . LYS C 1 144 ? 11.871 -17.773 -30.611 1.00 78.16 143 LYS B O 1
ATOM 2656 N N . CYS C 1 145 ? 11.537 -16.071 -29.176 1.00 68.15 144 CYS B N 1
ATOM 2657 C CA . CYS C 1 145 ? 12.706 -16.381 -28.364 1.00 69.26 144 CYS B CA 1
ATOM 2658 C C . CYS C 1 145 ? 12.497 -17.686 -27.601 1.00 69.46 144 CYS B C 1
ATOM 2659 O O . CYS C 1 145 ? 13.457 -18.296 -27.129 1.00 71.49 144 CYS B O 1
ATOM 2662 N N . GLU C 1 146 ? 11.236 -18.102 -27.495 1.00 69.45 145 GLU B N 1
ATOM 2663 C CA . GLU C 1 146 ? 10.858 -19.366 -26.865 1.00 61.27 145 GLU B CA 1
ATOM 2664 C C . GLU C 1 146 ? 11.439 -19.495 -25.460 1.00 53.96 145 GLU B C 1
ATOM 2665 O O . GLU C 1 146 ? 12.210 -20.409 -25.175 1.00 54.24 145 GLU B O 1
ATOM 2671 N N . MET C 1 147 ? 11.058 -18.566 -24.589 1.00 53.27 146 MET B N 1
ATOM 2672 C CA . MET C 1 147 ? 11.585 -18.513 -23.231 1.00 49.96 146 MET B CA 1
ATOM 2673 C C . MET C 1 147 ? 10.451 -18.490 -22.207 1.00 46.67 146 MET B C 1
ATOM 2674 O O . MET C 1 147 ? 9.325 -18.120 -22.542 1.00 45.82 146 MET B O 1
ATOM 2679 N N . PRO C 1 148 ? 10.738 -18.899 -20.957 1.00 46.51 147 PRO B N 1
ATOM 2680 C CA . PRO C 1 148 ? 9.698 -18.909 -19.920 1.00 45.18 147 PRO B CA 1
ATOM 2681 C C . PRO C 1 148 ? 9.128 -17.520 -19.655 1.00 46.00 147 PRO B C 1
ATOM 2682 O O . PRO C 1 148 ? 9.753 -16.517 -20.003 1.00 45.69 147 PRO B O 1
ATOM 2686 N N . TYR C 1 149 ? 7.950 -17.467 -19.044 1.00 41.67 148 TYR B N 1
ATOM 2687 C CA . TYR C 1 149 ? 7.275 -16.199 -18.817 1.00 38.62 148 TYR B CA 1
ATOM 2688 C C . TYR C 1 149 ? 7.952 -15.366 -17.736 1.00 42.18 148 TYR B C 1
ATOM 2689 O O . TYR C 1 149 ? 8.237 -15.850 -16.641 1.00 35.68 148 TYR B O 1
ATOM 2698 N N . ASN C 1 150 ? 8.207 -14.106 -18.069 1.00 46.36 149 ASN B N 1
ATOM 2699 C CA . ASN C 1 150 ? 8.709 -13.126 -17.119 1.00 44.69 149 ASN B CA 1
ATOM 2700 C C . ASN C 1 150 ? 7.605 -12.117 -16.826 1.00 42.55 149 ASN B C 1
ATOM 2701 O O . ASN C 1 150 ? 7.174 -11.393 -17.722 1.00 47.53 149 ASN B O 1
ATOM 2706 N N . PRO C 1 151 ? 7.139 -12.064 -15.567 1.00 39.60 150 PRO B N 1
ATOM 2707 C CA . PRO C 1 151 ? 6.012 -11.197 -15.205 1.00 41.35 150 PRO B CA 1
ATOM 2708 C C . PRO C 1 151 ? 6.371 -9.715 -15.246 1.00 46.69 150 PRO B C 1
ATOM 2709 O O . PRO C 1 151 ? 5.496 -8.864 -15.086 1.00 53.75 150 PRO B O 1
ATOM 2713 N N . ASP C 1 152 ? 7.648 -9.418 -15.459 1.00 44.40 151 ASP B N 1
ATOM 2714 C CA . ASP C 1 152 ? 8.106 -8.041 -15.572 1.00 45.84 151 ASP B CA 1
ATOM 2715 C C . ASP C 1 152 ? 7.985 -7.534 -17.004 1.00 53.80 151 ASP B C 1
ATOM 2716 O O . ASP C 1 152 ? 8.224 -6.357 -17.276 1.00 61.18 151 ASP B O 1
ATOM 2721 N N . ASP C 1 153 ? 7.613 -8.423 -17.920 1.00 45.66 152 ASP B N 1
ATOM 2722 C CA . ASP C 1 153 ? 7.615 -8.083 -19.338 1.00 50.56 152 ASP B CA 1
ATOM 2723 C C . ASP C 1 153 ? 6.223 -8.031 -19.953 1.00 55.88 152 ASP B C 1
ATOM 2724 O O . ASP C 1 153 ? 5.428 -8.961 -19.814 1.00 55.14 152 ASP B O 1
ATOM 2729 N N . LEU C 1 154 ? 5.947 -6.927 -20.637 1.00 59.75 153 LEU B N 1
ATOM 2730 C CA . LEU C 1 154 ? 4.717 -6.765 -21.396 1.00 57.02 153 LEU B CA 1
ATOM 2731 C C . LEU C 1 154 ? 4.682 -7.741 -22.564 1.00 50.83 153 LEU B C 1
ATOM 2732 O O . LEU C 1 154 ? 5.658 -7.868 -23.303 1.00 47.26 153 LEU B O 1
ATOM 2737 N N . MET C 1 155 ? 3.564 -8.443 -22.717 1.00 54.14 154 MET B N 1
ATOM 2738 C CA . MET C 1 155 ? 3.377 -9.349 -23.845 1.00 54.11 154 MET B CA 1
ATOM 2739 C C . MET C 1 155 ? 1.955 -9.240 -24.384 1.00 58.98 154 MET B C 1
ATOM 2740 O O . MET C 1 155 ? 1.033 -8.873 -23.659 1.00 58.37 154 MET B O 1
ATOM 2745 N N . VAL C 1 156 ? 1.781 -9.557 -25.661 1.00 59.87 155 VAL B N 1
ATOM 2746 C CA . VAL C 1 156 ? 0.453 -9.556 -26.258 1.00 65.20 155 VAL B CA 1
ATOM 2747 C C . VAL C 1 156 ? 0.222 -10.897 -26.954 1.00 66.51 155 VAL B C 1
ATOM 2748 O O . VAL C 1 156 ? 1.172 -11.567 -27.364 1.00 66.73 155 VAL B O 1
ATOM 2752 N N . GLN C 1 157 ? -1.040 -11.293 -27.068 1.00 68.12 156 GLN B N 1
ATOM 2753 C CA . GLN C 1 157 ? -1.381 -12.624 -27.545 1.00 70.30 156 GLN B CA 1
ATOM 2754 C C . GLN C 1 157 ? -2.013 -12.619 -28.933 1.00 78.26 156 GLN B C 1
ATOM 2755 O O . GLN C 1 157 ? -3.067 -12.019 -29.145 1.00 77.60 156 GLN B O 1
ATOM 2761 N N . CYS C 1 158 ? -1.357 -13.285 -29.876 1.00 87.16 157 CYS B N 1
ATOM 2762 C CA . CYS C 1 158 ? -1.953 -13.535 -31.179 1.00 70.03 157 CYS B CA 1
ATOM 2763 C C . CYS C 1 158 ? -3.136 -14.474 -31.008 1.00 112.91 157 CYS B C 1
ATOM 2764 O O . CYS C 1 158 ? -3.038 -15.452 -30.281 1.00 73.84 157 CYS B O 1
ATOM 2767 N N . GLU C 1 159 ? -4.254 -14.182 -31.662 1.00 84.05 158 GLU B N 1
ATOM 2768 C CA . GLU C 1 159 ? -5.436 -15.027 -31.513 1.00 88.92 158 GLU B CA 1
ATOM 2769 C C . G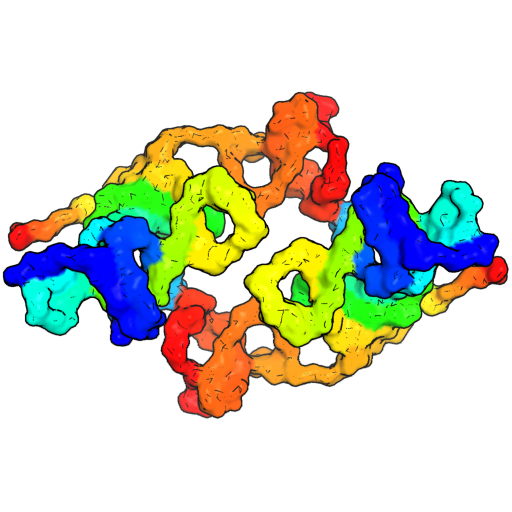LU C 1 159 ? -5.340 -16.253 -32.409 1.00 93.83 158 GLU B C 1
ATOM 2770 O O . GLU C 1 159 ? -6.019 -17.254 -32.180 1.00 99.38 158 GLU B O 1
ATOM 2776 N N . GLY C 1 160 ? -4.498 -16.166 -33.432 1.00 98.51 159 GLY B N 1
ATOM 2777 C CA . GLY C 1 160 ? -4.224 -17.311 -34.275 1.00 93.48 159 GLY B CA 1
ATOM 2778 C C . GLY C 1 160 ? -3.519 -18.372 -33.458 1.00 88.24 159 GLY B C 1
ATOM 2779 O O . GLY C 1 160 ? -4.109 -19.393 -33.105 1.00 90.92 159 GLY B O 1
ATOM 2780 N N . CYS C 1 161 ? -2.255 -18.115 -33.138 1.00 84.58 160 CYS B N 1
ATOM 2781 C CA . CYS C 1 161 ? -1.455 -19.047 -32.355 1.00 83.57 160 CYS B CA 1
ATOM 2782 C C . CYS C 1 161 ? -2.014 -19.271 -30.956 1.00 82.28 160 CYS B C 1
ATOM 2783 O O . CYS C 1 161 ? -1.899 -20.366 -30.409 1.00 89.13 160 CYS B O 1
ATOM 2786 N N . SER C 1 162 ? -2.612 -18.223 -30.391 1.00 80.69 161 SER B N 1
ATOM 2787 C CA . SER C 1 162 ? -2.961 -18.161 -28.969 1.00 76.95 161 SER B CA 1
ATOM 2788 C C . SER C 1 162 ? -1.682 -18.178 -28.130 1.00 77.08 161 SER B C 1
ATOM 2789 O O . SER C 1 162 ? -1.717 -18.397 -26.919 1.00 83.34 161 SER B O 1
ATOM 2792 N N . ASP C 1 163 ? -0.556 -17.927 -28.795 1.00 73.68 162 ASP B N 1
ATOM 2793 C CA . ASP C 1 163 ? 0.744 -17.800 -28.147 1.00 70.91 162 ASP B CA 1
ATOM 2794 C C . ASP C 1 163 ? 0.919 -16.356 -27.684 1.00 67.41 162 ASP B C 1
ATOM 2795 O O . ASP C 1 163 ? 0.112 -15.492 -28.021 1.00 67.72 162 ASP B O 1
ATOM 2800 N N . TRP C 1 164 ? 1.970 -16.098 -26.914 1.00 70.87 163 TRP B N 1
ATOM 2801 C CA . TRP C 1 164 ? 2.231 -14.760 -26.399 1.00 64.47 163 TRP B CA 1
ATOM 2802 C C . TRP C 1 164 ? 3.558 -14.228 -26.923 1.00 64.31 163 TRP B C 1
ATOM 2803 O O . TRP C 1 164 ? 4.501 -14.990 -27.125 1.00 65.41 163 TRP B O 1
ATOM 2814 N N . PHE C 1 165 ? 3.630 -12.920 -27.143 1.00 59.03 164 PHE B N 1
ATOM 2815 C CA . PHE C 1 165 ? 4.792 -12.339 -27.803 1.00 61.60 164 PHE B CA 1
ATOM 2816 C C . PHE C 1 165 ? 5.316 -11.072 -27.142 1.00 60.98 164 PHE B C 1
ATOM 2817 O O . PHE C 1 165 ? 4.554 -10.162 -26.819 1.00 57.33 164 PHE B O 1
ATOM 2825 N N . HIS C 1 166 ? 6.629 -11.026 -26.945 1.00 61.92 165 HIS B N 1
ATOM 2826 C CA . HIS C 1 166 ? 7.295 -9.783 -26.593 1.00 61.01 165 HIS B CA 1
ATOM 2827 C C . HIS C 1 166 ? 7.239 -8.866 -27.805 1.00 59.53 165 HIS B C 1
ATOM 2828 O O . HIS C 1 166 ? 7.561 -9.290 -28.915 1.00 63.00 165 HIS B O 1
ATOM 2835 N N . PRO C 1 167 ? 6.809 -7.612 -27.603 1.00 62.46 166 PRO B N 1
ATOM 2836 C CA . PRO C 1 167 ? 6.797 -6.628 -28.689 1.00 57.27 166 PRO B CA 1
ATOM 2837 C C . PRO C 1 167 ? 8.178 -6.458 -29.314 1.00 55.78 166 PRO B C 1
ATOM 2838 O O . PRO C 1 167 ? 8.299 -6.385 -30.537 1.00 58.79 166 PRO B O 1
ATOM 2842 N N . ALA C 1 168 ? 9.204 -6.409 -28.472 1.00 59.32 167 ALA B N 1
ATOM 2843 C CA . ALA C 1 168 ? 10.577 -6.239 -28.933 1.00 62.87 167 ALA B CA 1
ATOM 2844 C C . ALA C 1 168 ? 11.017 -7.392 -29.832 1.00 61.01 167 ALA B C 1
ATOM 2845 O O . ALA C 1 168 ? 11.804 -7.200 -30.760 1.00 59.88 167 ALA B O 1
ATOM 2847 N N . CYS C 1 169 ? 10.503 -8.586 -29.555 1.00 58.93 168 CYS B N 1
ATOM 2848 C CA . CYS C 1 169 ? 10.857 -9.771 -30.329 1.00 63.35 168 CYS B CA 1
ATOM 2849 C C . CYS C 1 169 ? 10.163 -9.799 -31.688 1.00 66.08 168 CYS B C 1
ATOM 2850 O O . CYS C 1 169 ? 10.571 -10.537 -32.585 1.00 72.96 168 CYS B O 1
ATOM 2853 N N . ILE C 1 170 ? 9.114 -8.997 -31.836 1.00 63.91 169 ILE B N 1
ATOM 2854 C CA . ILE C 1 170 ? 8.347 -8.974 -33.076 1.00 65.43 169 ILE B CA 1
ATOM 2855 C C . ILE C 1 170 ? 8.386 -7.596 -33.734 1.00 64.52 169 ILE B C 1
ATOM 2856 O O . ILE C 1 170 ? 7.508 -7.250 -34.527 1.00 60.13 169 ILE B O 1
ATOM 2861 N N . GLU C 1 171 ? 9.419 -6.825 -33.400 1.00 65.12 170 GLU B N 1
ATOM 2862 C CA . GLU C 1 171 ? 9.640 -5.491 -33.958 1.00 68.44 170 GLU B CA 1
ATOM 2863 C C . GLU C 1 171 ? 8.438 -4.566 -33.800 1.00 61.76 170 GLU B C 1
ATOM 2864 O O . GLU C 1 171 ? 7.887 -4.068 -34.781 1.00 60.28 170 GLU B O 1
ATOM 2870 N N . MET C 1 172 ? 8.044 -4.339 -32.553 1.00 57.82 171 MET B N 1
ATOM 2871 C CA . MET C 1 172 ? 6.976 -3.404 -32.240 1.00 55.61 171 MET B CA 1
ATOM 2872 C C . MET C 1 172 ? 7.322 -2.598 -30.998 1.00 54.62 171 MET B C 1
ATOM 2873 O O . MET C 1 172 ? 8.017 -3.086 -30.107 1.00 59.15 171 MET B O 1
ATOM 2878 N N . SER C 1 173 ? 6.843 -1.363 -30.940 1.00 52.37 172 SER B N 1
ATOM 2879 C CA . SER C 1 173 ? 6.986 -0.568 -29.731 1.00 53.80 172 SER B CA 1
ATOM 2880 C C . SER C 1 173 ? 5.980 -1.067 -28.705 1.00 49.98 172 SER B C 1
ATOM 2881 O O . SER C 1 173 ? 4.956 -1.648 -29.066 1.00 52.34 172 SER B O 1
ATOM 2884 N N . ALA C 1 174 ? 6.276 -0.854 -27.428 1.00 45.17 173 ALA B N 1
ATOM 2885 C CA . ALA C 1 174 ? 5.365 -1.260 -26.366 1.00 48.27 173 ALA B CA 1
ATOM 2886 C C . ALA C 1 174 ? 4.076 -0.450 -26.439 1.00 52.01 173 ALA B C 1
ATOM 2887 O O . ALA C 1 174 ? 2.981 -0.965 -26.185 1.00 53.81 173 ALA B O 1
ATOM 2889 N N . GLU C 1 175 ? 4.221 0.821 -26.801 1.00 52.63 174 GLU B N 1
ATOM 2890 C CA . GLU C 1 175 ? 3.085 1.726 -26.922 1.00 53.19 174 GLU B CA 1
ATOM 2891 C C . GLU C 1 175 ? 2.119 1.252 -27.997 1.00 50.21 174 GLU B C 1
ATOM 2892 O O . GLU C 1 175 ? 0.904 1.352 -27.837 1.00 51.14 174 GLU B O 1
ATOM 2898 N N . GLU C 1 176 ? 2.665 0.734 -29.091 1.00 44.59 175 GLU B N 1
ATOM 2899 C CA . GLU C 1 176 ? 1.840 0.175 -30.151 1.00 4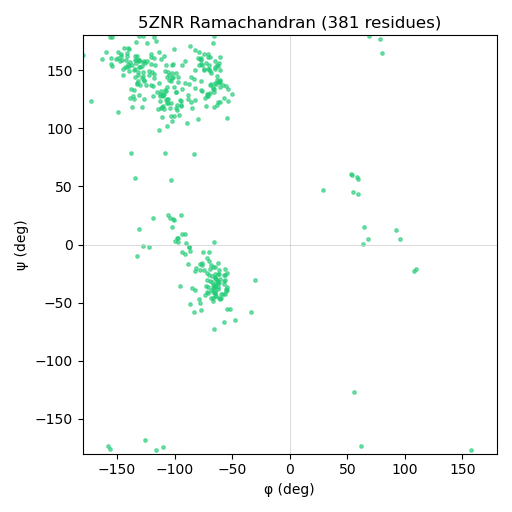9.26 175 GLU B CA 1
ATOM 2900 C C . GLU C 1 176 ? 1.177 -1.108 -29.666 1.00 55.21 175 GLU B C 1
ATOM 2901 O O . GLU C 1 176 ? 0.064 -1.438 -30.076 1.00 60.84 175 GLU B O 1
ATOM 2907 N N . ALA C 1 177 ? 1.868 -1.820 -28.779 1.00 52.35 176 ALA B N 1
ATOM 2908 C CA . ALA C 1 177 ? 1.378 -3.091 -28.258 1.00 50.53 176 ALA B CA 1
ATOM 2909 C C . ALA C 1 177 ? 0.154 -2.911 -27.375 1.00 56.33 176 ALA B C 1
ATOM 2910 O O . ALA C 1 177 ? -0.829 -3.638 -27.520 1.00 61.24 176 ALA B O 1
ATOM 2912 N N . LYS C 1 178 ? 0.211 -1.946 -26.463 1.00 59.10 177 LYS B N 1
ATOM 2913 C CA . LYS C 1 178 ? -0.913 -1.707 -25.560 1.00 60.31 177 LYS B CA 1
ATOM 2914 C C . LYS C 1 178 ? -2.179 -1.297 -26.312 1.00 60.71 177 LYS B C 1
ATOM 2915 O O . LYS C 1 178 ? -3.291 -1.507 -25.828 1.00 68.35 177 LYS B O 1
ATOM 2921 N N . ARG C 1 179 ? -2.005 -0.718 -27.496 1.00 57.81 178 ARG B N 1
ATOM 2922 C CA . ARG C 1 179 ? -3.128 -0.200 -28.274 1.00 63.15 178 ARG B CA 1
ATOM 2923 C C . ARG C 1 179 ? -3.847 -1.266 -29.090 1.00 64.60 178 ARG B C 1
ATOM 2924 O O . ARG C 1 179 ? -5.012 -1.096 -29.449 1.00 62.77 178 ARG B O 1
ATOM 2932 N N . LEU C 1 180 ? -3.146 -2.357 -29.383 1.00 64.19 179 LEU B N 1
ATOM 2933 C CA . LEU C 1 180 ? -3.603 -3.338 -30.368 1.00 70.48 179 LEU B CA 1
ATOM 2934 C C . LEU C 1 180 ? -5.007 -3.884 -30.141 1.00 80.70 179 LEU B C 1
ATOM 2935 O O . LEU C 1 180 ? -5.317 -4.426 -29.078 1.00 60.01 179 LEU B O 1
ATOM 2940 N N . ASP C 1 181 ? -5.844 -3.724 -31.163 1.00 79.32 180 ASP B N 1
ATOM 2941 C CA . ASP C 1 181 ? -7.187 -4.286 -31.190 1.00 87.22 180 ASP B CA 1
ATOM 2942 C C . ASP C 1 181 ? -7.103 -5.790 -31.000 1.00 92.86 180 ASP B C 1
ATOM 2943 O O . ASP C 1 181 ? -7.560 -6.350 -30.003 1.00 94.54 180 ASP B O 1
ATOM 2948 N N . HIS C 1 182 ? -6.513 -6.428 -32.003 1.00 95.67 181 HIS B N 1
ATOM 2949 C CA . HIS C 1 182 ? -6.339 -7.868 -32.058 1.00 91.45 181 HIS B CA 1
ATOM 2950 C C . HIS C 1 182 ? -5.031 -8.111 -32.802 1.00 82.16 181 HIS B C 1
ATOM 2951 O O . HIS C 1 182 ? -4.577 -7.243 -33.543 1.00 76.27 181 HIS B O 1
ATOM 2958 N N . PHE C 1 183 ? -4.411 -9.268 -32.607 1.00 86.90 182 PHE B N 1
ATOM 2959 C CA . PHE C 1 183 ? -3.068 -9.467 -33.138 1.00 85.37 182 PHE B CA 1
ATOM 2960 C C . PHE C 1 183 ? -2.874 -10.804 -33.848 1.00 90.24 182 PHE B C 1
ATOM 2961 O O . PHE C 1 183 ? -3.445 -11.822 -33.457 1.00 92.01 182 PHE B O 1
ATOM 2969 N N . PHE C 1 184 ? -2.067 -10.784 -34.905 1.00 88.82 183 PHE B N 1
ATOM 2970 C CA . PHE C 1 184 ? -1.652 -12.003 -35.585 1.00 90.48 183 PHE B CA 1
ATOM 2971 C C . PHE C 1 184 ? -0.166 -11.967 -35.889 1.00 90.17 183 PHE B C 1
ATOM 2972 O O . PHE C 1 184 ? 0.328 -11.034 -36.522 1.00 90.01 183 PHE B O 1
ATOM 2980 N N . CYS C 1 185 ? 0.545 -12.990 -35.434 1.00 86.79 184 CYS B N 1
ATOM 2981 C CA . CYS C 1 185 ? 1.970 -13.083 -35.693 1.00 88.40 184 CYS B CA 1
ATOM 2982 C C . CYS C 1 185 ? 2.238 -13.553 -37.117 1.00 95.38 184 CYS B C 1
ATOM 2983 O O . CYS C 1 185 ? 1.406 -14.2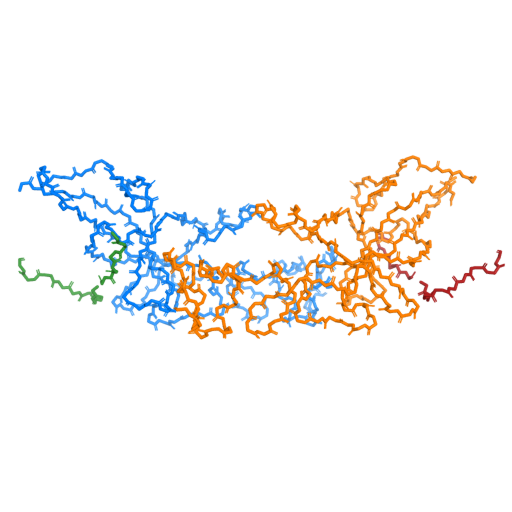18 -37.737 1.00 97.36 184 CYS B O 1
ATOM 2986 N N . GLU C 1 186 ? 3.418 -13.181 -37.606 1.00 99.03 185 GLU B N 1
ATOM 2987 C CA . GLU C 1 186 ? 3.957 -13.520 -38.925 1.00 105.51 185 GLU B CA 1
ATOM 2988 C C . GLU C 1 186 ? 3.519 -14.850 -39.546 1.00 111.06 185 GLU B C 1
ATOM 2989 O O . GLU C 1 186 ? 3.448 -14.967 -40.769 1.00 117.39 185 GLU B O 1
ATOM 2995 N N . ASN C 1 187 ? 3.242 -15.853 -38.720 1.00 113.54 186 ASN B N 1
ATOM 2996 C CA . ASN C 1 187 ? 2.863 -17.161 -39.245 1.00 114.05 186 ASN B CA 1
ATOM 2997 C C . ASN C 1 187 ? 1.347 -17.339 -39.327 1.00 119.59 186 ASN B C 1
ATOM 2998 O O . ASN C 1 187 ? 0.844 -18.461 -39.295 1.00 125.73 186 ASN B O 1
ATOM 3003 N N . CYS C 1 188 ? 0.625 -16.229 -39.441 1.00 118.43 187 CYS B N 1
ATOM 3004 C CA . CYS C 1 188 ? -0.828 -16.278 -39.578 1.00 117.22 187 CYS B CA 1
ATOM 3005 C C . CYS C 1 188 ? -1.340 -15.201 -40.532 1.00 120.00 187 CYS B C 1
ATOM 3006 O O . CYS C 1 188 ? -1.472 -14.036 -40.158 1.00 117.17 187 CYS B O 1
ATOM 3009 N N . ALA D 2 2 ? 19.197 -1.358 16.133 1.00 124.03 21 ALA Q N 1
ATOM 3010 C CA . ALA D 2 2 ? 20.130 -2.422 16.507 1.00 120.56 21 ALA Q CA 1
ATOM 3011 C C . ALA D 2 2 ? 20.189 -3.499 15.447 1.00 117.10 21 ALA Q C 1
ATOM 3012 O O . ALA D 2 2 ? 20.853 -4.508 15.613 1.00 114.31 21 ALA Q O 1
ATOM 3014 N N . THR D 2 3 ? 19.522 -3.256 14.329 1.00 114.87 22 THR Q N 1
ATOM 3015 C CA . THR D 2 3 ? 19.508 -4.218 13.251 1.00 113.80 22 THR Q CA 1
ATOM 3016 C C . THR D 2 3 ? 20.954 -4.375 12.843 1.00 117.22 22 THR Q C 1
ATOM 3017 O O . THR D 2 3 ? 21.687 -3.409 12.751 1.00 122.09 22 THR Q O 1
ATOM 3021 N N . LYS D 2 4 ? 21.363 -5.613 12.645 1.00 115.68 23 LYS Q N 1
ATOM 3022 C CA . LYS D 2 4 ? 22.706 -5.865 12.184 1.00 110.93 23 LYS Q CA 1
ATOM 3023 C C . LYS D 2 4 ? 22.807 -7.222 11.562 1.00 102.09 23 LYS Q C 1
ATOM 3024 O O . LYS D 2 4 ? 21.950 -8.063 11.722 1.00 99.12 23 LYS Q O 1
ATOM 3030 N N . ALA D 2 5 ? 23.899 -7.412 10.861 1.00 92.30 24 ALA Q N 1
ATOM 3031 C CA . ALA D 2 5 ? 23.996 -8.305 9.747 1.00 82.50 24 ALA Q CA 1
ATOM 3032 C C . ALA D 2 5 ? 23.740 -9.759 10.029 1.00 80.45 24 ALA Q C 1
ATOM 3033 O O . ALA D 2 5 ? 24.151 -10.286 11.039 1.00 78.34 24 ALA Q O 1
ATOM 3035 N N . ALA D 2 6 ? 23.035 -10.385 9.099 1.00 78.69 25 ALA Q N 1
ATOM 3036 C CA . ALA D 2 6 ? 22.946 -11.813 8.988 1.00 73.48 25 ALA Q CA 1
ATOM 3037 C C . ALA D 2 6 ? 24.215 -12.385 8.422 1.00 73.88 25 ALA Q C 1
ATOM 3038 O O . ALA D 2 6 ? 24.915 -11.765 7.656 1.00 62.98 25 ALA Q O 1
ATOM 3040 N N . ARG D 2 7 ? 24.509 -13.599 8.817 1.00 79.14 26 ARG Q N 1
ATOM 3041 C CA . ARG D 2 7 ? 25.675 -14.269 8.333 1.00 78.85 26 ARG Q CA 1
ATOM 3042 C C . ARG D 2 7 ? 25.151 -15.615 7.975 1.00 70.76 26 ARG Q C 1
ATOM 3043 O O . ARG D 2 7 ? 24.519 -16.291 8.770 1.00 68.92 26 ARG Q O 1
ATOM 3063 N N . SER D 2 9 ? 25.304 -19.558 6.385 1.00 54.16 28 SER Q N 1
ATOM 3064 C CA . SER D 2 9 ? 26.056 -20.797 6.303 1.00 49.31 28 SER Q CA 1
ATOM 3065 C C . SER D 2 9 ? 26.638 -21.023 4.916 1.00 59.88 28 SER Q C 1
ATOM 3066 O O . SER D 2 9 ? 26.573 -20.155 4.046 1.00 68.29 28 SER Q O 1
ATOM 3069 N N . ALA D 2 10 ? 27.234 -22.194 4.732 1.00 52.52 29 ALA Q N 1
ATOM 3070 C CA . ALA D 2 10 ? 27.508 -22.712 3.403 1.00 51.33 29 ALA Q CA 1
ATOM 3071 C C . ALA D 2 10 ? 26.484 -23.805 3.171 1.00 58.54 29 ALA Q C 1
ATOM 3072 O O . ALA D 2 10 ? 26.088 -24.483 4.119 1.00 60.73 29 ALA Q O 1
ATOM 3074 N N . PRO D 2 11 ? 26.023 -23.961 1.925 1.00 59.74 30 PRO Q N 1
ATOM 3075 C CA . PRO D 2 11 ? 25.052 -25.015 1.613 1.00 62.64 30 PRO Q CA 1
ATOM 3076 C C . PRO D 2 11 ? 25.551 -26.401 2.024 1.00 66.28 30 PRO Q C 1
ATOM 3077 O O . PRO D 2 11 ? 26.723 -26.717 1.809 1.00 70.77 30 PRO Q O 1
ATOM 3081 N N . ALA D 2 12 ? 24.668 -27.193 2.629 1.00 65.17 31 ALA Q N 1
ATOM 3082 C CA . ALA D 2 12 ? 24.961 -28.569 3.030 1.00 55.33 31 ALA Q CA 1
ATOM 3083 C C . ALA D 2 12 ? 26.134 -28.673 4.002 1.00 50.71 31 ALA Q C 1
ATOM 3084 O O . ALA D 2 12 ? 27.111 -29.374 3.739 1.00 53.54 31 ALA Q O 1
ATOM 3086 N N . THR D 2 13 ? 26.028 -27.962 5.119 1.00 53.30 32 THR Q N 1
ATOM 3087 C CA . THR D 2 13 ? 26.978 -28.070 6.221 1.00 49.11 32 THR Q CA 1
ATOM 3088 C C . THR D 2 13 ? 26.197 -28.028 7.529 1.00 42.84 32 THR Q C 1
ATOM 3089 O O . THR D 2 13 ? 25.012 -27.696 7.531 1.00 38.75 32 THR Q O 1
ATOM 3093 N N . GLY D 2 14 ? 26.848 -28.353 8.641 1.00 46.10 33 GLY Q N 1
ATOM 3094 C CA . GLY D 2 14 ? 26.142 -28.417 9.909 1.00 48.03 33 GLY Q CA 1
ATOM 3095 C C . GLY D 2 14 ? 26.985 -28.219 11.152 1.00 51.28 33 GLY Q C 1
ATOM 3096 O O . GLY D 2 14 ? 28.202 -28.389 11.127 1.00 54.15 33 GLY Q O 1
ATOM 3097 N N . GLY D 2 15 ? 26.321 -27.872 12.250 1.00 45.43 34 GLY Q N 1
ATOM 3098 C CA . GLY D 2 15 ? 26.991 -27.610 13.510 1.00 47.65 34 GLY Q CA 1
ATOM 3099 C C . GLY D 2 15 ? 27.505 -28.857 14.205 1.00 56.56 34 GLY Q C 1
ATOM 3100 O O . GLY D 2 15 ? 26.755 -29.802 14.447 1.00 58.05 34 GLY Q O 1
ATOM 3101 N N . VAL D 2 16 ? 28.791 -28.846 14.538 1.00 52.74 35 VAL Q N 1
ATOM 3102 C CA . VAL D 2 16 ? 29.445 -29.985 15.175 1.00 55.67 35 VAL Q CA 1
ATOM 3103 C C . VAL D 2 16 ? 28.995 -30.158 16.629 1.00 68.40 35 VAL Q C 1
ATOM 3104 O O . VAL D 2 16 ? 28.932 -31.280 17.139 1.00 76.17 35 VAL Q O 1
ATOM 3108 N N . LYS D 2 17 ? 28.663 -29.048 17.285 1.00 65.03 36 LYS Q N 1
ATOM 3109 C CA . LYS D 2 17 ? 28.239 -29.068 18.686 1.00 67.37 36 LYS Q CA 1
ATOM 3110 C C . LYS D 2 17 ? 27.027 -29.966 18.928 1.00 75.50 36 LYS Q C 1
ATOM 3111 O O . LYS D 2 17 ? 26.293 -30.308 18.000 1.00 77.80 36 LYS Q O 1
#

Radius of gyration: 26.62 Å; Cα contacts (8 Å, |Δi|>4): 784; chains: 4; bounding box: 59×61×69 Å

Foldseek 3Di:
DKDWDQWQAAPVQRGIGGQQFKFWFCDPDNVDGTWIWGFHIKMDPPPDDWIKTKTFGWADQCRAPVHHDPQAEPQETAGEPDIDMGTPNRGPDGADEDEPVVVLVDPDADPRYHYYDWHAYRVPGAIPPNDDAAFAPVRHRHHSVADWAAAPQVRTIYRQVNQVHDPVVRVVDPHDHGPVD/DDDDDDDDPPDDDPD/DDWDQKDADPVQRGIDGAQFWFWFCDPDNVDDTWIWGFHTKDCPPPFTKTKTFTWADQCRAPNRDDPQAEPQETAGEPDIDMGGPVRTPGTADEDEPVVLLVDPDADPRYHYYDWHAYRPPSDIVPPDDAFFAPVGHHHRSVADWDAAPVVSTIYGCVRQVHDVVVVVVDPHDHGPVD/DDDDDDDDPPDDDPD

Secondary structure (DSSP, 8-state):
--EE-S-EEETTTTEEE-TT-EEEE-BSSTTSPPEEEEEEEEEESSSSS-EEEEEEEEEPGGGSSS---TTS-TTEEEEEEEEEEEEGGGEEEEEEEEEHHHHHH-SS--TTEEEEEEEE-TTT--EESS----BTTTTBPP-TTS--EEETTTTEEE-GGGTT--HHHHHH-SS---TT-/--B-S-EEEGGGTEEE-TT-EEEE--SSTTSPPEEEEEEEEB----S-EEEEEEEE-GGGSSS---TT--TTEEEEEEEEEEEEGGGEEEEEEEEEHHHHHT-SS--TTEEEEEEEE-TTT--EESS---EETTTTEE--TTS--EE-TTT--EE-TGGGT--HHHHHH-SS---TT-/-PPPB---SS-----/--------SS-----

Sequence (389 aa):
PRRTLDSYTVKPINKTVKPGDCVLMRPSDPSKPSYVAKIERIESDGRGPNVRVRVRWYYRPEESIGGRRQFHGSKEVFLSDHYDTQSADTIEGKCMVHSFKNYTKLDAVGNDDFFCRFEYNSSTGAFNPDRVAVYCKCEMPYNPDDLMVQCEGCSDWFHPACIEMSAEEAKRLDHFFCENCATKAARSAPATGGVKRRTLDSYTVKPINKTVKPGDCVLMRPSDPSKPSYVAKIERIESDGPNVRVRVRWYYRPEESIGGRRQFHGSKEVFLSDHYDTQSADTIEGKCMVHSFKNYTKLDAVGNDDFFCRFEYNSSTGAFNPDRVAVYCKCEMPYNPDDLMVQCEGCSDWFHPACIEMSAEEAKRLDHFFCENCATKAARSAPATGGVK

B-factor: mean 66.0, std 25.48, range [25.09, 177.65]

Nearest PDB structures (foldseek):
  5znr-assembly2_B  TM=9.979E-01  e=3.636E-33  Populus trichocarpa
  5znp-assembly2_B  TM=9.808E-01  e=1.188E-33  Populus trichocarpa
  5z8l-assembly1_A  TM=9.779E-01  e=1.139E-28  Arabidopsis thaliana
  5z8n-assembly2_B  TM=9.718E-01  e=3.486E-28  Arabidopsis thaliana
  5hh7-assembly1_A  TM=8.634E-01  e=1.138E-08  Arabidopsis thaliana

CATH classification: 2.30.30.490

Organism: Populus trichocarpa (NCBI:txid3694)